Protein AF-A0A1Y3N5W9-F1 (afdb_monomer)

Foldseek 3Di:
DAELEEAEQAEADDAAAPDELDEDEDEAPDEDEAEDANYEHYNYEESYEHYHYEYAAYHYEAACYEHDDYEYCYAPAHYHYQAYAYEYYLYEHENYENPHQPYEANHEHEHAEEYHYENYEAYQYEYEHYANAEYEQYQAYDAEAYLYEYEQQEYAAEALHYEEAHPDPDPDPHAAEHHAELYEYYQQEYAAYASHYEDEDNDDHYYHHYNYHYDNAAYHQQCVFANRHYGADFAAKDWPCPPDPDLAAEDAAQGWDKTKIFTAGPVRDTGQHQVCPQQQKFKDKFKAAPVRHGDPQKDWDDFDTGDHRRMGITGGTGIFAQDWAKIWTKIAIDDDPVCNRVPYIDTHIYTHDHADPFWAFAADPSRTTGTHHQAADPLQPVVPPFWGWGDDPVDRYDSDNVRIDTDGDPQFDDPNSPHGPDPPPVVVVVVVVVVVVVVVVCVVVVPPPVVVVCVVPPPPCVCPVPDDDDDDDDDDDDPVCPVVVVVVVVVVVVVVVVVVVVVDDDDDDDDDDDPDPDPVVVVVVVCVVVVVVVVCVVVVPPPPLVVVCPPDQADQDPVVSHSPDCPPPDPCPDDDPVSVVVSVVVVVVVVVVVVVVVVVVD

Sequence (602 aa):
MFKNVDINNINIYCGVNECNFLAVEMGQNKNKDIIFHDVNISNIRSNGNIFQFNGNDINIEFDNTKIENSNSYGVLLKCLSENTNISFKNSRIINNHNINKFDNGLILIKNNININIINTEFKSNESFTSGILYFDNIKNFDITMKNSKFSNNHCYISGGVINLIDKFDSTNEYVKSINVDHSEFNGNKADYFGGILYVNVSSTYNVKMTNTNIYNNYAGVAATSHGNDFATHPSTFILNNSVNNKDYTMINSGGIISLILELKDGLGNTVNDPEKYYSDIGVQAELLNNQKILVDNYHINEFDNSFNNGLNIINSIRVFTENTGEYYIHLKSKNNLYNILKTAYIDYKIRINDCNSNSYTLKNNHNLIYCEKPKCNSTCNVDDIFIECVKNDDNNSNNNPNYNICRCVKGKTGKNCQQNDYVNIRVIKDFGKLSLLSMTLGCIFGIYNNILINNIFSSEIYQRMFKIENEKSCSKIDISNINDYINKAFIKNKKFDDFQNEMDSKHYYQSHSMDFSSKNQHVSSILRYYSTIFYVILKKKGNDRTFYFLSVPRQKCDTHKSYTCECNMGKIFKYTDDEIQSINEYANFYDRLYNNIKKMKR

Structure (mmCIF, N/CA/C/O backbone):
data_AF-A0A1Y3N5W9-F1
#
_entry.id   AF-A0A1Y3N5W9-F1
#
loop_
_atom_site.group_PDB
_atom_site.id
_atom_site.type_symbol
_atom_site.label_atom_id
_atom_site.label_alt_id
_atom_site.label_comp_id
_atom_site.label_asym_id
_atom_site.label_entity_id
_atom_site.label_seq_id
_atom_site.pdbx_PDB_ins_code
_atom_site.Cartn_x
_atom_site.Cartn_y
_atom_site.Cartn_z
_atom_site.occupancy
_atom_site.B_iso_or_equiv
_atom_site.auth_seq_id
_atom_site.auth_comp_id
_atom_site.auth_asym_id
_atom_site.auth_atom_id
_atom_site.pdbx_PDB_model_num
ATOM 1 N N . MET A 1 1 ? -18.263 8.805 35.800 1.00 93.38 1 MET A N 1
ATOM 2 C CA . MET A 1 1 ? -17.593 7.574 36.259 1.00 93.38 1 MET A CA 1
ATOM 3 C C . MET A 1 1 ? -18.653 6.503 36.428 1.00 93.38 1 MET A C 1
ATOM 5 O O . MET A 1 1 ? -19.624 6.752 37.131 1.00 93.38 1 MET A O 1
ATOM 9 N N . PHE A 1 2 ? -18.476 5.360 35.774 1.00 97.25 2 PHE A N 1
ATOM 10 C CA . PHE A 1 2 ? -19.235 4.134 35.995 1.00 97.25 2 PHE A CA 1
ATOM 11 C C . PHE A 1 2 ? -18.334 3.192 36.790 1.00 97.25 2 PHE A C 1
ATOM 13 O O . PHE A 1 2 ? -17.224 2.898 36.346 1.00 97.25 2 PHE A O 1
ATOM 20 N N . LYS A 1 3 ? -18.773 2.778 37.979 1.00 98.06 3 LYS A N 1
ATOM 21 C CA . LYS A 1 3 ? -18.012 1.878 38.847 1.00 98.06 3 LYS A CA 1
ATOM 22 C C . LYS A 1 3 ? -18.892 0.740 39.339 1.00 98.06 3 LYS A C 1
ATOM 24 O O . LYS A 1 3 ? -19.972 1.036 39.845 1.00 98.06 3 LYS A O 1
ATOM 29 N N . ASN A 1 4 ? -18.423 -0.505 39.245 1.00 98.06 4 ASN A N 1
ATOM 30 C CA . ASN A 1 4 ? -19.162 -1.690 39.703 1.00 98.06 4 ASN A CA 1
ATOM 31 C C . ASN A 1 4 ? -20.564 -1.787 39.078 1.00 98.06 4 ASN A C 1
ATOM 33 O O . ASN A 1 4 ? -21.555 -1.979 39.785 1.00 98.06 4 ASN A O 1
ATOM 37 N N . VAL A 1 5 ? -20.663 -1.569 37.766 1.00 98.31 5 VAL A N 1
ATOM 38 C CA . VAL A 1 5 ? -21.951 -1.542 37.056 1.00 98.31 5 VAL A CA 1
ATOM 39 C C . VAL A 1 5 ? -22.078 -2.787 36.189 1.00 98.31 5 VAL A C 1
ATOM 41 O O . VAL A 1 5 ? -21.164 -3.098 35.432 1.00 98.31 5 VAL A O 1
ATOM 44 N N . ASP A 1 6 ? -23.221 -3.464 36.266 1.00 98.38 6 ASP A N 1
ATOM 45 C CA . ASP A 1 6 ? -23.590 -4.548 35.356 1.00 98.38 6 ASP A CA 1
ATOM 46 C C . ASP A 1 6 ? -24.753 -4.099 34.461 1.00 98.38 6 ASP A C 1
ATOM 48 O O . ASP A 1 6 ? -25.815 -3.699 34.942 1.00 98.38 6 ASP A O 1
ATOM 52 N N . ILE A 1 7 ? -24.522 -4.110 33.153 1.00 98.31 7 ILE A N 1
ATOM 53 C CA . ILE A 1 7 ? -25.429 -3.642 32.108 1.00 98.31 7 ILE A CA 1
ATOM 54 C C . ILE A 1 7 ? -25.658 -4.826 31.175 1.00 98.31 7 ILE A C 1
ATOM 56 O O . ILE A 1 7 ? -24.740 -5.273 30.490 1.00 98.31 7 ILE A O 1
ATOM 60 N N . ASN A 1 8 ? -26.879 -5.350 31.134 1.00 98.44 8 ASN A N 1
ATOM 61 C CA . ASN A 1 8 ? -27.167 -6.583 30.411 1.00 98.44 8 ASN A CA 1
ATOM 62 C C . ASN A 1 8 ? -28.529 -6.528 29.710 1.00 98.44 8 ASN A C 1
ATOM 64 O O . ASN A 1 8 ? -29.477 -5.951 30.241 1.00 98.44 8 ASN A O 1
ATOM 68 N N . ASN A 1 9 ? -28.633 -7.182 28.552 1.00 98.12 9 ASN A N 1
ATOM 69 C CA . ASN A 1 9 ? -29.876 -7.418 27.810 1.00 98.12 9 ASN A CA 1
ATOM 70 C C . ASN A 1 9 ? -30.622 -6.135 27.414 1.00 98.12 9 ASN A C 1
ATOM 72 O O . ASN A 1 9 ? -31.844 -6.040 27.549 1.00 98.12 9 ASN A O 1
ATOM 76 N N . ILE A 1 10 ? -29.890 -5.140 26.912 1.00 98.00 10 ILE A N 1
ATOM 77 C CA . ILE A 1 10 ? -30.479 -3.879 26.454 1.00 98.00 10 ILE A CA 1
ATOM 78 C C . ILE A 1 10 ? -30.703 -3.934 24.948 1.00 98.00 10 ILE A C 1
ATOM 80 O O . ILE A 1 10 ? -29.778 -4.200 24.184 1.00 98.00 10 ILE A O 1
ATOM 84 N N . ASN A 1 11 ? -31.926 -3.616 24.525 1.00 97.69 11 ASN A N 1
ATOM 85 C CA . ASN A 1 11 ? -32.265 -3.420 23.122 1.00 97.69 11 ASN A CA 1
ATOM 86 C C . ASN A 1 11 ? -32.563 -1.937 22.861 1.00 97.69 11 ASN A C 1
ATOM 88 O O . ASN A 1 11 ? -33.378 -1.339 23.562 1.00 97.69 11 ASN A O 1
ATOM 92 N N . ILE A 1 12 ? -31.928 -1.359 21.844 1.00 96.50 12 ILE A N 1
ATOM 93 C CA . ILE A 1 12 ? -32.049 0.050 21.461 1.00 96.50 12 ILE A CA 1
ATOM 94 C C . ILE A 1 12 ? -32.593 0.112 20.037 1.00 96.50 12 ILE A C 1
ATOM 96 O O . ILE A 1 12 ? -31.890 -0.197 19.073 1.00 96.50 12 ILE A O 1
ATOM 100 N N . TYR A 1 13 ? -33.858 0.511 19.912 1.00 94.19 13 TYR A N 1
ATOM 101 C CA . TYR A 1 13 ? -34.574 0.569 18.640 1.00 94.19 13 TYR A CA 1
ATOM 102 C C . TYR A 1 13 ? -34.827 2.016 18.225 1.00 94.19 13 TYR A C 1
ATOM 104 O O . TYR A 1 13 ? -35.533 2.742 18.921 1.00 94.19 13 TYR A O 1
ATOM 112 N N . CYS A 1 14 ? -34.288 2.412 17.075 1.00 89.00 14 CYS A N 1
ATOM 113 C CA . CYS A 1 14 ? -34.610 3.662 16.381 1.00 89.00 14 CYS A CA 1
ATOM 114 C C . CYS A 1 14 ? -34.050 3.648 14.952 1.00 89.00 14 CYS A C 1
ATOM 116 O O . CYS A 1 14 ? -33.677 2.576 14.459 1.00 89.00 14 CYS A O 1
ATOM 118 N N . GLY A 1 15 ? -34.012 4.805 14.282 1.00 87.19 15 GLY A N 1
ATOM 119 C CA . GLY A 1 15 ? -33.342 4.956 12.998 1.00 87.19 15 GLY A CA 1
ATOM 120 C C . GLY A 1 15 ? -31.844 4.651 13.080 1.00 87.19 15 GLY A C 1
ATOM 121 O O . GLY A 1 15 ? -31.213 4.747 14.137 1.00 87.19 15 GLY A O 1
ATOM 122 N N . VAL A 1 16 ? -31.271 4.255 11.943 1.00 77.81 16 VAL A N 1
ATOM 123 C CA . VAL A 1 16 ? -29.832 3.983 11.834 1.00 77.81 16 VAL A CA 1
ATOM 124 C C . VAL A 1 16 ? -29.067 5.247 12.217 1.00 77.81 16 VAL A C 1
ATOM 126 O O . VAL A 1 16 ? -29.339 6.315 11.677 1.00 77.81 16 VAL A O 1
ATOM 129 N N . ASN A 1 17 ? -28.104 5.117 13.134 1.00 77.50 17 ASN A N 1
ATOM 130 C CA . ASN A 1 17 ? -27.284 6.218 13.657 1.00 77.50 17 ASN A CA 1
ATOM 131 C C . ASN A 1 17 ? -28.018 7.298 14.478 1.00 77.50 17 ASN A C 1
ATOM 133 O O . ASN A 1 17 ? -27.403 8.307 14.818 1.00 77.50 17 ASN A O 1
ATOM 137 N N . GLU A 1 18 ? -29.282 7.091 14.856 1.00 88.50 18 GLU A N 1
ATOM 138 C CA . GLU A 1 18 ? -30.034 8.067 15.663 1.00 88.50 18 GLU A CA 1
ATOM 139 C C . GLU A 1 18 ? -29.950 7.812 17.172 1.00 88.50 18 GLU A C 1
ATOM 141 O O . GLU A 1 18 ? -30.164 8.731 17.961 1.00 88.50 18 GLU A O 1
ATOM 146 N N . CYS A 1 19 ? -29.610 6.589 17.594 1.00 91.75 19 CYS A N 1
ATOM 147 C CA . CYS A 1 19 ? -29.487 6.254 19.011 1.00 91.75 19 CYS A CA 1
ATOM 148 C C . CYS A 1 19 ? -28.145 5.664 19.360 1.00 91.75 19 CYS A C 1
ATOM 150 O O . CYS A 1 19 ? -27.517 4.939 18.590 1.00 91.75 19 CYS A O 1
ATOM 152 N N . ASN A 1 20 ? -27.785 5.935 20.604 1.00 95.31 20 ASN A N 1
ATOM 153 C CA . ASN A 1 20 ? -26.623 5.396 21.263 1.00 95.31 20 ASN A CA 1
ATOM 154 C C . ASN A 1 20 ? -27.067 4.871 22.630 1.00 95.31 20 ASN A C 1
ATOM 156 O O . ASN A 1 20 ? -27.987 5.431 23.229 1.00 95.31 20 ASN A O 1
ATOM 160 N N . PHE A 1 21 ? -26.411 3.831 23.143 1.00 96.38 21 PHE A N 1
ATOM 161 C CA . PHE A 1 21 ? -26.595 3.441 24.544 1.00 96.38 21 PHE A CA 1
ATOM 162 C C . PHE A 1 21 ? -26.128 4.564 25.476 1.00 96.38 21 PHE A C 1
ATOM 164 O O . PHE A 1 21 ? -26.820 4.941 26.419 1.00 96.38 21 PHE A O 1
ATOM 171 N N . LEU A 1 22 ? -24.966 5.135 25.163 1.00 97.00 22 LEU A N 1
ATOM 172 C CA . LEU A 1 22 ? -24.412 6.287 25.850 1.00 97.00 22 LEU A CA 1
ATOM 173 C C . LEU A 1 22 ? -23.831 7.253 24.818 1.00 97.00 22 LEU A C 1
ATOM 175 O O . LEU A 1 22 ? -22.880 6.921 24.113 1.00 97.00 22 LEU A O 1
ATOM 179 N N . ALA A 1 23 ? -24.388 8.460 24.768 1.00 96.62 23 ALA A N 1
ATOM 180 C CA . ALA A 1 23 ? -23.832 9.579 24.022 1.00 96.62 23 ALA A CA 1
ATOM 181 C C . ALA A 1 23 ? -23.351 10.656 24.998 1.00 96.62 23 ALA A C 1
ATOM 183 O O . ALA A 1 23 ? -24.102 11.061 25.887 1.00 96.62 23 ALA A O 1
ATOM 184 N N . VAL A 1 24 ? -22.116 11.131 24.837 1.00 95.69 24 VAL A N 1
ATOM 185 C CA . VAL A 1 24 ? -21.596 12.277 25.593 1.00 95.69 24 VAL A CA 1
ATOM 186 C C . VAL A 1 24 ? -21.032 13.307 24.628 1.00 95.69 24 VAL A C 1
ATOM 188 O O . VAL A 1 24 ? -20.190 12.999 23.785 1.00 95.69 24 VAL A O 1
ATOM 191 N N . GLU A 1 25 ? -21.480 14.544 24.796 1.00 94.94 25 GLU A N 1
ATOM 192 C CA . GLU A 1 25 ? -20.973 15.711 24.086 1.00 94.94 25 GLU A CA 1
ATOM 193 C C . GLU A 1 25 ? -20.215 16.603 25.073 1.00 94.94 25 GLU A C 1
ATOM 195 O O . GLU A 1 25 ? -20.774 17.114 26.050 1.00 94.94 25 GLU A O 1
ATOM 200 N N . MET A 1 26 ? -18.909 16.745 24.859 1.00 90.50 26 MET A N 1
ATOM 201 C CA . MET A 1 26 ? -18.048 17.623 25.639 1.00 90.50 26 MET A CA 1
ATOM 202 C C . MET A 1 26 ? -17.910 18.969 24.929 1.00 90.50 26 MET A C 1
ATOM 204 O O . MET A 1 26 ? -17.551 19.035 23.758 1.00 90.50 26 MET A O 1
ATOM 208 N N . GLY A 1 27 ? -18.183 20.057 25.651 1.00 86.56 27 GLY A N 1
ATOM 209 C CA . GLY A 1 27 ? -17.962 21.411 25.139 1.00 86.56 27 GLY A CA 1
ATOM 210 C C . GLY A 1 27 ? -16.474 21.744 24.955 1.00 86.56 27 GLY A C 1
ATOM 211 O O . GLY A 1 27 ? -15.599 21.049 25.463 1.00 86.56 27 GLY A O 1
ATOM 212 N N . GLN A 1 28 ? -16.201 22.869 24.292 1.00 84.00 28 GLN A N 1
ATOM 213 C CA . GLN A 1 28 ? -14.880 23.237 23.755 1.00 84.00 28 GLN A CA 1
ATOM 214 C C . GLN A 1 28 ? -13.713 23.331 24.763 1.00 84.00 28 GLN A C 1
ATOM 216 O O . GLN A 1 28 ? -12.566 23.231 24.348 1.00 84.00 28 GLN A O 1
ATOM 221 N N . ASN A 1 29 ? -13.979 23.516 26.064 1.00 76.06 29 ASN A N 1
ATOM 222 C CA . ASN A 1 29 ? -12.959 23.894 27.061 1.00 76.06 29 ASN A CA 1
ATOM 223 C C . ASN A 1 29 ? -12.915 22.983 28.303 1.00 76.06 29 ASN A C 1
ATOM 225 O O . ASN A 1 29 ? -12.569 23.447 29.392 1.00 76.06 29 ASN A O 1
ATOM 229 N N . LYS A 1 30 ? -13.355 21.721 28.217 1.00 71.25 30 LYS A N 1
ATOM 230 C CA . LYS A 1 30 ? -13.374 20.830 29.391 1.00 71.25 30 LYS A CA 1
ATOM 231 C C . LYS A 1 30 ? -12.791 19.461 29.077 1.00 71.25 30 LYS A C 1
ATOM 233 O O . LYS A 1 30 ? -13.493 18.616 28.536 1.00 71.25 30 LYS A O 1
ATOM 238 N N . ASN A 1 31 ? -11.580 19.220 29.571 1.00 77.62 31 ASN A N 1
ATOM 239 C CA . ASN A 1 31 ? -11.046 17.871 29.730 1.00 77.62 31 ASN A CA 1
ATOM 240 C C . ASN A 1 31 ? -11.858 17.186 30.827 1.00 77.62 31 ASN A C 1
ATOM 242 O O . ASN A 1 31 ? -11.766 17.554 32.001 1.00 77.62 31 ASN A O 1
ATOM 246 N N . LYS A 1 32 ? -12.707 16.235 30.448 1.00 81.75 32 LYS A N 1
ATOM 247 C CA . LYS A 1 32 ? -13.368 15.356 31.409 1.00 81.75 32 LYS A CA 1
ATOM 248 C C . LYS A 1 32 ? -12.995 13.922 31.113 1.00 81.75 32 LYS A C 1
ATOM 250 O O . LYS A 1 32 ? -12.986 13.500 29.961 1.00 81.75 32 LYS A O 1
ATOM 255 N N . ASP A 1 33 ? -12.771 13.180 32.184 1.00 94.94 33 ASP A N 1
ATOM 256 C CA . ASP A 1 33 ? -12.476 11.762 32.096 1.00 94.94 33 ASP A CA 1
ATOM 257 C C . ASP A 1 33 ? -13.782 10.963 32.153 1.00 94.94 33 ASP A C 1
ATOM 259 O O . ASP A 1 33 ? -14.620 11.135 33.051 1.00 94.94 33 ASP A O 1
ATOM 263 N N . ILE A 1 34 ? -13.965 10.071 31.183 1.00 96.75 34 ILE A N 1
ATOM 264 C CA . ILE A 1 34 ? -15.033 9.074 31.177 1.00 96.75 34 ILE A CA 1
ATOM 265 C C . ILE A 1 34 ? -14.415 7.743 31.584 1.00 96.75 34 ILE A C 1
ATOM 267 O O . ILE A 1 34 ? -13.737 7.090 30.800 1.00 96.75 34 ILE A O 1
ATOM 271 N N . ILE A 1 35 ? -14.654 7.358 32.833 1.00 98.12 35 ILE A N 1
ATOM 272 C CA . ILE A 1 35 ? -14.043 6.174 33.441 1.00 98.12 35 ILE A CA 1
ATOM 273 C C . ILE A 1 35 ? -15.099 5.083 33.613 1.00 98.12 35 ILE A C 1
ATOM 275 O O . ILE A 1 35 ? -16.131 5.334 34.249 1.00 98.12 35 ILE A O 1
ATOM 279 N N . PHE A 1 36 ? -14.804 3.897 33.087 1.00 98.38 36 PHE A N 1
ATOM 280 C CA . PHE A 1 36 ? -15.480 2.626 33.324 1.00 98.38 36 PHE A CA 1
ATOM 281 C C . PHE A 1 36 ? -14.527 1.737 34.123 1.00 98.38 36 PHE A C 1
ATOM 283 O O . PHE A 1 36 ? -13.475 1.351 33.621 1.00 98.38 36 PHE A O 1
ATOM 290 N N . HIS A 1 37 ? -14.869 1.461 35.377 1.00 98.56 37 HIS A N 1
ATOM 291 C CA . HIS A 1 37 ? -14.040 0.673 36.284 1.00 98.56 37 HIS A CA 1
ATOM 292 C C . HIS A 1 37 ? -14.877 -0.453 36.889 1.00 98.56 37 HIS A C 1
ATOM 294 O O . HIS A 1 37 ? -15.915 -0.176 37.490 1.00 98.56 37 HIS A O 1
ATOM 300 N N . ASP A 1 38 ? -14.457 -1.705 36.730 1.00 98.50 38 ASP A N 1
ATOM 301 C CA . ASP A 1 38 ? -15.242 -2.875 37.158 1.00 98.50 38 ASP A CA 1
ATOM 302 C C . ASP A 1 38 ? -16.654 -2.882 36.533 1.00 98.50 38 ASP A C 1
ATOM 304 O O . ASP A 1 38 ? -17.671 -3.009 37.221 1.00 98.50 38 ASP A O 1
ATOM 308 N N . VAL A 1 39 ? -16.741 -2.654 35.220 1.00 98.69 39 VAL A N 1
ATOM 309 C CA . VAL A 1 39 ? -18.020 -2.597 34.498 1.00 98.69 39 VAL A CA 1
ATOM 310 C C . VAL A 1 39 ? -18.191 -3.840 33.629 1.00 98.69 39 VAL A C 1
ATOM 312 O O . VAL A 1 39 ? -17.278 -4.230 32.904 1.00 98.69 39 VAL A O 1
ATOM 315 N N . ASN A 1 40 ? -19.375 -4.445 33.665 1.00 98.69 40 ASN A N 1
ATOM 316 C CA . ASN A 1 40 ? -19.777 -5.510 32.755 1.00 98.69 40 ASN A CA 1
ATOM 317 C C . ASN A 1 40 ? -20.893 -5.011 31.835 1.00 98.69 40 ASN A C 1
ATOM 319 O O . ASN A 1 40 ? -21.895 -4.479 32.304 1.00 98.69 40 ASN A O 1
ATOM 323 N N . ILE A 1 41 ? -20.715 -5.163 30.526 1.00 98.56 41 ILE A N 1
ATOM 324 C CA . ILE A 1 41 ? -21.665 -4.741 29.495 1.00 98.56 41 ILE A CA 1
ATOM 325 C C . ILE A 1 41 ? -21.870 -5.922 28.561 1.00 98.56 41 ILE A C 1
ATOM 327 O O . ILE A 1 41 ? -20.940 -6.349 27.880 1.00 98.56 41 ILE A O 1
ATOM 331 N N . SER A 1 42 ? -23.073 -6.482 28.539 1.00 98.62 42 SER A N 1
ATOM 332 C CA . SER A 1 42 ? -23.335 -7.714 27.801 1.00 98.62 42 SER A CA 1
ATOM 333 C C . SER A 1 42 ? -24.677 -7.712 27.082 1.00 98.62 42 SER A C 1
ATOM 335 O O . SER A 1 42 ? -25.638 -7.070 27.505 1.00 98.62 42 SER A O 1
ATOM 337 N N . ASN A 1 43 ? -24.741 -8.452 25.973 1.00 98.31 43 ASN A N 1
ATOM 338 C CA . ASN A 1 43 ? -25.977 -8.711 25.228 1.00 98.31 43 ASN A CA 1
ATOM 339 C C . ASN A 1 43 ? -26.711 -7.426 24.801 1.00 98.31 43 ASN A C 1
ATOM 341 O O . ASN A 1 43 ? -27.935 -7.326 24.919 1.00 98.31 43 ASN A O 1
ATOM 345 N N . ILE A 1 44 ? -25.962 -6.428 24.323 1.00 98.44 44 ILE A N 1
ATOM 346 C CA . ILE A 1 44 ? -26.533 -5.180 23.808 1.00 98.44 44 ILE A CA 1
ATOM 347 C C . ILE A 1 44 ? -26.920 -5.372 22.343 1.00 98.44 44 ILE A C 1
ATOM 349 O O . ILE A 1 44 ? -26.106 -5.812 21.531 1.00 98.44 44 ILE A O 1
ATOM 353 N N . ARG A 1 45 ? -28.149 -5.007 21.980 1.00 97.88 45 ARG A N 1
ATOM 354 C CA . ARG A 1 45 ? -28.586 -4.912 20.582 1.00 97.88 45 ARG A CA 1
ATOM 355 C C . ARG A 1 45 ? -28.942 -3.471 20.264 1.00 97.88 45 ARG A C 1
ATOM 357 O O . ARG A 1 45 ? -29.773 -2.893 20.957 1.00 97.88 45 ARG A O 1
ATOM 364 N N . SER A 1 46 ? -28.337 -2.885 19.236 1.00 96.88 46 SER A N 1
ATOM 365 C CA . SER A 1 46 ? -28.566 -1.474 18.889 1.00 96.88 46 SER A CA 1
ATOM 366 C C . SER A 1 46 ? -28.745 -1.268 17.390 1.00 96.88 46 SER A C 1
ATOM 368 O O . SER A 1 46 ? -28.009 -1.836 16.586 1.00 96.88 46 SER A O 1
ATOM 370 N N . ASN A 1 47 ? -29.687 -0.407 17.003 1.00 95.38 47 ASN A N 1
ATOM 371 C CA . ASN A 1 47 ? -29.791 0.088 15.625 1.00 95.38 47 ASN A CA 1
ATOM 372 C C . ASN A 1 47 ? -28.776 1.206 15.302 1.00 95.38 47 ASN A C 1
ATOM 374 O O . ASN A 1 47 ? -28.659 1.607 14.146 1.00 95.38 47 ASN A O 1
ATOM 378 N N . GLY A 1 48 ? -28.054 1.718 16.301 1.00 95.44 48 GLY A N 1
ATOM 379 C CA . GLY A 1 48 ? -27.003 2.723 16.136 1.00 95.44 48 GLY A CA 1
ATOM 380 C C . GLY A 1 48 ? -25.721 2.322 16.858 1.00 95.44 48 GLY A C 1
ATOM 381 O O . GLY A 1 48 ? -25.427 1.132 16.994 1.00 95.44 48 GLY A O 1
ATOM 382 N N . ASN A 1 49 ? -24.945 3.301 17.326 1.00 96.25 49 ASN A N 1
ATOM 383 C CA . ASN A 1 49 ? -23.722 3.003 18.075 1.00 96.25 49 ASN A CA 1
ATOM 384 C C . ASN A 1 49 ? -24.073 2.540 19.497 1.00 96.25 49 ASN A C 1
ATOM 386 O O . ASN A 1 49 ? -25.209 2.675 19.961 1.00 96.25 49 ASN A O 1
ATOM 390 N N . ILE A 1 50 ? -23.104 1.984 20.217 1.00 97.06 50 ILE A N 1
ATOM 391 C CA . ILE A 1 50 ? -23.274 1.725 21.654 1.00 97.06 50 ILE A CA 1
ATOM 392 C C . ILE A 1 50 ? -22.743 2.936 22.421 1.00 97.06 50 ILE A C 1
ATOM 394 O O . ILE A 1 50 ? -23.516 3.634 23.075 1.00 97.06 50 ILE A O 1
ATOM 398 N N . PHE A 1 51 ? -21.467 3.266 22.255 1.00 97.94 51 PHE A N 1
ATOM 399 C CA . PHE A 1 51 ? -20.866 4.475 22.808 1.00 97.94 51 PHE A CA 1
ATOM 400 C C . PHE A 1 51 ? -20.604 5.498 21.708 1.00 97.94 51 PHE A C 1
ATOM 402 O O . PHE A 1 51 ? -19.985 5.176 20.692 1.00 97.94 51 PHE A O 1
ATOM 409 N N . GLN A 1 52 ? -21.015 6.743 21.940 1.00 97.44 52 GLN A N 1
ATOM 410 C CA . GLN A 1 52 ? -20.634 7.876 21.108 1.00 97.44 52 GLN A CA 1
ATOM 411 C C . GLN A 1 52 ? -20.096 9.024 21.963 1.00 97.44 52 GLN A C 1
ATOM 413 O O . GLN A 1 52 ? -20.755 9.502 22.885 1.00 97.44 52 GLN A O 1
ATOM 418 N N . PHE A 1 53 ? -18.906 9.498 21.615 1.00 97.00 53 PHE A N 1
ATOM 419 C CA . PHE A 1 53 ? -18.211 10.573 22.307 1.00 97.00 53 PHE A CA 1
ATOM 420 C C . PHE A 1 53 ? -17.800 11.656 21.304 1.00 97.00 53 PHE A C 1
ATOM 422 O O . PHE A 1 53 ? -17.081 11.373 20.346 1.00 97.00 53 PHE A O 1
ATOM 429 N N . ASN A 1 54 ? -18.260 12.890 21.521 1.00 96.06 54 ASN A N 1
ATOM 430 C CA . ASN A 1 54 ? -17.955 14.057 20.683 1.00 96.06 54 ASN A CA 1
ATOM 431 C C . ASN A 1 54 ? -17.368 15.181 21.555 1.00 96.06 54 ASN A C 1
ATOM 433 O O . ASN A 1 54 ? -17.816 15.358 22.689 1.00 96.06 54 ASN A O 1
ATOM 437 N N . GLY A 1 55 ? -16.410 15.960 21.047 1.00 94.25 55 GLY A N 1
ATOM 438 C CA . GLY A 1 55 ? -15.846 17.119 21.752 1.00 94.25 55 GLY A CA 1
ATOM 439 C C . GLY A 1 55 ? -14.479 17.551 21.219 1.00 94.25 55 GLY A C 1
ATOM 440 O O . GLY A 1 55 ? -14.032 17.054 20.193 1.00 94.25 55 GLY A O 1
ATOM 441 N N . ASN A 1 56 ? -13.789 18.460 21.911 1.00 94.19 56 ASN A N 1
ATOM 442 C CA . ASN A 1 56 ? -12.418 18.835 21.535 1.00 94.19 56 ASN A CA 1
ATOM 443 C C . ASN A 1 56 ? -11.406 17.835 22.104 1.00 94.19 56 ASN A C 1
ATOM 445 O O . ASN A 1 56 ? -10.716 17.164 21.345 1.00 94.19 56 ASN A O 1
ATOM 449 N N . ASP A 1 57 ? -11.395 17.672 23.426 1.00 94.62 57 ASP A N 1
ATOM 450 C CA . ASP A 1 57 ? -10.471 16.806 24.156 1.00 94.62 57 ASP A CA 1
ATOM 451 C C . ASP A 1 57 ? -11.248 15.762 24.956 1.00 94.62 57 ASP A C 1
ATOM 453 O O . ASP A 1 57 ? -12.061 16.104 25.819 1.00 94.62 57 ASP A O 1
ATOM 457 N N . ILE A 1 58 ? -11.010 14.480 24.679 1.00 95.38 58 ILE A N 1
ATOM 458 C CA . ILE A 1 58 ? -11.692 13.380 25.363 1.00 95.38 58 ILE A CA 1
ATOM 459 C C . ILE A 1 58 ? -10.686 12.380 25.918 1.00 95.38 58 ILE A C 1
ATOM 461 O O . ILE A 1 58 ? -9.850 11.854 25.186 1.00 95.38 58 ILE A O 1
ATOM 465 N N . ASN A 1 59 ? -10.844 12.067 27.205 1.00 96.94 59 ASN A N 1
ATOM 466 C CA . ASN A 1 59 ? -10.129 11.001 27.892 1.00 96.94 59 ASN A CA 1
ATOM 467 C C . ASN A 1 59 ? -11.120 9.900 28.282 1.00 96.94 59 ASN A C 1
ATOM 469 O O . ASN A 1 59 ? -12.079 10.155 29.016 1.00 96.94 59 ASN A O 1
ATOM 473 N N . ILE A 1 60 ? -10.902 8.678 27.801 1.00 97.81 60 ILE A N 1
ATOM 474 C CA . ILE A 1 60 ? -11.747 7.520 28.115 1.00 97.81 60 ILE A CA 1
ATOM 475 C C . ILE A 1 60 ? -10.875 6.415 28.694 1.00 97.81 60 ILE A C 1
ATOM 477 O O . ILE A 1 60 ? -9.854 6.049 28.113 1.00 97.81 60 ILE A O 1
ATOM 481 N N . GLU A 1 61 ? -11.296 5.850 29.818 1.00 98.50 61 GLU A N 1
ATOM 482 C CA . GLU A 1 61 ? -10.614 4.730 30.454 1.00 98.50 61 GLU A CA 1
ATOM 483 C C . GLU A 1 61 ? -11.586 3.578 30.696 1.00 98.50 61 GLU A C 1
ATOM 485 O O . GLU A 1 61 ? -12.615 3.744 31.349 1.00 98.50 61 GLU A O 1
ATOM 490 N N . PHE A 1 62 ? -11.226 2.409 30.174 1.00 98.50 62 PHE A N 1
ATOM 491 C CA . PHE A 1 62 ? -11.834 1.121 30.467 1.00 98.50 62 PHE A CA 1
ATOM 492 C C . PHE A 1 62 ? -10.834 0.316 31.294 1.00 98.50 62 PHE A C 1
ATOM 494 O O . PHE A 1 62 ? -9.843 -0.175 30.756 1.00 98.50 62 PHE A O 1
ATOM 501 N N . ASP A 1 63 ? -11.069 0.205 32.597 1.00 98.69 63 ASP A N 1
ATOM 502 C CA . ASP A 1 63 ? -10.230 -0.556 33.523 1.00 98.69 63 ASP A CA 1
ATOM 503 C C . ASP A 1 63 ? -11.040 -1.697 34.132 1.00 98.69 63 ASP A C 1
ATOM 505 O O . ASP A 1 63 ? -12.153 -1.492 34.622 1.00 98.69 63 ASP A O 1
ATOM 509 N N . ASN A 1 64 ? -10.517 -2.918 34.030 1.00 98.62 64 ASN A N 1
ATOM 510 C CA . ASN A 1 64 ? -11.224 -4.137 34.425 1.00 98.62 64 ASN A CA 1
ATOM 511 C C . ASN A 1 64 ? -12.666 -4.193 33.872 1.00 98.62 64 ASN A C 1
ATOM 513 O O . ASN A 1 64 ? -13.621 -4.517 34.578 1.00 98.62 64 ASN A O 1
ATOM 517 N N . THR A 1 65 ? -12.842 -3.795 32.607 1.00 98.69 65 THR A N 1
ATOM 518 C CA . THR A 1 65 ? -14.154 -3.722 31.957 1.00 98.69 65 THR A CA 1
ATOM 519 C C . THR A 1 65 ? -14.347 -4.891 30.997 1.00 98.69 65 THR A C 1
ATOM 521 O O . THR A 1 65 ? -13.457 -5.240 30.218 1.00 98.69 65 THR A O 1
ATOM 524 N N . LYS A 1 66 ? -15.538 -5.490 31.025 1.00 98.81 66 LYS A N 1
ATOM 525 C CA . LYS A 1 66 ? -15.953 -6.564 30.122 1.00 98.81 66 LYS A CA 1
ATOM 526 C C . LYS A 1 66 ? -17.070 -6.069 29.207 1.00 98.81 66 LYS A C 1
ATOM 528 O O . LYS A 1 66 ? -18.091 -5.601 29.697 1.00 98.81 66 LYS A O 1
ATOM 533 N N . ILE A 1 67 ? -16.880 -6.181 27.894 1.00 98.56 67 ILE A N 1
ATOM 534 C CA . ILE A 1 67 ? -17.877 -5.849 26.869 1.00 98.56 67 ILE A CA 1
ATOM 535 C C . ILE A 1 67 ? -18.051 -7.060 25.955 1.00 98.56 67 ILE A C 1
ATOM 537 O O . ILE A 1 67 ? -17.119 -7.420 25.227 1.00 98.56 67 ILE A O 1
ATOM 541 N N . GLU A 1 68 ? -19.216 -7.708 25.987 1.00 98.69 68 GLU A N 1
ATOM 542 C CA . GLU A 1 68 ? -19.418 -8.945 25.230 1.00 98.69 68 GLU A CA 1
ATOM 543 C C . GLU A 1 68 ? -20.787 -9.142 24.581 1.00 98.69 68 GLU A C 1
ATOM 545 O O . GLU A 1 68 ? -21.808 -8.628 25.039 1.00 98.69 68 GLU A O 1
ATOM 550 N N . ASN A 1 69 ? -20.805 -9.962 23.526 1.00 98.44 69 ASN A N 1
ATOM 551 C CA . ASN A 1 69 ? -22.018 -10.420 22.842 1.00 98.44 69 ASN A CA 1
ATOM 552 C C . ASN A 1 69 ? -22.921 -9.263 22.377 1.00 98.44 69 ASN A C 1
ATOM 554 O O . ASN A 1 69 ? -24.149 -9.364 22.425 1.00 98.44 69 ASN A O 1
ATOM 558 N N . SER A 1 70 ? -22.320 -8.144 21.965 1.00 98.12 70 SER A N 1
ATOM 559 C CA . SER A 1 70 ? -23.068 -6.991 21.469 1.00 98.12 70 SER A CA 1
ATOM 560 C C . SER A 1 70 ? -23.197 -7.037 19.950 1.00 98.12 70 SER A C 1
ATOM 562 O O . SER A 1 70 ? -22.230 -7.312 19.246 1.00 98.12 70 SER A O 1
ATOM 564 N N . ASN A 1 71 ? -24.388 -6.746 19.435 1.00 97.69 71 ASN A N 1
ATOM 565 C CA . ASN A 1 71 ? -24.654 -6.671 18.002 1.00 97.69 71 ASN A CA 1
ATOM 566 C C . ASN A 1 71 ? -25.273 -5.312 17.670 1.00 97.69 71 ASN A C 1
ATOM 568 O O . ASN A 1 71 ? -26.359 -4.984 18.157 1.00 97.69 71 ASN A O 1
ATOM 572 N N . SER A 1 72 ? -24.584 -4.516 16.859 1.00 96.00 72 SER A N 1
ATOM 573 C CA . SER A 1 72 ? -25.019 -3.169 16.511 1.00 96.00 72 SER A CA 1
ATOM 574 C C . SER A 1 72 ? -25.006 -2.914 15.006 1.00 96.00 72 SER A C 1
ATOM 576 O O . SER A 1 72 ? -24.055 -3.252 14.303 1.00 96.00 72 SER A O 1
ATOM 578 N N . TYR A 1 73 ? -26.032 -2.212 14.518 1.00 95.38 73 TYR A N 1
ATOM 579 C CA . TYR A 1 73 ? -26.027 -1.538 13.210 1.00 95.38 73 TYR A CA 1
ATOM 580 C C . TYR A 1 73 ? -25.258 -0.200 13.259 1.00 95.38 73 TYR A C 1
ATOM 582 O O . TYR A 1 73 ? -25.539 0.736 12.513 1.00 95.38 73 TYR A O 1
ATOM 590 N N . GLY A 1 74 ? -24.251 -0.121 14.120 1.00 94.31 74 GLY A N 1
ATOM 591 C CA . GLY A 1 74 ? -23.347 1.004 14.285 1.00 94.31 74 GLY A CA 1
ATOM 592 C C . GLY A 1 74 ? -22.083 0.550 15.006 1.00 94.31 74 GLY A C 1
ATOM 593 O O . GLY A 1 74 ? -21.917 -0.626 15.338 1.00 94.31 74 GLY A O 1
ATOM 594 N N . VAL A 1 75 ? -21.186 1.492 15.257 1.00 96.56 75 VAL A N 1
ATOM 595 C CA . VAL A 1 75 ? -19.887 1.230 15.882 1.00 96.56 75 VAL A CA 1
ATOM 596 C C . VAL A 1 75 ? -20.084 0.944 17.382 1.00 96.56 75 VAL A C 1
ATOM 598 O O . VAL A 1 75 ? -20.913 1.579 18.034 1.00 96.56 75 VAL A O 1
ATOM 601 N N . LEU A 1 76 ? -19.321 0.019 17.976 1.00 97.69 76 LEU A N 1
ATOM 602 C CA . LEU A 1 76 ? -19.360 -0.199 19.431 1.00 97.69 76 LEU A CA 1
ATOM 603 C C . LEU A 1 76 ? -18.906 1.068 20.164 1.00 97.69 76 LEU A C 1
ATOM 605 O O . LEU A 1 76 ? -19.571 1.514 21.092 1.00 97.69 76 LEU A O 1
ATOM 609 N N . LEU A 1 77 ? -17.794 1.659 19.727 1.00 98.12 77 LEU A N 1
ATOM 610 C CA . LEU A 1 77 ? -17.230 2.879 20.296 1.00 98.12 77 LEU A CA 1
ATOM 611 C C . LEU A 1 77 ? -16.872 3.880 19.198 1.00 98.12 77 LEU A C 1
ATOM 613 O O . LEU A 1 77 ? -15.936 3.652 18.437 1.00 98.12 77 LEU A O 1
ATOM 617 N N . LYS A 1 78 ? -17.595 5.000 19.136 1.00 97.81 78 LYS A N 1
ATOM 618 C CA . LYS A 1 78 ? -17.386 6.073 18.158 1.00 97.81 78 LYS A CA 1
ATOM 619 C C . LYS A 1 78 ? -16.892 7.342 18.849 1.00 97.81 78 LYS A C 1
ATOM 621 O O . LYS A 1 78 ? -17.644 7.967 19.591 1.00 97.81 78 LYS A O 1
ATOM 626 N N . CYS A 1 79 ? -15.653 7.739 18.576 1.00 97.44 79 CYS A N 1
ATOM 627 C CA . CYS A 1 79 ? -15.033 8.952 19.111 1.00 97.44 79 CYS A CA 1
ATOM 628 C C . CYS A 1 79 ? -14.755 9.951 17.982 1.00 97.44 79 CYS A C 1
ATOM 630 O O . CYS A 1 79 ? -13.919 9.704 17.110 1.00 97.44 79 CYS A O 1
ATOM 632 N N . LEU A 1 80 ? -15.454 11.085 18.001 1.00 96.06 80 LEU A N 1
ATOM 633 C CA . LEU A 1 80 ? -15.382 12.132 16.977 1.00 96.06 80 LEU A CA 1
ATOM 634 C C . LEU A 1 80 ? -14.753 13.421 17.523 1.00 96.06 80 LEU A C 1
ATOM 636 O O . LEU A 1 80 ? -15.226 14.514 17.215 1.00 96.06 80 LEU A O 1
ATOM 640 N N . SER A 1 81 ? -13.705 13.292 18.337 1.00 94.94 81 SER A N 1
ATOM 641 C CA . SER A 1 81 ? -13.040 14.439 18.962 1.00 94.94 81 SER A CA 1
ATOM 642 C C . SER A 1 81 ? -11.784 14.884 18.231 1.00 94.94 81 SER A C 1
ATOM 644 O O . SER A 1 81 ? -11.195 14.103 17.486 1.00 94.94 81 SER A O 1
ATOM 646 N N . GLU A 1 82 ? -11.361 16.134 18.426 1.00 93.88 82 GLU A N 1
ATOM 647 C CA . GLU A 1 82 ? -10.102 16.639 17.859 1.00 93.88 82 GLU A CA 1
ATOM 648 C C . GLU A 1 82 ? -8.881 15.933 18.462 1.00 93.88 82 GLU A C 1
ATOM 650 O O . GLU A 1 82 ? -7.972 15.550 17.723 1.00 93.88 82 GLU A O 1
ATOM 655 N N . ASN A 1 83 ? -8.898 15.711 19.778 1.00 95.19 83 ASN A N 1
ATOM 656 C CA . ASN A 1 83 ? -7.902 14.971 20.540 1.00 95.19 83 ASN A CA 1
ATOM 657 C C . ASN A 1 83 ? -8.589 13.884 21.370 1.00 95.19 83 ASN A C 1
ATOM 659 O O . ASN A 1 83 ? -9.492 14.148 22.167 1.00 95.19 83 ASN A O 1
ATOM 663 N N . THR A 1 84 ? -8.151 12.644 21.186 1.00 96.38 84 THR A N 1
ATOM 664 C CA . THR A 1 84 ? -8.739 11.478 21.842 1.00 96.38 84 THR A CA 1
ATOM 665 C C . THR A 1 84 ? -7.651 10.656 22.525 1.00 96.38 84 THR A C 1
ATOM 667 O O . THR A 1 84 ? -6.801 10.074 21.854 1.00 96.38 84 THR A O 1
ATOM 670 N N . ASN A 1 85 ? -7.710 10.569 23.855 1.00 97.50 85 ASN A N 1
ATOM 671 C CA . ASN A 1 85 ? -6.912 9.650 24.661 1.00 97.50 85 ASN A CA 1
ATOM 672 C C . ASN A 1 85 ? -7.809 8.497 25.136 1.00 97.50 85 ASN A C 1
ATOM 674 O O . ASN A 1 85 ? -8.755 8.723 25.892 1.00 97.50 85 ASN A O 1
ATOM 678 N N . ILE A 1 86 ? -7.527 7.259 24.726 1.00 98.19 86 ILE A N 1
ATOM 679 C CA . ILE A 1 86 ? -8.269 6.076 25.191 1.00 98.19 86 ILE A CA 1
ATOM 680 C C . ILE A 1 86 ? -7.320 5.080 25.833 1.00 98.19 86 ILE A C 1
ATOM 682 O O . ILE A 1 86 ? -6.269 4.760 25.281 1.00 98.19 86 ILE A O 1
ATOM 686 N N . SER A 1 87 ? -7.712 4.534 26.979 1.00 98.62 87 SER A N 1
ATOM 687 C CA . SER A 1 87 ? -7.012 3.411 27.584 1.00 98.62 87 SER A CA 1
ATOM 688 C C . SER A 1 87 ? -7.939 2.230 27.837 1.00 98.62 87 SER A C 1
ATOM 690 O O . SER A 1 87 ? -8.993 2.382 28.446 1.00 98.62 87 SER A O 1
ATOM 692 N N . PHE A 1 88 ? -7.508 1.052 27.395 1.00 98.69 88 PHE A N 1
ATOM 693 C CA . PHE A 1 88 ? -8.056 -0.240 27.785 1.00 98.69 88 PHE A CA 1
ATOM 694 C C . PHE A 1 88 ? -7.032 -0.942 28.674 1.00 98.69 88 PHE A C 1
ATOM 696 O O . PHE A 1 88 ? -5.917 -1.229 28.234 1.00 98.69 88 PHE A O 1
ATOM 703 N N . LYS A 1 89 ? -7.391 -1.198 29.929 1.00 98.75 89 LYS A N 1
ATOM 704 C CA . LYS A 1 89 ? -6.546 -1.857 30.926 1.00 98.75 89 LYS A CA 1
ATOM 705 C C . LYS A 1 89 ? -7.283 -3.054 31.488 1.00 98.75 89 LYS A C 1
ATOM 707 O O . LYS A 1 89 ? -8.443 -2.937 31.879 1.00 98.75 89 LYS A O 1
ATOM 712 N N . ASN A 1 90 ? -6.616 -4.206 31.524 1.00 98.69 90 ASN A N 1
ATOM 713 C CA . ASN A 1 90 ? -7.147 -5.426 32.143 1.00 98.69 90 ASN A CA 1
ATOM 714 C C . ASN A 1 90 ? -8.570 -5.778 31.652 1.00 98.69 90 ASN A C 1
ATOM 716 O O . ASN A 1 90 ? -9.391 -6.276 32.415 1.00 98.69 90 ASN A O 1
ATOM 720 N N . SER A 1 91 ? -8.894 -5.440 30.400 1.00 98.75 91 SER A N 1
ATOM 721 C CA . SER A 1 91 ? -10.266 -5.441 29.884 1.00 98.75 91 SER A CA 1
ATOM 722 C C . SER A 1 91 ? -10.482 -6.546 28.850 1.00 98.75 91 SER A C 1
ATOM 724 O O . SER A 1 91 ? -9.531 -7.125 28.318 1.00 98.75 91 SER A O 1
ATOM 726 N N . ARG A 1 92 ? -11.747 -6.868 28.565 1.00 98.81 92 ARG A N 1
ATOM 727 C CA . ARG A 1 92 ? -12.123 -7.928 27.616 1.00 98.81 92 ARG A CA 1
ATOM 728 C C . ARG A 1 92 ? -13.229 -7.450 26.682 1.00 98.81 92 ARG A C 1
ATOM 730 O O . ARG A 1 92 ? -14.310 -7.100 27.145 1.00 98.81 92 ARG A O 1
ATOM 737 N N . ILE A 1 93 ? -12.958 -7.469 25.381 1.00 98.75 93 ILE A N 1
ATOM 738 C CA . ILE A 1 93 ? -13.874 -7.079 24.307 1.00 98.75 93 ILE A CA 1
ATOM 739 C C . ILE A 1 93 ? -14.089 -8.323 23.438 1.00 98.75 93 ILE A C 1
ATOM 741 O O . ILE A 1 93 ? -13.207 -8.696 22.658 1.00 98.75 93 ILE A O 1
ATOM 745 N N . ILE A 1 94 ? -15.210 -9.025 23.633 1.00 98.81 94 ILE A N 1
ATOM 746 C CA . ILE A 1 94 ? -15.412 -10.390 23.112 1.00 98.81 94 ILE A CA 1
ATOM 747 C C . ILE A 1 94 ? -16.735 -10.531 22.351 1.00 98.81 94 ILE A C 1
ATOM 749 O O . ILE A 1 94 ? -17.776 -10.160 22.877 1.00 98.81 94 ILE A O 1
ATOM 753 N N . ASN A 1 95 ? -16.731 -11.155 21.169 1.00 98.62 95 ASN A N 1
ATOM 754 C CA . ASN A 1 95 ? -17.954 -11.459 20.404 1.00 98.62 95 ASN A CA 1
ATOM 755 C C . ASN A 1 95 ? -18.836 -10.225 20.147 1.00 98.62 95 ASN A C 1
ATOM 757 O O . ASN A 1 95 ? -20.052 -10.264 20.340 1.00 98.62 95 ASN A O 1
ATOM 761 N N . ASN A 1 96 ? -18.229 -9.096 19.786 1.00 98.69 96 ASN A N 1
ATOM 762 C CA . ASN A 1 96 ? -18.977 -7.899 19.418 1.00 98.69 96 ASN A CA 1
ATOM 763 C C . ASN A 1 96 ? -18.978 -7.731 17.899 1.00 98.69 96 ASN A C 1
ATOM 765 O O . ASN A 1 96 ? -17.945 -7.914 17.256 1.00 98.69 96 ASN A O 1
ATOM 769 N N . HIS A 1 97 ? -20.127 -7.356 17.343 1.00 98.25 97 HIS A N 1
ATOM 770 C CA . HIS A 1 97 ? -20.352 -7.275 15.905 1.00 98.25 97 HIS A CA 1
ATOM 771 C C . HIS A 1 97 ? -20.851 -5.879 15.526 1.00 98.25 97 HIS A C 1
ATOM 773 O O . HIS A 1 97 ? -21.917 -5.459 15.982 1.00 98.25 97 HIS A O 1
ATOM 779 N N . ASN A 1 98 ? -20.114 -5.188 14.652 1.00 97.25 98 ASN A N 1
ATOM 780 C CA . ASN A 1 98 ? -20.662 -4.089 13.858 1.00 97.25 98 ASN A CA 1
ATOM 781 C C . ASN A 1 98 ? -21.096 -4.641 12.492 1.00 97.25 98 ASN A C 1
ATOM 783 O O . ASN A 1 98 ? -20.262 -4.910 11.623 1.00 97.25 98 ASN A O 1
ATOM 787 N N . ILE A 1 99 ? -22.407 -4.798 12.303 1.00 96.00 99 ILE A N 1
ATOM 788 C CA . ILE A 1 99 ? -22.998 -5.348 11.073 1.00 96.00 99 ILE A CA 1
ATOM 789 C C . ILE A 1 99 ? -23.353 -4.273 10.034 1.00 96.00 99 ILE A C 1
ATOM 791 O O . ILE A 1 99 ? -23.882 -4.588 8.964 1.00 96.00 99 ILE A O 1
ATOM 795 N N . ASN A 1 100 ? -23.083 -2.999 10.326 1.00 94.31 100 ASN A N 1
ATOM 796 C CA . ASN A 1 100 ? -23.356 -1.900 9.412 1.00 94.31 100 ASN A CA 1
ATOM 797 C C . ASN A 1 100 ? -22.288 -1.819 8.314 1.00 94.31 100 ASN A C 1
ATOM 799 O O . ASN A 1 100 ? -21.104 -1.633 8.578 1.00 94.31 100 ASN A O 1
ATOM 803 N N . LYS A 1 101 ? -22.734 -1.909 7.057 1.00 94.50 101 LYS A N 1
ATOM 804 C CA . LYS A 1 101 ? -21.873 -1.877 5.865 1.00 94.50 101 LYS A CA 1
ATOM 805 C C . LYS A 1 101 ? -21.363 -0.484 5.488 1.00 94.50 101 LYS A C 1
ATOM 807 O O . LYS A 1 101 ? -20.593 -0.364 4.541 1.00 94.50 101 LYS A O 1
ATOM 812 N N . PHE A 1 102 ? -21.832 0.554 6.170 1.00 93.38 102 PHE A N 1
ATOM 813 C CA . PHE A 1 102 ? -21.520 1.952 5.880 1.00 93.38 102 PHE A CA 1
ATOM 814 C C . PHE A 1 102 ? -20.721 2.630 6.998 1.00 93.38 102 PHE A C 1
ATOM 816 O O . PHE A 1 102 ? -20.113 3.670 6.757 1.00 93.38 102 PHE A O 1
ATOM 823 N N . ASP A 1 103 ? -20.710 2.061 8.205 1.00 93.19 103 ASP A N 1
ATOM 824 C CA . ASP A 1 103 ? -19.882 2.541 9.311 1.00 93.19 103 ASP A CA 1
ATOM 825 C C . ASP A 1 103 ? -18.610 1.704 9.420 1.00 93.19 103 ASP A C 1
ATOM 827 O O . ASP A 1 103 ? -18.640 0.487 9.248 1.00 93.19 103 ASP A O 1
ATOM 831 N N . ASN A 1 104 ? -17.492 2.366 9.716 1.00 96.06 104 ASN A N 1
ATOM 832 C CA . ASN A 1 104 ? -16.171 1.751 9.730 1.00 96.06 104 ASN A CA 1
ATOM 833 C C . ASN A 1 104 ? -15.744 1.289 11.121 1.00 96.06 104 ASN A C 1
ATOM 835 O O . ASN A 1 104 ? -15.721 2.082 12.060 1.00 96.06 104 ASN A O 1
ATOM 839 N N . GLY A 1 105 ? -15.330 0.025 11.206 1.00 97.31 105 GLY A N 1
ATOM 840 C CA . GLY A 1 105 ? -14.706 -0.569 12.384 1.00 97.31 105 GLY A CA 1
ATOM 841 C C . GLY A 1 105 ? -15.662 -0.939 13.514 1.00 97.31 105 GLY A C 1
ATOM 842 O O . GLY A 1 105 ? -16.827 -0.546 13.529 1.00 97.31 105 GLY A O 1
ATOM 843 N N . LEU A 1 106 ? -15.160 -1.696 14.493 1.00 97.88 106 LEU A N 1
ATOM 844 C CA . LEU A 1 106 ? -15.877 -1.901 15.757 1.00 97.88 106 LEU A CA 1
ATOM 845 C C . LEU A 1 106 ? -15.650 -0.713 16.702 1.00 97.88 106 LEU A C 1
ATOM 847 O O . LEU A 1 106 ? -16.553 -0.314 17.429 1.00 97.88 106 LEU A O 1
ATOM 851 N N . ILE A 1 107 ? -14.453 -0.137 16.670 1.00 98.44 107 ILE A N 1
ATOM 852 C CA . ILE A 1 107 ? -14.048 1.065 17.389 1.00 98.44 107 ILE A CA 1
ATOM 853 C C . ILE A 1 107 ? -13.555 2.064 16.344 1.00 98.44 107 ILE A C 1
ATOM 855 O O . ILE A 1 107 ? -12.583 1.786 15.649 1.00 98.44 107 ILE A O 1
ATOM 859 N N . LEU A 1 108 ? -14.215 3.215 16.240 1.00 97.81 108 LEU A N 1
ATOM 860 C CA . LEU A 1 108 ? -13.880 4.299 15.318 1.00 97.81 108 LEU A CA 1
ATOM 861 C C . LEU A 1 108 ? -13.360 5.497 16.103 1.00 97.81 108 LEU A C 1
ATOM 863 O O . LEU A 1 108 ? -14.079 6.049 16.937 1.00 97.81 108 LEU A O 1
ATOM 867 N N . ILE A 1 109 ? -12.152 5.947 15.778 1.00 97.75 109 ILE A N 1
ATOM 868 C CA . ILE A 1 109 ? -11.553 7.156 16.354 1.00 97.75 109 ILE A CA 1
ATOM 869 C C . ILE A 1 109 ? -11.019 8.042 15.228 1.00 97.75 109 ILE A C 1
ATOM 871 O O . ILE A 1 109 ? -10.501 7.539 14.230 1.00 97.75 109 ILE A O 1
ATOM 875 N N . LYS A 1 110 ? -11.150 9.365 15.366 1.00 96.12 110 LYS A N 1
ATOM 876 C CA . LYS A 1 110 ? -10.648 10.336 14.383 1.00 96.12 110 LYS A CA 1
ATOM 877 C C . LYS A 1 110 ? -9.613 11.306 14.961 1.00 96.12 110 LYS A C 1
ATOM 879 O O . LYS A 1 110 ? -9.526 11.460 16.174 1.00 96.12 110 LYS A O 1
ATOM 884 N N . ASN A 1 111 ? -8.901 12.005 14.071 1.00 94.19 111 ASN A N 1
ATOM 885 C CA . ASN A 1 111 ? -8.026 13.153 14.360 1.00 94.19 111 ASN A CA 1
ATOM 886 C C . ASN A 1 111 ? -6.732 12.822 15.131 1.00 94.19 111 ASN A C 1
ATOM 888 O O . ASN A 1 111 ? -5.924 12.047 14.625 1.00 94.19 111 ASN A O 1
ATOM 892 N N . ASN A 1 112 ? -6.460 13.477 16.269 1.00 93.81 112 ASN A N 1
ATOM 893 C CA . ASN A 1 112 ? -5.282 13.212 17.097 1.00 93.81 112 ASN A CA 1
ATOM 894 C C . ASN A 1 112 ? -5.593 12.098 18.095 1.00 93.81 112 ASN A C 1
ATOM 896 O O . ASN A 1 112 ? -6.533 12.200 18.885 1.00 93.81 112 ASN A O 1
ATOM 900 N N . ILE A 1 113 ? -4.797 11.036 18.056 1.00 94.69 113 ILE A N 1
ATOM 901 C CA . ILE A 1 113 ? -5.137 9.762 18.678 1.00 94.69 113 ILE A CA 1
ATOM 902 C C . ILE A 1 113 ? -4.009 9.323 19.608 1.00 94.69 113 ILE A C 1
ATOM 904 O O . ILE A 1 113 ? -2.858 9.222 19.204 1.00 94.69 113 ILE A O 1
ATOM 908 N N . ASN A 1 114 ? -4.340 8.998 20.849 1.00 97.50 114 ASN A N 1
ATOM 909 C CA . ASN A 1 114 ? -3.434 8.344 21.785 1.00 97.50 114 ASN A CA 1
ATOM 910 C C . ASN A 1 114 ? -4.165 7.159 22.410 1.00 97.50 114 ASN A C 1
ATOM 912 O O . ASN A 1 114 ? -5.203 7.327 23.053 1.00 97.50 114 ASN A O 1
ATOM 916 N N . ILE A 1 115 ? -3.660 5.951 22.184 1.00 98.12 115 ILE A N 1
ATOM 917 C CA . ILE A 1 115 ? -4.331 4.719 22.595 1.00 98.12 115 ILE A CA 1
ATOM 918 C C . ILE A 1 115 ? -3.378 3.847 23.382 1.00 98.12 115 ILE A C 1
ATOM 920 O O . ILE A 1 115 ? -2.304 3.497 22.907 1.00 98.12 115 ILE A O 1
ATOM 924 N N . ASN A 1 116 ? -3.828 3.414 24.555 1.00 98.62 116 ASN A N 1
ATOM 925 C CA . ASN A 1 116 ? -3.092 2.504 25.419 1.00 98.62 116 ASN A CA 1
ATOM 926 C C . ASN A 1 116 ? -3.911 1.242 25.680 1.00 98.62 116 ASN A C 1
ATOM 928 O O . ASN A 1 116 ? -4.864 1.275 26.456 1.00 98.62 116 ASN A O 1
ATOM 932 N N . ILE A 1 117 ? -3.528 0.128 25.062 1.00 98.69 117 ILE A N 1
ATOM 933 C CA . ILE A 1 117 ? -4.137 -1.192 25.253 1.00 98.69 117 ILE A CA 1
ATOM 934 C C . ILE A 1 117 ? -3.155 -2.048 26.056 1.00 98.69 117 ILE A C 1
ATOM 936 O O . ILE A 1 117 ? -2.098 -2.433 25.559 1.00 98.69 117 ILE A O 1
ATOM 940 N N . ILE A 1 118 ? -3.474 -2.311 27.320 1.00 98.81 118 ILE A N 1
ATOM 941 C CA . ILE A 1 118 ? -2.583 -2.976 28.275 1.00 98.81 118 ILE A CA 1
ATOM 942 C C . ILE A 1 118 ? -3.331 -4.145 28.911 1.00 98.81 118 ILE A C 1
ATOM 944 O O . ILE A 1 118 ? -4.433 -3.965 29.433 1.00 98.81 118 ILE A O 1
ATOM 948 N N . ASN A 1 119 ? -2.735 -5.340 28.888 1.00 98.69 119 ASN A N 1
ATOM 949 C CA . ASN A 1 119 ? -3.317 -6.556 29.470 1.00 98.69 119 ASN A CA 1
ATOM 950 C C . ASN A 1 119 ? -4.771 -6.795 29.012 1.00 98.69 119 ASN A C 1
ATOM 952 O O . ASN A 1 119 ? -5.624 -7.174 29.812 1.00 98.69 119 ASN A O 1
ATOM 956 N N . THR A 1 120 ? -5.088 -6.480 27.755 1.00 98.75 120 THR A N 1
ATOM 957 C CA . THR A 1 120 ? -6.467 -6.482 27.247 1.00 98.75 120 THR A CA 1
ATOM 958 C C . THR A 1 120 ? -6.643 -7.554 26.176 1.00 98.75 120 THR A C 1
ATOM 960 O O . THR A 1 120 ? -5.735 -7.827 25.390 1.00 98.75 120 THR A O 1
ATOM 963 N N . GLU A 1 121 ? -7.822 -8.173 26.147 1.00 98.81 121 GLU A N 1
ATOM 964 C CA . GLU A 1 121 ? -8.187 -9.205 25.176 1.00 98.81 121 GLU A CA 1
ATOM 965 C C . GLU A 1 121 ? -9.264 -8.691 24.208 1.00 98.81 121 GLU A C 1
ATOM 967 O O . GLU A 1 121 ? -10.361 -8.328 24.631 1.00 98.81 121 GLU A O 1
ATOM 972 N N . PHE A 1 122 ? -8.966 -8.724 22.908 1.00 98.81 122 PHE A N 1
ATOM 973 C CA . PHE A 1 122 ? -9.922 -8.560 21.812 1.00 98.81 122 PHE A CA 1
ATOM 974 C C . PHE A 1 122 ? -10.098 -9.906 21.111 1.00 98.81 122 PHE A C 1
ATOM 976 O O . PHE A 1 122 ? -9.183 -10.386 20.429 1.00 98.81 122 PHE A O 1
ATOM 983 N N . LYS A 1 123 ? -11.260 -10.538 21.279 1.00 98.81 123 LYS A N 1
ATOM 984 C CA . LYS A 1 123 ? -11.488 -11.898 20.788 1.00 98.81 123 LYS A CA 1
ATOM 985 C C . LYS A 1 123 ? -12.792 -12.047 20.021 1.00 98.81 123 LYS A C 1
ATOM 987 O O . LYS A 1 123 ? -13.845 -11.681 20.532 1.00 98.81 123 LYS A O 1
ATOM 992 N N . SER A 1 124 ? -12.721 -12.678 18.848 1.00 98.56 124 SER A N 1
ATOM 993 C CA . SER A 1 124 ? -13.906 -13.051 18.063 1.00 98.56 124 SER A CA 1
ATOM 994 C C . SER A 1 124 ? -14.834 -11.868 17.786 1.00 98.56 124 SER A C 1
ATOM 996 O O . SER A 1 124 ? -16.049 -12.011 17.765 1.00 98.56 124 SER A O 1
ATOM 998 N N . ASN A 1 125 ? -14.256 -10.678 17.618 1.00 98.75 125 ASN A N 1
ATOM 999 C CA . ASN A 1 125 ? -15.008 -9.502 17.220 1.00 98.75 125 ASN A CA 1
ATOM 1000 C C . ASN A 1 125 ? -15.103 -9.429 15.700 1.00 98.75 125 ASN A C 1
ATOM 1002 O O . ASN A 1 125 ? -14.188 -9.860 14.995 1.00 98.75 125 ASN A O 1
ATOM 1006 N N . GLU A 1 126 ? -16.177 -8.822 15.212 1.00 98.50 126 GLU A N 1
ATOM 1007 C CA . GLU A 1 126 ? -16.425 -8.661 13.788 1.00 98.50 126 GLU A CA 1
ATOM 1008 C C . GLU A 1 126 ? -16.765 -7.217 13.432 1.00 98.50 126 GLU A C 1
ATOM 1010 O O . GLU A 1 126 ? -17.494 -6.516 14.140 1.00 98.50 126 GLU A O 1
ATOM 1015 N N . SER A 1 127 ? -16.258 -6.786 12.284 1.00 97.88 127 SER A N 1
ATOM 1016 C CA . SER A 1 127 ? -16.599 -5.506 11.677 1.00 97.88 127 SER A CA 1
ATOM 1017 C C . SER A 1 127 ? -16.785 -5.681 10.177 1.00 97.88 127 SER A C 1
ATOM 1019 O O . SER A 1 127 ? -15.981 -6.332 9.508 1.00 97.88 127 SER A O 1
ATOM 1021 N N . PHE A 1 128 ? -17.853 -5.105 9.628 1.00 95.44 128 PHE A N 1
ATOM 1022 C CA . PHE A 1 128 ? -18.184 -5.311 8.222 1.00 95.44 128 PHE A CA 1
ATOM 1023 C C . PHE A 1 128 ? -17.188 -4.649 7.257 1.00 95.44 128 PHE A C 1
ATOM 1025 O O . PHE A 1 128 ? -16.894 -5.179 6.197 1.00 95.44 128 PHE A O 1
ATOM 1032 N N . THR A 1 129 ? -16.671 -3.474 7.581 1.00 93.00 129 THR A N 1
ATOM 1033 C CA . THR A 1 129 ? -16.071 -2.569 6.578 1.00 93.00 129 THR A CA 1
ATOM 1034 C C . THR A 1 129 ? -14.596 -2.277 6.790 1.00 93.00 129 THR A C 1
ATOM 1036 O O . THR A 1 129 ? -13.894 -1.881 5.868 1.00 93.00 129 THR A O 1
ATOM 1039 N N . SER A 1 130 ? -14.108 -2.351 8.017 1.00 95.50 130 SER A N 1
ATOM 1040 C CA . SER A 1 130 ? -12.744 -1.963 8.385 1.00 95.50 130 SER A CA 1
ATOM 1041 C C . SER A 1 130 ? -12.383 -2.612 9.708 1.00 95.50 130 SER A C 1
ATOM 1043 O O . SER A 1 130 ? -13.261 -3.143 10.381 1.00 95.50 130 SER A O 1
ATOM 1045 N N . GLY A 1 131 ? -11.107 -2.593 10.072 1.00 95.75 131 GLY A N 1
ATOM 1046 C CA . GLY A 1 131 ? -10.613 -3.281 11.257 1.00 95.75 131 GLY A CA 1
ATOM 1047 C C . GLY A 1 131 ? -11.370 -3.049 12.547 1.00 95.75 131 GLY A C 1
ATOM 1048 O O . GLY A 1 131 ? -12.081 -2.060 12.704 1.00 95.75 131 GLY A O 1
ATOM 1049 N N . ILE A 1 132 ? -11.186 -3.963 13.501 1.00 98.44 132 ILE A N 1
ATOM 1050 C CA . ILE A 1 132 ? -11.759 -3.829 14.847 1.00 98.44 132 ILE A CA 1
ATOM 1051 C C . ILE A 1 132 ? -11.444 -2.453 15.430 1.00 98.44 132 ILE A C 1
ATOM 1053 O O . ILE A 1 132 ? -12.330 -1.803 15.975 1.00 98.44 132 ILE A O 1
ATOM 1057 N N . LEU A 1 133 ? -10.212 -1.991 15.248 1.00 98.31 133 LEU A N 1
ATOM 1058 C CA . LEU A 1 133 ? -9.762 -0.639 15.524 1.00 98.31 133 LEU A CA 1
ATOM 1059 C C . LEU A 1 133 ? -9.612 0.100 14.193 1.00 98.31 133 LEU A C 1
ATOM 1061 O O . LEU A 1 133 ? -8.719 -0.203 13.400 1.00 98.31 133 LEU A O 1
ATOM 1065 N N . TYR A 1 134 ? -10.489 1.064 13.946 1.00 97.94 134 TYR A N 1
ATOM 1066 C CA . TYR A 1 134 ? -10.468 1.891 12.752 1.00 97.94 134 TYR A CA 1
ATOM 1067 C C . TYR A 1 134 ? -10.178 3.349 13.101 1.00 97.94 134 TYR A C 1
ATOM 1069 O O . TYR A 1 134 ? -10.805 3.957 13.973 1.00 97.94 134 TYR A O 1
ATOM 1077 N N . PHE A 1 135 ? -9.225 3.915 12.375 1.00 96.94 135 PHE A N 1
ATOM 1078 C CA . PHE A 1 135 ? -8.713 5.254 12.592 1.00 96.94 135 PHE A CA 1
ATOM 1079 C C . PHE A 1 135 ? -8.817 6.048 11.291 1.00 96.94 135 PHE A C 1
ATOM 1081 O O . PHE A 1 135 ? -8.273 5.632 10.272 1.00 96.94 135 PHE A O 1
ATOM 1088 N N . ASP A 1 136 ? -9.521 7.178 11.318 1.00 95.44 136 ASP A N 1
ATOM 1089 C CA . ASP A 1 136 ? -9.812 7.988 10.126 1.00 95.44 136 ASP A CA 1
ATOM 1090 C C . ASP A 1 136 ? -9.398 9.444 10.326 1.00 95.44 136 ASP A C 1
ATOM 1092 O O . ASP A 1 136 ? -9.482 9.974 11.434 1.00 95.44 136 ASP A O 1
ATOM 1096 N N . ASN A 1 137 ? -9.019 10.120 9.240 1.00 92.56 137 ASN A N 1
ATOM 1097 C CA . ASN A 1 137 ? -8.573 11.516 9.262 1.00 92.56 137 ASN A CA 1
ATOM 1098 C C . ASN A 1 137 ? -7.491 11.746 10.333 1.00 92.56 137 ASN A C 1
ATOM 1100 O O . ASN A 1 137 ? -7.621 12.631 11.182 1.00 92.56 137 ASN A O 1
ATOM 1104 N N . ILE A 1 138 ? -6.466 10.899 10.350 1.00 90.06 138 ILE A N 1
ATOM 1105 C CA . ILE A 1 138 ? -5.480 10.896 11.427 1.00 90.06 138 ILE A CA 1
ATOM 1106 C C . ILE A 1 138 ? -4.473 12.027 11.234 1.00 90.06 138 ILE A C 1
ATOM 1108 O O . ILE A 1 138 ? -3.759 12.054 10.241 1.00 90.06 138 ILE A O 1
ATOM 1112 N N . LYS A 1 139 ? -4.349 12.923 12.215 1.00 91.06 139 LYS A N 1
ATOM 1113 C CA . LYS A 1 139 ? -3.279 13.934 12.223 1.00 91.06 139 LYS A CA 1
ATOM 1114 C C . LYS A 1 139 ? -2.045 13.371 12.925 1.00 91.06 139 LYS A C 1
ATOM 1116 O O . LYS A 1 139 ? -1.054 13.059 12.275 1.00 91.06 139 LYS A O 1
ATOM 1121 N N . ASN A 1 140 ? -2.155 13.148 14.233 1.00 91.88 140 ASN A N 1
ATOM 1122 C CA . ASN A 1 140 ? -1.165 12.444 15.050 1.00 91.88 140 ASN A CA 1
ATOM 1123 C C . ASN A 1 140 ? -1.741 11.118 15.544 1.00 91.88 140 ASN A C 1
ATOM 1125 O O . ASN A 1 140 ? -2.928 11.056 15.873 1.00 91.88 140 ASN A O 1
ATOM 1129 N N . PHE A 1 141 ? -0.905 10.088 15.664 1.00 94.56 141 PHE A N 1
ATOM 1130 C CA . PHE A 1 141 ? -1.278 8.903 16.425 1.00 94.56 141 PHE A CA 1
ATOM 1131 C C . PHE A 1 141 ? -0.112 8.321 17.219 1.00 94.56 141 PHE A C 1
ATOM 1133 O O . PHE A 1 141 ? 0.988 8.158 16.696 1.00 94.56 141 PHE A O 1
ATOM 1140 N N . ASP A 1 142 ? -0.383 7.944 18.462 1.00 96.75 142 ASP A N 1
ATOM 1141 C CA . ASP A 1 142 ? 0.499 7.113 19.275 1.00 96.75 142 ASP A CA 1
ATOM 1142 C C . ASP A 1 142 ? -0.303 5.946 19.853 1.00 96.75 142 ASP A C 1
ATOM 1144 O O . ASP A 1 142 ? -1.175 6.117 20.706 1.00 96.75 142 ASP A O 1
ATOM 1148 N N . ILE A 1 143 ? -0.067 4.751 19.320 1.00 97.94 143 ILE A N 1
ATOM 1149 C CA . ILE A 1 143 ? -0.786 3.536 19.697 1.00 97.94 143 ILE A CA 1
ATOM 1150 C C . ILE A 1 143 ? 0.189 2.617 20.414 1.00 97.94 143 ILE A C 1
ATOM 1152 O O . ILE A 1 143 ? 1.138 2.113 19.817 1.00 97.94 143 ILE A O 1
ATOM 1156 N N . THR A 1 144 ? -0.077 2.344 21.683 1.00 98.50 144 THR A N 1
ATOM 1157 C CA . THR A 1 144 ? 0.693 1.414 22.502 1.00 98.50 144 THR A CA 1
ATOM 1158 C C . THR A 1 144 ? -0.147 0.188 22.849 1.00 98.50 144 THR A C 1
ATOM 1160 O O . THR A 1 144 ? -1.219 0.295 23.441 1.00 98.50 144 THR A O 1
ATOM 1163 N N . MET A 1 145 ? 0.368 -0.993 22.514 1.00 98.62 145 MET A N 1
ATOM 1164 C CA . MET A 1 145 ? -0.206 -2.298 22.838 1.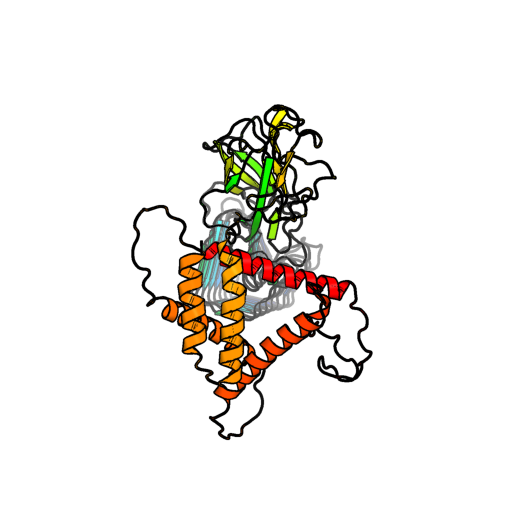00 98.62 145 MET A CA 1
ATOM 1165 C C . MET A 1 145 ? 0.804 -3.107 23.649 1.00 98.62 145 MET A C 1
ATOM 1167 O O . MET A 1 145 ? 1.900 -3.387 23.167 1.00 98.62 145 MET A O 1
ATOM 1171 N N . LYS A 1 146 ? 0.458 -3.472 24.886 1.00 98.75 146 LYS A N 1
ATOM 1172 C CA . LYS A 1 146 ? 1.342 -4.220 25.791 1.00 98.75 146 LYS A CA 1
ATOM 1173 C C . LYS A 1 146 ? 0.626 -5.407 26.403 1.00 98.75 146 LYS A C 1
ATOM 1175 O O . LYS A 1 146 ? -0.493 -5.248 26.896 1.00 98.75 146 LYS A O 1
ATOM 1180 N N . ASN A 1 147 ? 1.277 -6.571 26.412 1.00 98.62 147 ASN A N 1
ATOM 1181 C CA . ASN A 1 147 ? 0.760 -7.789 27.050 1.00 98.62 147 ASN A CA 1
ATOM 1182 C C . ASN A 1 147 ? -0.691 -8.113 26.647 1.00 98.62 147 ASN A C 1
ATOM 1184 O O . ASN A 1 147 ? -1.494 -8.541 27.474 1.00 98.62 147 ASN A O 1
ATOM 1188 N N . SER A 1 148 ? -1.070 -7.801 25.409 1.00 98.75 148 SER A N 1
ATOM 1189 C CA . SER A 1 148 ? -2.463 -7.849 24.961 1.00 98.75 148 SER A CA 1
ATOM 1190 C C . SER A 1 148 ? -2.654 -8.928 23.907 1.00 98.75 148 SER A C 1
ATOM 1192 O O . SER A 1 148 ? -1.707 -9.322 23.226 1.00 98.75 148 SER A O 1
ATOM 1194 N N . LYS A 1 149 ? -3.883 -9.430 23.784 1.00 98.81 149 LYS A N 1
ATOM 1195 C CA . LYS A 1 149 ? -4.213 -10.542 22.890 1.00 98.81 149 LYS A CA 1
ATOM 1196 C C . LYS A 1 149 ? -5.314 -10.153 21.916 1.00 98.81 149 LYS A C 1
ATOM 1198 O O . LYS A 1 149 ? -6.398 -9.755 22.331 1.00 98.81 149 LYS A O 1
ATOM 1203 N N . PHE A 1 150 ? -5.051 -10.351 20.632 1.00 98.75 150 PHE A N 1
ATOM 1204 C CA . PHE A 1 150 ? -5.990 -10.153 19.535 1.00 98.75 150 PHE A CA 1
ATOM 1205 C C . PHE A 1 150 ? -6.172 -11.490 18.827 1.00 98.75 150 PHE A C 1
ATOM 1207 O O . PHE A 1 150 ? -5.246 -11.974 18.169 1.00 98.75 150 PHE A O 1
ATOM 1214 N N . SER A 1 151 ? -7.332 -12.128 19.001 1.00 98.75 151 SER A N 1
ATOM 1215 C CA . SER A 1 151 ? -7.546 -13.470 18.456 1.00 98.75 151 SER A CA 1
ATOM 1216 C C . SER A 1 151 ? -8.872 -13.663 17.742 1.00 98.75 151 SER A C 1
ATOM 1218 O O . SER A 1 151 ? -9.919 -13.271 18.251 1.00 98.75 151 SER A O 1
ATOM 1220 N N . ASN A 1 152 ? -8.821 -14.323 16.583 1.00 98.50 152 ASN A N 1
ATOM 1221 C CA . ASN A 1 152 ? -9.988 -14.674 15.771 1.00 98.50 152 ASN A CA 1
ATOM 1222 C C . ASN A 1 152 ? -10.901 -13.483 15.446 1.00 98.50 152 ASN A C 1
ATOM 1224 O O . ASN A 1 152 ? -12.110 -13.657 15.326 1.00 98.50 152 ASN A O 1
ATOM 1228 N N . ASN A 1 153 ? -10.352 -12.271 15.360 1.00 98.69 153 ASN A N 1
ATOM 1229 C CA . ASN A 1 153 ? -11.124 -11.115 14.923 1.00 98.69 153 ASN A CA 1
ATOM 1230 C C . ASN A 1 153 ? -11.277 -11.146 13.399 1.00 98.69 153 ASN A C 1
ATOM 1232 O O . ASN A 1 153 ? -10.354 -11.579 12.707 1.00 98.69 153 ASN A O 1
ATOM 1236 N N . HIS A 1 154 ? -12.410 -10.685 12.871 1.00 98.25 154 HIS A N 1
ATOM 1237 C CA . HIS A 1 154 ? -12.684 -10.708 11.433 1.00 98.25 154 HIS A CA 1
ATOM 1238 C C . HIS A 1 154 ? -13.182 -9.355 10.921 1.00 98.25 154 HIS A C 1
ATOM 1240 O O . HIS A 1 154 ? -14.122 -8.762 11.446 1.00 98.25 154 HIS A O 1
ATOM 1246 N N . CYS A 1 155 ? -12.545 -8.877 9.857 1.00 97.62 155 CYS A N 1
ATOM 1247 C CA . CYS A 1 155 ? -12.999 -7.761 9.043 1.00 97.62 155 CYS A CA 1
ATOM 1248 C C . CYS A 1 155 ? -13.331 -8.248 7.625 1.00 97.62 155 CYS A C 1
ATOM 1250 O O . CYS A 1 155 ? -12.506 -8.911 6.996 1.00 97.62 155 CYS A O 1
ATOM 1252 N N . TYR A 1 156 ? -14.488 -7.878 7.072 1.00 95.81 156 TYR A N 1
ATOM 1253 C CA . TYR A 1 156 ? -14.852 -8.281 5.701 1.00 95.81 156 TYR A CA 1
ATOM 1254 C C . TYR A 1 156 ? -14.206 -7.411 4.604 1.00 95.81 156 TYR A C 1
ATOM 1256 O O . TYR A 1 156 ? -14.447 -7.630 3.419 1.00 95.81 156 TYR A O 1
ATOM 1264 N N . ILE A 1 157 ? -13.374 -6.426 4.968 1.00 94.38 157 ILE A N 1
ATOM 1265 C CA . ILE A 1 157 ? -12.597 -5.621 4.010 1.00 94.38 157 ILE A CA 1
ATOM 1266 C C . ILE A 1 157 ? -11.109 -5.625 4.384 1.00 94.38 157 ILE A C 1
ATOM 1268 O O . ILE A 1 157 ? -10.396 -6.561 4.023 1.00 94.38 157 ILE A O 1
ATOM 1272 N N . SER A 1 158 ? -10.631 -4.617 5.120 1.00 94.88 158 SER A N 1
ATOM 1273 C CA . SER A 1 158 ? -9.200 -4.415 5.384 1.00 94.88 158 SER A CA 1
ATOM 1274 C C . SER A 1 158 ? -8.883 -4.195 6.856 1.00 94.88 158 SER A C 1
ATOM 1276 O O . SER A 1 158 ? -9.650 -3.546 7.577 1.00 94.88 158 SER A O 1
ATOM 1278 N N . GLY A 1 159 ? -7.701 -4.664 7.256 1.00 94.88 159 GLY A N 1
ATOM 1279 C CA . GLY A 1 159 ? -7.104 -4.460 8.567 1.00 94.88 159 GLY A CA 1
ATOM 1280 C C . GLY A 1 159 ? -7.772 -5.316 9.624 1.00 94.88 159 GLY A C 1
ATOM 1281 O O . GLY A 1 159 ? -8.461 -4.766 10.460 1.00 94.88 159 GLY A O 1
ATOM 1282 N N . GLY A 1 160 ? -7.613 -6.640 9.602 1.00 96.81 160 GLY A N 1
ATOM 1283 C CA . GLY A 1 160 ? -8.384 -7.566 10.447 1.00 96.81 160 GLY A CA 1
ATOM 1284 C C . GLY A 1 160 ? -8.425 -7.194 11.934 1.00 96.81 160 GLY A C 1
ATOM 1285 O O . GLY A 1 160 ? -9.437 -7.430 12.589 1.00 96.81 160 GLY A O 1
ATOM 1286 N N . VAL A 1 161 ? -7.390 -6.517 12.446 1.00 98.25 161 VAL A N 1
ATOM 1287 C CA . VAL A 1 161 ? -7.411 -5.861 13.761 1.00 98.25 161 VAL A CA 1
ATOM 1288 C C . VAL A 1 161 ? -7.388 -4.338 13.644 1.00 98.25 161 VAL A C 1
ATOM 1290 O O . VAL A 1 161 ? -8.244 -3.683 14.227 1.00 98.25 161 VAL A O 1
ATOM 1293 N N . ILE A 1 162 ? -6.423 -3.770 12.921 1.00 98.12 162 ILE A N 1
ATOM 1294 C CA . ILE A 1 162 ? -6.172 -2.329 12.837 1.00 98.12 162 ILE A CA 1
ATOM 1295 C C . ILE A 1 162 ? -6.271 -1.866 11.387 1.00 98.12 162 ILE A C 1
ATOM 1297 O O . ILE A 1 162 ? -5.623 -2.423 10.501 1.00 98.12 162 ILE A O 1
ATOM 1301 N N . ASN A 1 163 ? -7.013 -0.788 11.159 1.00 97.19 163 ASN A N 1
ATOM 1302 C CA . ASN A 1 163 ? -7.064 -0.095 9.882 1.00 97.19 163 ASN A CA 1
ATOM 1303 C C . ASN A 1 163 ? -6.855 1.415 10.101 1.00 97.19 163 ASN A C 1
ATOM 1305 O O . ASN A 1 163 ? -7.639 2.064 10.794 1.00 97.19 163 ASN A O 1
ATOM 1309 N N . LEU A 1 164 ? -5.761 1.945 9.548 1.00 95.75 164 LEU A N 1
ATOM 1310 C CA . LEU A 1 164 ? -5.339 3.344 9.658 1.00 95.75 164 LEU A CA 1
ATOM 1311 C C . LEU A 1 164 ? -5.509 4.040 8.307 1.00 95.75 164 LEU A C 1
ATOM 1313 O O . LEU A 1 164 ? -4.840 3.667 7.342 1.00 95.75 164 LEU A O 1
ATOM 1317 N N . ILE A 1 165 ? -6.343 5.078 8.250 1.00 92.75 165 ILE A N 1
ATOM 1318 C CA . ILE A 1 165 ? -6.528 5.911 7.060 1.00 92.75 165 ILE A CA 1
ATOM 1319 C C . ILE A 1 165 ? -6.282 7.376 7.411 1.00 92.75 165 ILE A C 1
ATOM 1321 O O . ILE A 1 165 ? -6.987 7.978 8.224 1.00 92.75 165 ILE A O 1
ATOM 1325 N N . ASP A 1 166 ? -5.303 7.970 6.743 1.00 89.62 166 ASP A N 1
ATOM 1326 C CA . ASP A 1 166 ? -5.067 9.407 6.767 1.00 89.62 166 ASP A CA 1
ATOM 1327 C C . ASP A 1 166 ? -5.510 10.044 5.439 1.00 89.62 166 ASP A C 1
ATOM 1329 O O . ASP A 1 166 ? -5.373 9.455 4.369 1.00 89.62 166 ASP A O 1
ATOM 1333 N N . LYS A 1 167 ? -6.070 11.254 5.519 1.00 83.19 167 LYS A N 1
ATOM 1334 C CA . LYS A 1 167 ? -6.457 12.089 4.371 1.00 83.19 167 LYS A CA 1
ATOM 1335 C C . LYS A 1 167 ? -5.645 13.385 4.278 1.00 83.19 167 LYS A C 1
ATOM 1337 O O . LYS A 1 167 ? -5.884 14.185 3.377 1.00 83.19 167 LYS A O 1
ATOM 1342 N N . PHE A 1 168 ? -4.732 13.635 5.214 1.00 72.44 168 PHE A N 1
ATOM 1343 C CA . PHE A 1 168 ? -3.941 14.852 5.279 1.00 72.44 168 PHE A CA 1
ATOM 1344 C C . PHE A 1 168 ? -2.628 14.690 4.505 1.00 72.44 168 PHE A C 1
ATOM 1346 O O . PHE A 1 168 ? -1.740 13.923 4.862 1.00 72.44 168 PHE A O 1
ATOM 1353 N N . ASP A 1 169 ? -2.492 15.480 3.444 1.00 65.12 169 ASP A N 1
ATOM 1354 C CA . ASP A 1 169 ? -1.298 15.576 2.586 1.00 65.12 169 ASP A CA 1
ATOM 1355 C C . ASP A 1 169 ? -0.228 16.524 3.179 1.00 65.12 169 ASP A C 1
ATOM 1357 O O . ASP A 1 169 ? 0.511 17.205 2.469 1.00 65.12 169 ASP A O 1
ATOM 1361 N N . SER A 1 170 ? -0.196 16.683 4.505 1.00 58.19 170 SER A N 1
ATOM 1362 C CA . SER A 1 170 ? 0.483 17.825 5.118 1.00 58.19 170 SER A CA 1
ATOM 1363 C C . SER A 1 170 ? 1.990 17.629 5.272 1.00 58.19 170 SER A C 1
ATOM 1365 O O . SER A 1 170 ? 2.446 16.613 5.786 1.00 58.19 170 SER A O 1
ATOM 1367 N N . THR A 1 171 ? 2.734 18.694 4.983 1.00 61.19 171 THR A N 1
ATOM 1368 C CA . THR A 1 171 ? 4.176 18.885 5.221 1.00 61.19 171 THR A CA 1
ATOM 1369 C C . THR A 1 171 ? 4.585 18.945 6.700 1.00 61.19 171 THR A C 1
ATOM 1371 O O . THR A 1 171 ? 5.744 19.216 6.997 1.00 61.19 171 THR A O 1
ATOM 1374 N N . ASN A 1 172 ? 3.646 18.783 7.634 1.00 68.56 172 ASN A N 1
ATOM 1375 C CA . ASN A 1 172 ? 3.907 18.941 9.061 1.00 68.56 172 ASN A CA 1
ATOM 1376 C C . ASN A 1 172 ? 4.487 17.652 9.658 1.00 68.56 172 ASN A C 1
ATOM 1378 O O . ASN A 1 172 ? 4.033 16.554 9.340 1.00 68.56 172 ASN A O 1
ATOM 1382 N N . GLU A 1 173 ? 5.456 17.800 10.564 1.00 76.75 173 GLU A N 1
ATOM 1383 C CA . GLU A 1 173 ? 6.011 16.702 11.360 1.00 76.75 173 GLU A CA 1
ATOM 1384 C C . GLU A 1 173 ? 4.971 16.219 12.380 1.00 76.75 173 GLU A C 1
ATOM 1386 O O . GLU A 1 173 ? 4.906 16.698 13.512 1.00 76.75 173 GLU A O 1
ATOM 1391 N N . TYR A 1 174 ? 4.112 15.288 11.970 1.00 81.31 174 TYR A N 1
ATOM 1392 C CA . TYR A 1 174 ? 3.213 14.598 12.888 1.00 81.31 174 TYR A CA 1
ATOM 1393 C C . TYR A 1 174 ? 3.869 13.350 13.468 1.00 81.31 174 TYR A C 1
ATOM 1395 O O . TYR A 1 174 ? 4.545 12.593 12.768 1.00 81.31 174 TYR A O 1
ATOM 1403 N N . VAL A 1 175 ? 3.634 13.112 14.758 1.00 84.06 175 VAL A N 1
ATOM 1404 C CA . VAL A 1 175 ? 4.091 11.893 15.428 1.00 84.06 175 VAL A CA 1
ATOM 1405 C C . VAL A 1 175 ? 3.097 10.783 15.113 1.00 84.06 175 VAL A C 1
ATOM 1407 O O . VAL A 1 175 ? 1.908 10.882 15.423 1.00 84.06 175 VAL A O 1
ATOM 1410 N N . LYS A 1 176 ? 3.598 9.740 14.453 1.00 92.25 176 LYS A N 1
ATOM 1411 C CA . LYS A 1 176 ? 2.831 8.573 14.018 1.00 92.25 176 LYS A CA 1
ATOM 1412 C C . LYS A 1 176 ? 3.576 7.308 14.431 1.00 92.25 176 LYS A C 1
ATOM 1414 O O . LYS A 1 176 ? 4.553 6.921 13.785 1.00 92.25 176 LYS A O 1
ATOM 1419 N N . SER A 1 177 ? 3.153 6.688 15.529 1.00 95.62 177 SER A N 1
ATOM 1420 C CA . SER A 1 177 ? 3.793 5.496 16.090 1.00 95.62 177 SER A CA 1
ATOM 1421 C C . SER A 1 177 ? 2.809 4.406 16.493 1.00 95.62 177 SER A C 1
ATOM 1423 O O . SER A 1 177 ? 1.766 4.660 17.089 1.00 95.62 177 SER A O 1
ATOM 1425 N N . ILE A 1 178 ? 3.185 3.163 16.198 1.00 96.88 178 ILE A N 1
ATOM 1426 C CA . ILE A 1 178 ? 2.576 1.955 16.752 1.00 96.88 178 ILE A CA 1
ATOM 1427 C C . ILE A 1 178 ? 3.667 1.195 17.495 1.00 96.88 178 ILE A C 1
ATOM 1429 O O . ILE A 1 178 ? 4.632 0.728 16.891 1.00 96.88 178 ILE A O 1
ATOM 1433 N N . ASN A 1 179 ? 3.503 1.056 18.802 1.00 98.00 179 ASN A N 1
ATOM 1434 C CA . ASN A 1 179 ? 4.404 0.328 19.677 1.00 98.00 179 ASN A CA 1
ATOM 1435 C C . ASN A 1 179 ? 3.683 -0.904 20.219 1.00 98.00 179 ASN A C 1
ATOM 1437 O O . ASN A 1 179 ? 2.739 -0.793 20.998 1.00 98.00 179 ASN A O 1
ATOM 1441 N N . VAL A 1 180 ? 4.138 -2.084 19.817 1.00 98.44 180 VAL A N 1
ATOM 1442 C CA . VAL A 1 180 ? 3.590 -3.374 20.236 1.00 98.44 180 VAL A CA 1
ATOM 1443 C C . VAL A 1 180 ? 4.653 -4.123 21.016 1.00 98.44 180 VAL A C 1
ATOM 1445 O O . VAL A 1 180 ? 5.761 -4.320 20.522 1.00 98.44 180 VAL A O 1
ATOM 1448 N N . ASP A 1 181 ? 4.327 -4.543 22.230 1.00 98.62 181 ASP A N 1
ATOM 1449 C CA . ASP A 1 181 ? 5.260 -5.244 23.101 1.00 98.62 181 ASP A CA 1
ATOM 1450 C C . ASP A 1 181 ? 4.586 -6.424 23.807 1.00 98.62 181 ASP A C 1
ATOM 1452 O O . ASP A 1 181 ? 3.466 -6.298 24.313 1.00 98.62 181 ASP A O 1
ATOM 1456 N N . HIS A 1 182 ? 5.256 -7.579 23.828 1.00 98.69 182 HIS A N 1
ATOM 1457 C CA . HIS A 1 182 ? 4.797 -8.794 24.521 1.00 98.69 182 HIS A CA 1
ATOM 1458 C C . HIS A 1 182 ? 3.338 -9.189 24.214 1.00 98.69 182 HIS A C 1
ATOM 1460 O O . HIS A 1 182 ? 2.625 -9.699 25.075 1.00 98.69 182 HIS A O 1
ATOM 1466 N N . SER A 1 183 ? 2.860 -8.904 23.002 1.00 98.62 183 SER A N 1
ATOM 1467 C CA . SER A 1 183 ? 1.458 -9.107 22.618 1.00 98.62 183 SER A CA 1
ATOM 1468 C C . SER A 1 183 ? 1.298 -10.293 21.662 1.00 98.62 183 SER A C 1
ATOM 1470 O O . SER A 1 183 ? 2.273 -10.821 21.127 1.00 98.62 183 SER A O 1
ATOM 1472 N N . GLU A 1 184 ? 0.064 -10.741 21.455 1.00 98.62 184 GLU A N 1
ATOM 1473 C CA . GLU A 1 184 ? -0.257 -11.899 20.616 1.00 98.62 184 GLU A CA 1
ATOM 1474 C C . GLU A 1 184 ? -1.334 -11.546 19.582 1.00 98.62 184 GLU A C 1
ATOM 1476 O O . GLU A 1 184 ? -2.407 -11.063 19.945 1.00 98.62 184 GLU A O 1
ATOM 1481 N N . PHE A 1 185 ? -1.071 -11.854 18.310 1.00 98.62 185 PHE A N 1
ATOM 1482 C CA . PHE A 1 185 ? -2.019 -11.763 17.200 1.00 98.62 185 PHE A CA 1
ATOM 1483 C C . PHE A 1 185 ? -2.176 -13.141 16.556 1.00 98.62 185 PHE A C 1
ATOM 1485 O O . PHE A 1 185 ? -1.269 -13.618 15.867 1.00 98.62 185 PHE A O 1
ATOM 1492 N N . ASN A 1 186 ? -3.318 -13.783 16.801 1.00 98.62 186 ASN A N 1
ATOM 1493 C CA . ASN A 1 186 ? -3.567 -15.160 16.384 1.00 98.62 186 ASN A CA 1
ATOM 1494 C C . ASN A 1 186 ? -4.902 -15.318 15.653 1.00 98.62 186 ASN A C 1
ATOM 1496 O O . ASN A 1 186 ? -5.957 -15.058 16.230 1.00 98.62 186 ASN A O 1
ATOM 1500 N N . GLY A 1 187 ? -4.878 -15.811 14.416 1.00 98.06 187 GLY A N 1
ATOM 1501 C CA . GLY A 1 187 ? -6.114 -16.171 13.716 1.00 98.06 187 GLY A CA 1
ATOM 1502 C C . GLY A 1 187 ? -6.950 -14.973 13.267 1.00 98.06 187 GLY A C 1
ATOM 1503 O O . GLY A 1 187 ? -8.140 -15.131 13.015 1.00 98.06 187 GLY A O 1
ATOM 1504 N N . ASN A 1 188 ? -6.382 -13.763 13.220 1.00 98.44 188 ASN A N 1
ATOM 1505 C CA . ASN A 1 188 ? -7.124 -12.585 12.776 1.00 98.44 188 ASN A CA 1
ATOM 1506 C C . ASN A 1 188 ? -7.272 -12.591 11.251 1.00 98.44 188 ASN A C 1
ATOM 1508 O O . ASN A 1 188 ? -6.358 -12.997 10.530 1.00 98.44 188 ASN A O 1
ATOM 1512 N N . LYS A 1 189 ? -8.431 -12.153 10.763 1.00 97.75 189 LYS A N 1
ATOM 1513 C CA . LYS A 1 189 ? -8.824 -12.286 9.365 1.00 97.75 189 LYS A CA 1
ATOM 1514 C C . LYS A 1 189 ? -9.257 -10.951 8.760 1.00 97.75 189 LYS A C 1
ATOM 1516 O O . LYS A 1 189 ? -10.068 -10.236 9.343 1.00 97.75 189 LYS A O 1
ATOM 1521 N N . ALA A 1 190 ? -8.788 -10.671 7.550 1.00 96.94 190 ALA A N 1
ATOM 1522 C CA . ALA A 1 190 ? -9.367 -9.695 6.632 1.00 96.94 190 ALA A CA 1
ATOM 1523 C C . ALA A 1 190 ? -9.743 -10.389 5.311 1.00 96.94 190 ALA A C 1
ATOM 1525 O O . ALA A 1 190 ? -9.014 -11.269 4.861 1.00 96.94 190 ALA A O 1
ATOM 1526 N N . ASP A 1 191 ? -10.840 -10.014 4.655 1.00 94.88 191 ASP A N 1
ATOM 1527 C CA . ASP A 1 191 ? -11.177 -10.617 3.351 1.00 94.88 191 ASP A CA 1
ATOM 1528 C C . ASP A 1 191 ? -10.374 -10.006 2.183 1.00 94.88 191 ASP A C 1
ATOM 1530 O O . ASP A 1 191 ? -10.243 -10.645 1.139 1.00 94.88 191 ASP A O 1
ATOM 1534 N N . TYR A 1 192 ? -9.776 -8.819 2.355 1.00 91.06 192 TYR A N 1
ATOM 1535 C CA . TYR A 1 192 ? -8.968 -8.161 1.320 1.00 91.06 192 TYR A CA 1
ATOM 1536 C C . TYR A 1 192 ? -7.519 -7.925 1.755 1.00 91.06 192 TYR A C 1
ATOM 1538 O O . TYR A 1 192 ? -6.636 -8.635 1.279 1.00 91.06 192 TYR A O 1
ATOM 1546 N N . PHE A 1 193 ? -7.258 -6.956 2.642 1.00 92.00 193 PHE A N 1
ATOM 1547 C CA . PHE A 1 193 ? -5.896 -6.482 2.937 1.00 92.00 193 PHE A CA 1
ATOM 1548 C C . PHE A 1 193 ? -5.566 -6.538 4.433 1.00 92.00 193 PHE A C 1
ATOM 1550 O O . PHE A 1 193 ? -6.367 -6.088 5.247 1.00 92.00 193 PHE A O 1
ATOM 1557 N N . GLY A 1 194 ? -4.364 -7.011 4.784 1.00 92.56 194 GLY A N 1
ATOM 1558 C CA . GLY A 1 194 ? -3.779 -6.917 6.129 1.00 92.56 194 GLY A CA 1
ATOM 1559 C C . GLY A 1 194 ? -4.607 -7.595 7.224 1.00 92.56 194 GLY A C 1
ATOM 1560 O O . GLY A 1 194 ? -5.426 -6.955 7.875 1.00 92.56 194 GLY A O 1
ATOM 1561 N N . GLY A 1 195 ? -4.380 -8.883 7.477 1.00 95.31 195 GLY A N 1
ATOM 1562 C CA . GLY A 1 195 ? -5.086 -9.669 8.496 1.00 95.31 195 GLY A CA 1
ATOM 1563 C C . GLY A 1 195 ? -4.884 -9.158 9.924 1.00 95.31 195 GLY A C 1
ATOM 1564 O O . GLY A 1 195 ? -5.749 -9.363 10.773 1.00 95.31 195 GLY A O 1
ATOM 1565 N N . ILE A 1 196 ? -3.794 -8.429 10.186 1.00 97.25 196 ILE A N 1
ATOM 1566 C CA . ILE A 1 196 ? -3.609 -7.660 11.420 1.00 97.25 196 ILE A CA 1
ATOM 1567 C C . ILE A 1 196 ? -3.773 -6.177 11.140 1.00 97.25 196 ILE A C 1
ATOM 1569 O O . ILE A 1 196 ? -4.635 -5.541 11.738 1.00 97.25 196 ILE A O 1
ATOM 1573 N N . LEU A 1 197 ? -2.933 -5.624 10.269 1.00 96.19 197 LEU A N 1
ATOM 1574 C CA . LEU A 1 197 ? -2.771 -4.185 10.124 1.00 96.19 197 LEU A CA 1
ATOM 1575 C C . LEU A 1 197 ? -2.824 -3.794 8.651 1.00 96.19 197 LEU A C 1
ATOM 1577 O O . LEU A 1 197 ? -2.032 -4.264 7.833 1.00 96.19 197 LEU A O 1
ATOM 1581 N N . TYR A 1 198 ? -3.731 -2.875 8.348 1.00 95.38 198 TYR A N 1
ATOM 1582 C CA . TYR A 1 198 ? -3.786 -2.168 7.082 1.00 95.38 198 TYR A CA 1
ATOM 1583 C C . TYR A 1 198 ? -3.502 -0.685 7.304 1.00 95.38 198 TYR A C 1
ATOM 1585 O O . TYR A 1 198 ? -4.120 -0.061 8.171 1.00 95.38 198 TYR A O 1
ATOM 1593 N N . VAL A 1 199 ? -2.571 -0.124 6.531 1.00 93.00 199 VAL A N 1
ATOM 1594 C CA . VAL A 1 199 ? -2.193 1.288 6.644 1.00 93.00 199 VAL A CA 1
ATOM 1595 C C . VAL A 1 199 ? -2.279 1.979 5.290 1.00 93.00 199 VAL A C 1
ATOM 1597 O O . VAL A 1 199 ? -1.636 1.579 4.322 1.00 93.00 199 VAL A O 1
ATOM 1600 N N . ASN A 1 200 ? -3.045 3.064 5.257 1.00 90.88 200 ASN A N 1
ATOM 1601 C CA . ASN A 1 200 ? -3.090 4.028 4.173 1.00 90.88 200 ASN A CA 1
ATOM 1602 C C . ASN A 1 200 ? -2.816 5.424 4.746 1.00 90.88 200 ASN A C 1
ATOM 1604 O O . ASN A 1 200 ? -3.738 6.180 5.054 1.00 90.88 200 ASN A O 1
ATOM 1608 N N . VAL A 1 201 ? -1.536 5.727 4.961 1.00 86.44 201 VAL A N 1
ATOM 1609 C CA . VAL A 1 201 ? -1.084 7.020 5.482 1.00 86.44 201 VAL A CA 1
ATOM 1610 C C . VAL A 1 201 ? -0.014 7.600 4.563 1.00 86.44 201 VAL A C 1
ATOM 1612 O O . VAL A 1 201 ? 0.856 6.877 4.086 1.00 86.44 201 VAL A O 1
ATOM 1615 N N . SER A 1 202 ? -0.102 8.903 4.302 1.00 80.25 202 SER A N 1
ATOM 1616 C CA . SER A 1 202 ? 0.758 9.631 3.357 1.00 80.25 202 SER A CA 1
ATOM 1617 C C . SER A 1 202 ? 2.172 9.886 3.891 1.00 80.25 202 SER A C 1
ATOM 1619 O O . SER A 1 202 ? 3.130 9.941 3.123 1.00 80.25 202 SER A O 1
ATOM 1621 N N . SER A 1 203 ? 2.318 10.058 5.207 1.00 80.50 203 SER A N 1
ATOM 1622 C CA . SER A 1 203 ? 3.591 10.384 5.854 1.00 80.50 203 SER A CA 1
ATOM 1623 C C . SER A 1 203 ? 4.274 9.156 6.453 1.00 80.50 203 SER A C 1
ATOM 1625 O O . SER A 1 203 ? 3.645 8.126 6.700 1.00 80.50 203 SER A O 1
ATOM 1627 N N . THR A 1 204 ? 5.564 9.288 6.768 1.00 81.44 204 THR A N 1
ATOM 1628 C CA . THR A 1 204 ? 6.303 8.262 7.509 1.00 81.44 204 THR A CA 1
ATOM 1629 C C . THR A 1 204 ? 5.649 7.985 8.863 1.00 81.44 204 THR A C 1
ATOM 1631 O O . THR A 1 204 ? 5.082 8.872 9.507 1.00 81.44 204 THR A O 1
ATOM 1634 N N . TYR A 1 205 ? 5.711 6.727 9.284 1.00 88.06 205 TYR A N 1
ATOM 1635 C CA . TYR A 1 205 ? 5.231 6.268 10.579 1.00 88.06 205 TYR A CA 1
ATOM 1636 C C . TYR A 1 205 ? 6.142 5.154 11.085 1.00 88.06 205 TYR A C 1
ATOM 1638 O O . TYR A 1 205 ? 6.751 4.420 10.306 1.00 88.06 205 TYR A O 1
ATOM 1646 N N . ASN A 1 206 ? 6.237 5.031 12.403 1.00 90.38 206 ASN A N 1
ATOM 1647 C CA . ASN A 1 206 ? 7.096 4.051 13.048 1.00 90.38 206 ASN A CA 1
ATOM 1648 C C . ASN A 1 206 ? 6.251 2.908 13.599 1.00 90.38 206 ASN A C 1
ATOM 1650 O O . ASN A 1 206 ? 5.427 3.118 14.486 1.00 90.38 206 ASN A O 1
ATOM 1654 N N . VAL A 1 207 ? 6.481 1.690 13.115 1.00 93.25 207 VAL A N 1
ATOM 1655 C CA . VAL A 1 207 ? 5.923 0.477 13.722 1.00 93.25 207 VAL A CA 1
ATOM 1656 C C . VAL A 1 207 ? 7.051 -0.270 14.407 1.00 93.25 207 VAL A C 1
ATOM 1658 O O . VAL A 1 207 ? 7.981 -0.745 13.759 1.00 93.25 207 VAL A O 1
ATOM 1661 N N . LYS A 1 208 ? 6.971 -0.374 15.730 1.00 96.06 208 LYS A N 1
ATOM 1662 C CA . LYS A 1 208 ? 7.905 -1.144 16.542 1.00 96.06 208 LYS A CA 1
ATOM 1663 C C . LYS A 1 208 ? 7.158 -2.301 17.180 1.00 96.06 208 LYS A C 1
ATOM 1665 O O . LYS A 1 208 ? 6.235 -2.084 17.957 1.00 96.06 208 LYS A O 1
ATOM 1670 N N . MET A 1 209 ? 7.589 -3.520 16.876 1.00 96.62 209 MET A N 1
ATOM 1671 C CA . MET A 1 209 ? 7.070 -4.735 17.500 1.00 96.62 209 MET A CA 1
ATOM 1672 C C . MET A 1 209 ? 8.200 -5.464 18.219 1.00 96.62 209 MET A C 1
ATOM 1674 O O . MET A 1 209 ? 9.202 -5.819 17.602 1.00 96.62 209 MET A O 1
ATOM 1678 N N . THR A 1 210 ? 8.057 -5.675 19.524 1.00 97.75 210 THR A N 1
ATOM 1679 C CA . THR A 1 210 ? 9.025 -6.394 20.362 1.00 97.75 210 THR A CA 1
ATOM 1680 C C . THR A 1 210 ? 8.344 -7.557 21.066 1.00 97.75 210 THR A C 1
ATOM 1682 O O . THR A 1 210 ? 7.210 -7.439 21.524 1.00 97.75 210 THR A O 1
ATOM 1685 N N . ASN A 1 211 ? 9.009 -8.716 21.105 1.00 97.94 211 ASN A N 1
ATOM 1686 C CA . ASN A 1 211 ? 8.537 -9.922 21.802 1.00 97.94 211 ASN A CA 1
ATOM 1687 C C . ASN A 1 211 ? 7.068 -10.286 21.503 1.00 97.94 211 ASN A C 1
ATOM 1689 O O . ASN A 1 211 ? 6.341 -10.740 22.380 1.00 97.94 211 ASN A O 1
ATOM 1693 N N . THR A 1 212 ? 6.615 -10.029 20.276 1.00 98.00 212 THR A N 1
ATOM 1694 C CA . THR A 1 212 ? 5.215 -10.169 19.868 1.00 98.00 212 THR A CA 1
ATOM 1695 C C . THR A 1 212 ? 5.053 -11.425 19.023 1.00 98.00 212 THR A C 1
ATOM 1697 O O . THR A 1 212 ? 5.814 -11.641 18.081 1.00 98.00 212 THR A O 1
ATOM 1700 N N . ASN A 1 213 ? 4.053 -12.241 19.350 1.00 98.00 213 ASN A N 1
ATOM 1701 C CA . ASN A 1 213 ? 3.749 -13.471 18.628 1.00 98.00 213 ASN A CA 1
ATOM 1702 C C . ASN A 1 213 ? 2.683 -13.203 17.565 1.00 98.00 213 ASN A C 1
ATOM 1704 O O . ASN A 1 213 ? 1.582 -12.759 17.886 1.00 98.00 213 ASN A O 1
ATOM 1708 N N . ILE A 1 214 ? 3.004 -13.505 16.309 1.00 97.81 214 ILE A N 1
ATOM 1709 C CA . ILE A 1 214 ? 2.133 -13.306 15.149 1.00 97.81 214 ILE A CA 1
ATOM 1710 C C . ILE A 1 214 ? 2.038 -14.631 14.406 1.00 97.81 214 ILE A C 1
ATOM 1712 O O . ILE A 1 214 ? 3.052 -15.139 13.932 1.00 97.81 214 ILE A O 1
ATOM 1716 N N . TYR A 1 215 ? 0.847 -15.224 14.352 1.00 97.69 215 TYR A N 1
ATOM 1717 C CA . TYR A 1 215 ? 0.656 -16.508 13.684 1.00 97.69 215 TYR A CA 1
ATOM 1718 C C . TYR A 1 215 ? -0.798 -16.727 13.250 1.00 97.69 215 TYR A C 1
ATOM 1720 O O . TYR A 1 215 ? -1.731 -16.189 13.838 1.00 97.69 215 TYR A O 1
ATOM 1728 N N . ASN A 1 216 ? -0.997 -17.535 12.207 1.00 96.62 216 ASN A N 1
ATOM 1729 C CA . ASN A 1 216 ? -2.312 -17.903 11.665 1.00 96.62 216 ASN A CA 1
ATOM 1730 C C . ASN A 1 216 ? -3.215 -16.734 11.226 1.00 96.62 216 ASN A C 1
ATOM 1732 O O . ASN A 1 216 ? -4.416 -16.941 11.069 1.00 96.62 216 ASN A O 1
ATOM 1736 N N . ASN A 1 217 ? -2.696 -15.520 11.032 1.00 96.44 217 ASN A N 1
ATOM 1737 C CA . ASN A 1 217 ? -3.509 -14.435 10.482 1.00 96.44 217 ASN A CA 1
ATOM 1738 C C . ASN A 1 217 ? -3.634 -14.587 8.964 1.00 96.44 217 ASN A C 1
ATOM 1740 O O . ASN A 1 217 ? -2.782 -15.188 8.305 1.00 96.44 217 ASN A O 1
ATOM 1744 N N . TYR A 1 218 ? -4.716 -14.050 8.417 1.00 94.81 218 TYR A N 1
ATOM 1745 C CA . TYR A 1 218 ? -5.062 -14.207 7.014 1.00 94.81 218 TYR A CA 1
ATOM 1746 C C . TYR A 1 218 ? -5.603 -12.902 6.443 1.00 94.81 218 TYR A C 1
ATOM 1748 O O . TYR A 1 218 ? -6.479 -12.272 7.037 1.00 94.81 218 TYR A O 1
ATOM 1756 N N . ALA A 1 219 ? -5.127 -12.539 5.258 1.00 93.25 219 ALA A N 1
ATOM 1757 C CA . ALA A 1 219 ? -5.832 -11.626 4.374 1.00 93.25 219 ALA A CA 1
ATOM 1758 C C . ALA A 1 219 ? -6.304 -12.417 3.144 1.00 93.25 219 ALA A C 1
ATOM 1760 O O . ALA A 1 219 ? -5.686 -13.411 2.771 1.00 93.25 219 ALA A O 1
ATOM 1761 N N . GLY A 1 220 ? -7.432 -12.043 2.550 1.00 88.62 220 GLY A N 1
ATOM 1762 C CA . GLY A 1 220 ? -7.965 -12.755 1.393 1.00 88.62 220 GLY A CA 1
ATOM 1763 C C . GLY A 1 220 ? -7.311 -12.318 0.092 1.00 88.62 220 GLY A C 1
ATOM 1764 O O . GLY A 1 220 ? -6.139 -12.596 -0.157 1.00 88.62 220 GLY A O 1
ATOM 1765 N N . VAL A 1 221 ? -8.100 -11.648 -0.745 1.00 74.38 221 VAL A N 1
ATOM 1766 C CA . VAL A 1 221 ? -7.806 -11.384 -2.163 1.00 74.38 221 VAL A CA 1
ATOM 1767 C C . VAL A 1 221 ? -6.418 -10.777 -2.387 1.00 74.38 221 VAL A C 1
ATOM 1769 O O . VAL A 1 221 ? -5.750 -11.106 -3.361 1.00 74.38 221 VAL A O 1
ATOM 1772 N N . ALA A 1 222 ? -5.955 -9.931 -1.467 1.00 68.31 222 ALA A N 1
ATOM 1773 C CA . ALA A 1 222 ? -4.706 -9.205 -1.623 1.00 68.31 222 ALA A CA 1
ATOM 1774 C C . ALA A 1 222 ? -3.583 -9.677 -0.686 1.00 68.31 222 ALA A C 1
ATOM 1776 O O . ALA A 1 222 ? -2.518 -9.056 -0.652 1.00 68.31 222 ALA A O 1
ATOM 1777 N N . ALA A 1 223 ? -3.767 -10.783 0.049 1.00 73.75 223 ALA A N 1
ATOM 1778 C CA . ALA A 1 223 ? -2.669 -11.386 0.807 1.00 73.75 223 ALA A CA 1
ATOM 1779 C C . ALA A 1 223 ? -1.507 -11.793 -0.091 1.00 73.75 223 ALA A C 1
ATOM 1781 O O . ALA A 1 223 ? -0.351 -11.663 0.305 1.00 73.75 223 ALA A O 1
ATOM 1782 N N . THR A 1 224 ? -1.799 -12.263 -1.306 1.00 72.94 224 THR A N 1
ATOM 1783 C CA . THR A 1 224 ? -0.763 -12.589 -2.291 1.00 72.94 224 THR A CA 1
ATOM 1784 C C . THR A 1 224 ? 0.020 -11.356 -2.722 1.00 72.94 224 THR A C 1
ATOM 1786 O O . THR A 1 224 ? 1.182 -11.491 -3.097 1.00 72.94 224 THR A O 1
ATOM 1789 N N . SER A 1 225 ? -0.613 -10.182 -2.666 1.00 73.00 225 SER A N 1
ATOM 1790 C CA . SER A 1 225 ? -0.079 -8.913 -3.153 1.00 73.00 225 SER A CA 1
ATOM 1791 C C . SER A 1 225 ? 0.701 -8.145 -2.092 1.00 73.00 225 SER A C 1
ATOM 1793 O O . SER A 1 225 ? 1.710 -7.533 -2.425 1.00 73.00 225 SER A O 1
ATOM 1795 N N . HIS A 1 226 ? 0.243 -8.171 -0.836 1.00 77.00 226 HIS A N 1
ATOM 1796 C CA . HIS A 1 226 ? 0.777 -7.330 0.245 1.00 77.00 226 HIS A CA 1
ATOM 1797 C C . HIS A 1 226 ? 1.227 -8.105 1.491 1.00 77.00 226 HIS A C 1
ATOM 1799 O O . HIS A 1 226 ? 1.937 -7.547 2.319 1.00 77.00 226 HIS A O 1
ATOM 1805 N N . GLY A 1 227 ? 0.857 -9.382 1.618 1.00 82.25 227 GLY A N 1
ATOM 1806 C CA . GLY A 1 227 ? 1.116 -10.208 2.798 1.00 82.25 227 GLY A CA 1
ATOM 1807 C C . GLY A 1 227 ? -0.124 -10.447 3.667 1.00 82.25 227 GLY A C 1
ATOM 1808 O O . GLY A 1 227 ? -1.110 -9.710 3.623 1.00 82.25 227 GLY A O 1
ATOM 1809 N N . ASN A 1 228 ? -0.074 -11.516 4.469 1.00 85.69 228 ASN A N 1
ATOM 1810 C CA . ASN A 1 228 ? -1.181 -11.921 5.344 1.00 85.69 228 ASN A CA 1
ATOM 1811 C C . ASN A 1 228 ? -1.336 -11.024 6.574 1.00 85.69 228 ASN A C 1
ATOM 1813 O O . ASN A 1 228 ? -2.458 -10.765 6.990 1.00 85.69 228 ASN A O 1
ATOM 1817 N N . ASP A 1 229 ? -0.235 -10.574 7.173 1.00 90.06 229 ASP A N 1
ATOM 1818 C CA . ASP A 1 229 ? -0.269 -9.856 8.450 1.00 90.06 229 ASP A CA 1
ATOM 1819 C C . ASP A 1 229 ? -0.402 -8.340 8.250 1.00 90.06 229 ASP A C 1
ATOM 1821 O O . ASP A 1 229 ? -1.273 -7.695 8.844 1.00 90.06 229 ASP A O 1
ATOM 1825 N N . PHE A 1 230 ? 0.433 -7.782 7.373 1.00 90.38 230 PHE A N 1
ATOM 1826 C CA . PHE A 1 230 ? 0.601 -6.347 7.152 1.00 90.38 230 PHE A CA 1
ATOM 1827 C C . PHE A 1 230 ? 0.340 -6.008 5.694 1.00 90.38 230 PHE A C 1
ATOM 1829 O O . PHE A 1 230 ? 0.807 -6.727 4.822 1.00 90.38 230 PHE A O 1
ATOM 1836 N N . ALA A 1 231 ? -0.370 -4.915 5.425 1.00 87.88 231 ALA A N 1
ATOM 1837 C CA . ALA A 1 231 ? -0.563 -4.431 4.064 1.00 87.88 231 ALA A CA 1
ATOM 1838 C C . ALA A 1 231 ? -0.597 -2.901 4.000 1.00 87.88 231 ALA A C 1
ATOM 1840 O O . ALA A 1 231 ? -1.120 -2.233 4.896 1.00 87.88 231 ALA A O 1
ATOM 1841 N N . THR A 1 232 ? -0.063 -2.359 2.907 1.00 89.50 232 THR A N 1
ATOM 1842 C CA . THR A 1 232 ? -0.111 -0.931 2.566 1.00 89.50 232 THR A CA 1
ATOM 1843 C C . THR A 1 232 ? -0.432 -0.766 1.087 1.00 89.50 232 THR A C 1
ATOM 1845 O O . THR A 1 232 ? -0.225 -1.691 0.302 1.00 89.50 232 THR A O 1
ATOM 1848 N N . HIS A 1 233 ? -0.936 0.400 0.684 1.00 89.81 233 HIS A N 1
ATOM 1849 C CA . HIS A 1 233 ? -1.061 0.700 -0.741 1.00 89.81 233 HIS A CA 1
ATOM 1850 C C . HIS A 1 233 ? 0.313 0.750 -1.435 1.00 89.81 233 HIS A C 1
ATOM 1852 O O . HIS A 1 233 ? 1.330 0.995 -0.774 1.00 89.81 233 HIS A O 1
ATOM 1858 N N . PRO A 1 234 ? 0.354 0.551 -2.770 1.00 91.94 234 PRO A N 1
ATOM 1859 C CA . PRO A 1 234 ? 1.510 0.922 -3.576 1.00 91.94 234 PRO A CA 1
ATOM 1860 C C . PRO A 1 234 ? 1.993 2.325 -3.199 1.00 91.94 234 PRO A C 1
ATOM 1862 O O . PRO A 1 234 ? 1.181 3.225 -3.036 1.00 91.94 234 PRO A O 1
ATOM 1865 N N . SER A 1 235 ? 3.293 2.522 -3.035 1.00 92.62 235 SER A N 1
ATOM 1866 C CA . SER A 1 235 ? 3.852 3.817 -2.620 1.00 92.62 235 SER A CA 1
ATOM 1867 C C . SER A 1 235 ? 4.902 4.332 -3.594 1.00 92.62 235 SER A C 1
ATOM 1869 O O . SER A 1 235 ? 5.088 5.536 -3.756 1.00 92.62 235 SER A O 1
ATOM 1871 N N . THR A 1 236 ? 5.584 3.416 -4.278 1.00 94.69 236 THR A N 1
ATOM 1872 C CA . THR A 1 236 ? 6.664 3.738 -5.196 1.00 94.69 236 THR A CA 1
ATOM 1873 C C . THR A 1 236 ? 6.792 2.660 -6.263 1.00 94.69 236 THR A C 1
ATOM 1875 O O . THR A 1 236 ? 6.193 1.588 -6.180 1.00 94.69 236 THR A O 1
ATOM 1878 N N . PHE A 1 237 ? 7.592 2.930 -7.280 1.00 96.25 237 PHE A N 1
ATOM 1879 C CA . PHE A 1 237 ? 8.078 1.920 -8.204 1.00 96.25 237 PHE A CA 1
ATOM 1880 C C . PHE A 1 237 ? 9.591 2.053 -8.305 1.00 96.25 237 PHE A C 1
ATOM 1882 O O . PHE A 1 237 ? 10.148 3.133 -8.113 1.00 96.25 237 PHE A O 1
ATOM 1889 N N . ILE A 1 238 ? 10.264 0.942 -8.584 1.00 96.00 238 ILE A N 1
ATOM 1890 C CA . ILE A 1 238 ? 11.718 0.885 -8.734 1.00 96.00 238 ILE A CA 1
ATOM 1891 C C . ILE A 1 238 ? 12.092 0.277 -10.081 1.00 96.00 238 ILE A C 1
ATOM 1893 O O . ILE A 1 238 ? 11.314 -0.461 -10.684 1.00 96.00 238 ILE A O 1
ATOM 1897 N N . LEU A 1 239 ? 13.301 0.567 -10.557 1.00 94.88 239 LEU A N 1
ATOM 1898 C CA . LEU A 1 239 ? 13.852 -0.113 -11.720 1.00 94.88 239 LEU A CA 1
ATOM 1899 C C . LEU A 1 239 ? 14.314 -1.513 -11.301 1.00 94.88 239 LEU A C 1
ATOM 1901 O O . LEU A 1 239 ? 15.119 -1.660 -10.380 1.00 94.88 239 LEU A O 1
ATOM 1905 N N . ASN A 1 240 ? 13.839 -2.546 -11.992 1.00 93.75 240 ASN A N 1
ATOM 1906 C CA . ASN A 1 240 ? 14.326 -3.901 -11.783 1.00 93.75 240 ASN A CA 1
ATOM 1907 C C . ASN A 1 240 ? 15.726 -4.028 -12.412 1.00 93.75 240 ASN A C 1
ATOM 1909 O O . ASN A 1 240 ? 15.884 -4.254 -13.612 1.00 93.75 240 ASN A O 1
ATOM 1913 N N . ASN A 1 241 ? 16.755 -3.857 -11.578 1.00 70.88 241 ASN A N 1
ATOM 1914 C CA . ASN A 1 241 ? 18.172 -3.756 -11.953 1.00 70.88 241 ASN A CA 1
ATOM 1915 C C . ASN A 1 241 ? 18.804 -5.036 -12.527 1.00 70.88 241 ASN A C 1
ATOM 1917 O O . ASN A 1 241 ? 20.016 -5.087 -12.731 1.00 70.88 241 ASN A O 1
ATOM 1921 N N . SER A 1 242 ? 18.021 -6.068 -12.838 1.00 66.75 242 SER A N 1
ATOM 1922 C CA . SER A 1 242 ? 18.544 -7.318 -13.402 1.00 66.75 242 SER A CA 1
ATOM 1923 C C . SER A 1 242 ? 19.226 -7.158 -14.770 1.00 66.75 242 SER A C 1
ATOM 1925 O O . SER A 1 242 ? 19.904 -8.085 -15.213 1.00 66.75 242 SER A O 1
ATOM 1927 N N . VAL A 1 243 ? 19.099 -6.004 -15.441 1.00 59.16 243 VAL A N 1
ATOM 1928 C CA . VAL A 1 243 ? 19.488 -5.889 -16.852 1.00 59.16 243 VAL A CA 1
ATOM 1929 C C . VAL A 1 243 ? 20.890 -5.318 -17.103 1.00 59.16 243 VAL A C 1
ATOM 1931 O O . VAL A 1 243 ? 21.505 -5.809 -18.038 1.00 59.16 243 VAL A O 1
ATOM 1934 N N . ASN A 1 244 ? 21.467 -4.380 -16.332 1.00 59.94 244 ASN A N 1
ATOM 1935 C CA . ASN A 1 244 ? 22.864 -3.923 -16.530 1.00 59.94 244 ASN A CA 1
ATOM 1936 C C . ASN A 1 244 ? 23.375 -3.054 -15.360 1.00 59.94 244 ASN A C 1
ATOM 1938 O O . ASN A 1 244 ? 22.833 -1.980 -15.128 1.00 59.94 244 ASN A O 1
ATOM 1942 N N . ASN A 1 245 ? 24.494 -3.425 -14.725 1.00 72.06 245 ASN A N 1
ATOM 1943 C CA . ASN A 1 245 ? 25.200 -2.624 -13.699 1.00 72.06 245 ASN A CA 1
ATOM 1944 C C . ASN A 1 245 ? 25.924 -1.376 -14.264 1.00 72.06 245 ASN A C 1
ATOM 1946 O O . ASN A 1 245 ? 26.996 -1.014 -13.786 1.00 72.06 245 ASN A O 1
ATOM 1950 N N . LYS A 1 246 ? 25.423 -0.761 -15.339 1.00 80.25 246 LYS A N 1
ATOM 1951 C CA . LYS A 1 246 ? 26.031 0.453 -15.902 1.00 80.25 246 LYS A CA 1
ATOM 1952 C C . LYS A 1 246 ? 25.310 1.681 -15.367 1.00 80.25 246 LYS A C 1
ATOM 1954 O O . LYS A 1 246 ? 24.086 1.711 -15.375 1.00 80.25 246 LYS A O 1
ATOM 1959 N N . ASP A 1 247 ? 26.076 2.711 -15.018 1.00 85.44 247 ASP A N 1
ATOM 1960 C CA . ASP A 1 247 ? 25.556 3.988 -14.503 1.00 85.44 247 ASP A CA 1
ATOM 1961 C C . ASP A 1 247 ? 24.659 4.739 -15.505 1.00 85.44 247 ASP A C 1
ATOM 1963 O O . ASP A 1 247 ? 23.952 5.674 -15.133 1.00 85.44 247 ASP A O 1
ATOM 1967 N N . TYR A 1 248 ? 24.712 4.374 -16.790 1.00 88.62 248 TYR A N 1
ATOM 1968 C CA . TYR A 1 248 ? 23.885 4.945 -17.850 1.00 88.62 248 TYR A CA 1
ATOM 1969 C C . TYR A 1 248 ? 23.772 4.006 -19.054 1.00 88.62 248 TYR A C 1
ATOM 1971 O O . TYR A 1 248 ? 24.640 3.161 -19.308 1.00 88.62 248 TYR A O 1
ATOM 1979 N N . THR A 1 249 ? 22.729 4.227 -19.855 1.00 93.81 249 THR A N 1
ATOM 1980 C CA . THR A 1 249 ? 22.575 3.601 -21.174 1.00 93.81 249 THR A CA 1
ATOM 1981 C C . THR A 1 249 ? 22.943 4.583 -22.279 1.00 93.81 249 THR A C 1
ATOM 1983 O O . THR A 1 249 ? 22.463 5.715 -22.312 1.00 93.81 249 THR A O 1
ATOM 1986 N N . MET A 1 250 ? 23.805 4.146 -23.199 1.00 95.81 250 MET A N 1
ATOM 1987 C CA . MET A 1 250 ? 24.123 4.898 -24.413 1.00 95.81 250 MET A CA 1
ATOM 1988 C C . MET A 1 250 ? 23.118 4.570 -25.505 1.00 95.81 250 MET A C 1
ATOM 1990 O O . MET A 1 250 ? 22.969 3.404 -25.877 1.00 95.81 250 MET A O 1
ATOM 1994 N N . ILE A 1 251 ? 22.492 5.602 -26.050 1.00 96.44 251 ILE A N 1
ATOM 1995 C CA . ILE A 1 251 ? 21.645 5.514 -27.234 1.00 96.44 251 ILE A CA 1
ATOM 1996 C C . ILE A 1 251 ? 22.055 6.584 -28.240 1.00 96.44 251 ILE A C 1
ATOM 1998 O O . ILE A 1 251 ? 22.772 7.525 -27.914 1.00 96.44 251 ILE A O 1
ATOM 2002 N N . ASN A 1 252 ? 21.567 6.450 -29.464 1.00 96.81 252 ASN A N 1
ATOM 2003 C CA . ASN A 1 252 ? 21.543 7.553 -30.416 1.00 96.81 252 ASN A CA 1
ATOM 2004 C C . ASN A 1 252 ? 20.125 8.146 -30.414 1.00 96.81 252 ASN A C 1
ATOM 2006 O O . ASN A 1 252 ? 19.195 7.476 -29.958 1.00 96.81 252 ASN A O 1
ATOM 2010 N N . SER A 1 253 ? 19.930 9.364 -30.923 1.00 96.25 253 SER A N 1
ATOM 2011 C CA . SER A 1 253 ? 18.579 9.946 -30.987 1.00 96.25 253 SER A CA 1
ATOM 2012 C C . SER A 1 253 ? 17.632 9.061 -31.819 1.00 96.25 253 SER A C 1
ATOM 2014 O O . SER A 1 253 ? 18.012 8.550 -32.873 1.00 96.25 253 SER A O 1
ATOM 2016 N N . GLY A 1 254 ? 16.419 8.816 -31.323 1.00 95.81 254 GLY A N 1
ATOM 2017 C CA . GLY A 1 254 ? 15.460 7.832 -31.847 1.00 95.81 254 GLY A CA 1
ATOM 2018 C C . GLY A 1 254 ? 15.775 6.367 -31.510 1.00 95.81 254 GLY A C 1
ATOM 2019 O O . GLY A 1 254 ? 15.040 5.468 -31.929 1.00 95.81 254 GLY A O 1
ATOM 2020 N N . GLY A 1 255 ? 16.853 6.112 -30.763 1.00 94.94 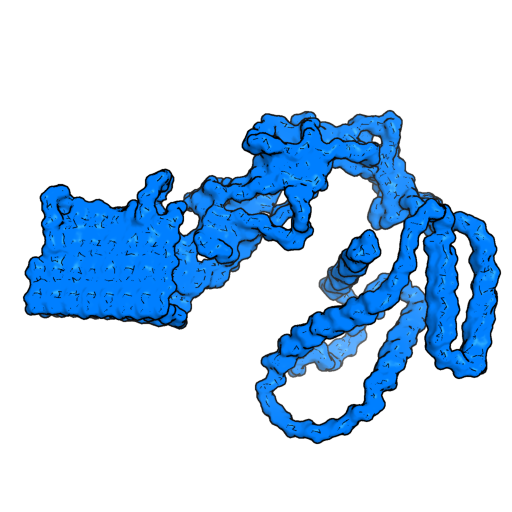255 GLY A N 1
ATOM 2021 C CA . GLY A 1 255 ? 17.219 4.794 -30.252 1.00 94.94 255 GLY A CA 1
ATOM 2022 C C . GLY A 1 255 ? 16.202 4.255 -29.248 1.00 94.94 255 GLY A C 1
ATOM 2023 O O . GLY A 1 255 ? 15.477 5.016 -28.614 1.00 94.94 255 GLY A O 1
ATOM 2024 N N . ILE A 1 256 ? 16.150 2.927 -29.124 1.00 95.12 256 ILE A N 1
ATOM 2025 C CA . ILE A 1 256 ? 15.174 2.222 -28.287 1.00 95.12 256 ILE A CA 1
ATOM 2026 C C . ILE A 1 256 ? 15.783 1.895 -26.921 1.00 95.12 256 ILE A C 1
ATOM 2028 O O . ILE A 1 256 ? 16.897 1.375 -26.846 1.00 95.12 256 ILE A O 1
ATOM 2032 N N . ILE A 1 257 ? 15.022 2.152 -25.862 1.00 94.88 257 ILE A N 1
ATOM 2033 C CA . ILE A 1 257 ? 15.306 1.777 -24.479 1.00 94.88 257 ILE A CA 1
ATOM 2034 C C . ILE A 1 257 ? 14.191 0.852 -23.995 1.00 94.88 257 ILE A C 1
ATOM 2036 O O . ILE A 1 257 ? 13.008 1.115 -24.223 1.00 94.88 257 ILE A O 1
ATOM 2040 N N . SER A 1 258 ? 14.587 -0.217 -23.306 1.00 93.75 258 SER A N 1
ATOM 2041 C CA . SER A 1 258 ? 13.670 -1.139 -22.641 1.00 93.75 258 SER A CA 1
ATOM 2042 C C . SER A 1 258 ? 13.928 -1.126 -21.136 1.00 93.75 258 SER A C 1
ATOM 2044 O O . SER A 1 258 ? 15.080 -1.222 -20.713 1.00 93.75 258 SER A O 1
ATOM 2046 N N . LEU A 1 259 ? 12.869 -1.006 -20.340 1.00 94.69 259 LEU A N 1
ATOM 2047 C CA . LEU A 1 259 ? 12.905 -0.926 -18.881 1.00 94.69 259 LEU A CA 1
ATOM 2048 C C . LEU A 1 259 ? 11.878 -1.889 -18.286 1.00 94.69 259 LEU A C 1
ATOM 2050 O O . LEU A 1 259 ? 10.835 -2.147 -18.881 1.00 94.69 259 LEU A O 1
ATOM 2054 N N . ILE A 1 260 ? 12.162 -2.393 -17.089 1.00 95.31 260 ILE A N 1
ATOM 2055 C CA . ILE A 1 260 ? 11.197 -3.141 -16.284 1.00 95.31 260 ILE A CA 1
ATOM 2056 C C . ILE A 1 260 ? 11.071 -2.401 -14.963 1.00 95.31 260 ILE A C 1
ATOM 2058 O O . ILE A 1 260 ? 12.055 -2.283 -14.230 1.00 95.31 260 ILE A O 1
ATOM 2062 N N . LEU A 1 261 ? 9.879 -1.891 -14.676 1.00 95.94 261 LEU A N 1
ATOM 2063 C CA . LEU A 1 261 ? 9.573 -1.274 -13.393 1.00 95.94 261 LEU A CA 1
ATOM 2064 C C . LEU A 1 261 ? 8.854 -2.278 -12.503 1.00 95.94 261 LEU A C 1
ATOM 2066 O O . LEU A 1 261 ? 8.049 -3.079 -12.979 1.00 95.94 261 LEU A O 1
ATOM 2070 N N . GLU A 1 262 ? 9.139 -2.207 -11.214 1.00 95.75 262 GLU A N 1
ATOM 2071 C CA . GLU A 1 262 ? 8.523 -3.025 -10.183 1.00 95.75 262 GLU A CA 1
ATOM 2072 C C . GLU A 1 262 ? 7.788 -2.124 -9.193 1.00 95.75 262 GLU A C 1
ATOM 2074 O O . GLU A 1 262 ? 8.378 -1.204 -8.629 1.00 95.75 262 GLU A O 1
ATOM 2079 N N . LEU A 1 263 ? 6.501 -2.388 -8.993 1.00 95.06 263 LEU A N 1
ATOM 2080 C CA . LEU A 1 263 ? 5.638 -1.667 -8.074 1.00 95.06 263 LEU A CA 1
ATOM 2081 C C . LEU A 1 263 ? 5.880 -2.152 -6.645 1.00 95.06 263 LEU A C 1
ATOM 2083 O O . LEU A 1 263 ? 5.825 -3.356 -6.372 1.00 95.06 263 LEU A O 1
ATOM 2087 N N . LYS A 1 264 ? 6.134 -1.213 -5.736 1.00 93.00 264 LYS A N 1
ATOM 2088 C CA . LYS A 1 264 ? 6.386 -1.482 -4.322 1.00 93.00 264 LYS A CA 1
ATOM 2089 C C . LYS A 1 264 ? 5.323 -0.835 -3.447 1.00 93.00 264 LYS A C 1
ATOM 2091 O O . LYS A 1 264 ? 4.866 0.273 -3.730 1.00 93.00 264 LYS A O 1
ATOM 2096 N N . ASP A 1 265 ? 4.944 -1.519 -2.377 1.00 90.25 265 ASP A N 1
ATOM 2097 C CA . ASP A 1 265 ? 4.071 -0.962 -1.344 1.00 90.25 265 ASP A CA 1
ATOM 2098 C C . ASP A 1 265 ? 4.837 -0.041 -0.373 1.00 90.25 265 ASP A C 1
ATOM 2100 O O . ASP A 1 265 ? 6.041 0.182 -0.512 1.00 90.25 265 ASP A O 1
ATOM 2104 N N . GLY A 1 266 ? 4.141 0.567 0.587 1.00 86.44 266 GLY A N 1
ATOM 2105 C CA . GLY A 1 266 ? 4.731 1.417 1.633 1.00 86.44 266 GLY A CA 1
ATOM 2106 C C . GLY A 1 266 ? 5.700 0.698 2.580 1.00 86.44 266 GLY A C 1
ATOM 2107 O O . GLY A 1 266 ? 6.443 1.359 3.301 1.00 86.44 266 GLY A O 1
ATOM 2108 N N . LEU A 1 267 ? 5.727 -0.638 2.566 1.00 85.06 267 LEU A N 1
ATOM 2109 C CA . LEU A 1 267 ? 6.645 -1.472 3.347 1.00 85.06 267 LEU A CA 1
ATOM 2110 C C . LEU A 1 267 ? 7.825 -1.994 2.506 1.00 85.06 267 LEU A C 1
ATOM 2112 O O . LEU A 1 267 ? 8.708 -2.664 3.039 1.00 85.06 267 LEU A O 1
ATOM 2116 N N . GLY A 1 268 ? 7.866 -1.680 1.207 1.00 86.81 268 GLY A N 1
ATOM 2117 C CA . GLY A 1 268 ? 8.908 -2.122 0.279 1.00 86.81 268 GLY A CA 1
ATOM 2118 C C . GLY A 1 268 ? 8.683 -3.514 -0.323 1.00 86.81 268 GLY A C 1
ATOM 2119 O O . GLY A 1 268 ? 9.574 -4.024 -1.011 1.00 86.81 268 GLY A O 1
ATOM 2120 N N . ASN A 1 269 ? 7.517 -4.129 -0.117 1.00 86.38 269 ASN A N 1
ATOM 2121 C CA . ASN A 1 269 ? 7.163 -5.405 -0.736 1.00 86.38 269 ASN A CA 1
ATOM 2122 C C . ASN A 1 269 ? 6.789 -5.209 -2.207 1.00 86.38 269 ASN A C 1
ATOM 2124 O O . ASN A 1 269 ? 6.232 -4.180 -2.586 1.00 86.38 269 ASN A O 1
ATOM 2128 N N . THR A 1 270 ? 7.057 -6.212 -3.043 1.00 87.94 270 THR A N 1
ATOM 2129 C CA . THR A 1 270 ? 6.558 -6.247 -4.425 1.00 87.94 270 THR A CA 1
ATOM 2130 C C . THR A 1 270 ? 5.060 -6.489 -4.442 1.00 87.94 270 THR A C 1
ATOM 2132 O O . THR A 1 270 ? 4.596 -7.491 -3.906 1.00 87.94 270 THR A O 1
ATOM 2135 N N . VAL A 1 271 ? 4.319 -5.616 -5.117 1.00 90.19 271 VAL A N 1
ATOM 2136 C CA . VAL A 1 271 ? 2.864 -5.737 -5.232 1.00 90.19 271 VAL A CA 1
ATOM 2137 C C . VAL A 1 271 ? 2.512 -6.809 -6.261 1.00 90.19 271 VAL A C 1
ATOM 2139 O O . VAL A 1 271 ? 2.518 -6.544 -7.454 1.00 90.19 271 VAL A O 1
ATOM 2142 N N . ASN A 1 272 ? 2.182 -8.023 -5.838 1.00 88.50 272 ASN A N 1
ATOM 2143 C CA . ASN A 1 272 ? 1.735 -9.074 -6.761 1.00 88.50 272 ASN A CA 1
ATOM 2144 C C . ASN A 1 272 ? 0.207 -9.077 -6.913 1.00 88.50 272 ASN A C 1
ATOM 2146 O O . ASN A 1 272 ? -0.476 -9.678 -6.099 1.00 88.50 272 ASN A O 1
ATOM 2150 N N . ASP A 1 273 ? -0.318 -8.429 -7.949 1.00 85.88 273 ASP A N 1
ATOM 2151 C CA . ASP A 1 273 ? -1.754 -8.171 -8.140 1.00 85.88 273 ASP A CA 1
ATOM 2152 C C . ASP A 1 273 ? -2.426 -9.031 -9.243 1.00 85.88 273 ASP A C 1
ATOM 2154 O O . ASP A 1 273 ? -2.729 -8.511 -10.321 1.00 85.88 273 ASP A O 1
ATOM 2158 N N . PRO A 1 274 ? -2.690 -10.334 -8.998 1.00 86.38 274 PRO A N 1
ATOM 2159 C CA . PRO A 1 274 ? -3.312 -11.230 -9.982 1.00 86.38 274 PRO A CA 1
ATOM 2160 C C . PRO A 1 274 ? -4.730 -10.806 -10.385 1.00 86.38 274 PRO A C 1
ATOM 2162 O O . PRO A 1 274 ? -5.169 -11.106 -11.496 1.00 86.38 274 PRO A O 1
ATOM 2165 N N . GLU A 1 275 ? -5.427 -10.087 -9.506 1.00 85.44 275 GLU A N 1
ATOM 2166 C CA . GLU A 1 275 ? -6.798 -9.612 -9.714 1.00 85.44 275 GLU A CA 1
ATOM 2167 C C . GLU A 1 275 ? -6.869 -8.273 -10.458 1.00 85.44 275 GLU A C 1
ATOM 2169 O O . GLU A 1 275 ? -7.961 -7.789 -10.758 1.00 85.44 275 GLU A O 1
ATOM 2174 N N . LYS A 1 276 ? -5.715 -7.682 -10.802 1.00 88.31 276 LYS A N 1
ATOM 2175 C CA . LYS A 1 276 ? -5.607 -6.431 -11.568 1.00 88.31 276 LYS A CA 1
ATOM 2176 C C . LYS A 1 276 ? -6.248 -5.220 -10.880 1.00 88.31 276 LYS A C 1
ATOM 2178 O O . LYS A 1 276 ? -6.662 -4.279 -11.568 1.00 88.31 276 LYS A O 1
ATOM 2183 N N . TYR A 1 277 ? -6.303 -5.209 -9.549 1.00 84.62 277 TYR A N 1
ATOM 2184 C CA . TYR A 1 277 ? -6.802 -4.084 -8.757 1.00 84.62 277 TYR A CA 1
ATOM 2185 C C . TYR A 1 277 ? -6.045 -2.770 -9.038 1.00 84.62 277 TYR A C 1
ATOM 2187 O O . TYR A 1 277 ? -6.637 -1.696 -9.009 1.00 84.62 277 TYR A O 1
ATOM 2195 N N . TYR A 1 278 ? -4.754 -2.850 -9.367 1.00 87.75 278 TYR A N 1
ATOM 2196 C CA . TYR A 1 278 ? -3.857 -1.732 -9.673 1.00 87.75 278 TYR A CA 1
ATOM 2197 C C . TYR A 1 278 ? 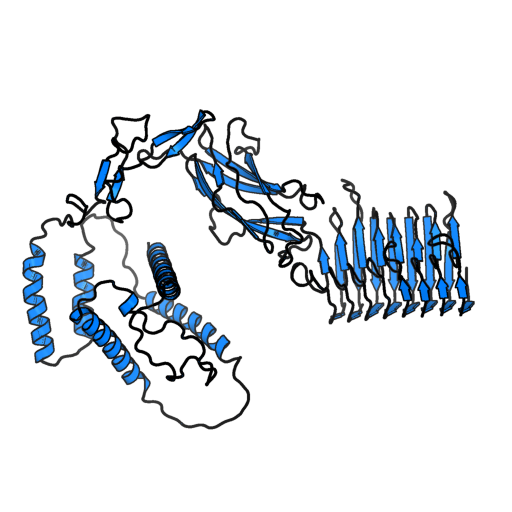-3.508 -1.627 -11.166 1.00 87.75 278 TYR A C 1
ATOM 2199 O O . TYR A 1 278 ? -2.498 -1.023 -11.531 1.00 87.75 278 TYR A O 1
ATOM 2207 N N . SER A 1 279 ? -4.317 -2.213 -12.051 1.00 88.88 279 SER A N 1
ATOM 2208 C CA . SER A 1 279 ? -4.058 -2.185 -13.500 1.00 88.88 279 SER A CA 1
ATOM 2209 C C . SER A 1 279 ? -4.208 -0.802 -14.146 1.00 88.88 279 SER A C 1
ATOM 2211 O O . SER A 1 279 ? -3.712 -0.586 -15.252 1.00 88.88 279 SER A O 1
ATOM 2213 N N . ASP A 1 280 ? -4.853 0.147 -13.464 1.00 91.00 280 ASP A N 1
ATOM 2214 C CA . ASP A 1 280 ? -4.948 1.550 -13.878 1.00 91.00 280 ASP A CA 1
ATOM 2215 C C . ASP A 1 280 ? -3.699 2.371 -13.507 1.00 91.00 280 ASP A C 1
ATOM 2217 O O . ASP A 1 280 ? -3.522 3.495 -13.988 1.00 91.00 280 ASP A O 1
ATOM 2221 N N . ILE A 1 281 ? -2.813 1.814 -12.673 1.00 93.44 281 ILE A N 1
ATOM 2222 C CA . ILE A 1 281 ? -1.534 2.424 -12.336 1.00 93.44 281 ILE A CA 1
ATOM 2223 C C . ILE A 1 281 ? -0.599 2.293 -13.531 1.00 93.44 281 ILE A C 1
ATOM 2225 O O . ILE A 1 281 ? -0.338 1.197 -14.030 1.00 93.44 281 ILE A O 1
ATOM 2229 N N . GLY A 1 282 ? -0.020 3.420 -13.934 1.00 95.38 282 GLY A N 1
ATOM 2230 C CA . GLY A 1 282 ? 1.011 3.442 -14.952 1.00 95.38 282 GLY A CA 1
ATOM 2231 C C . GLY A 1 282 ? 1.981 4.600 -14.825 1.00 95.38 282 GLY A C 1
ATOM 2232 O O . GLY A 1 282 ? 1.900 5.387 -13.885 1.00 95.38 282 GLY A O 1
ATOM 2233 N N . VAL A 1 283 ? 2.908 4.709 -15.775 1.00 96.38 283 VAL A N 1
ATOM 2234 C CA . VAL A 1 283 ? 3.942 5.756 -15.774 1.00 96.38 283 VAL A CA 1
ATOM 2235 C C . VAL A 1 283 ? 3.953 6.564 -17.064 1.00 96.38 283 VAL A C 1
ATOM 2237 O O . VAL A 1 283 ? 3.650 6.062 -18.140 1.00 96.38 283 VAL A O 1
ATOM 2240 N N . GLN A 1 284 ? 4.352 7.820 -16.972 1.00 96.31 284 GLN A N 1
ATOM 2241 C CA . GLN A 1 284 ? 4.626 8.688 -18.112 1.00 96.31 284 GLN A CA 1
ATOM 2242 C C . GLN A 1 284 ? 6.073 9.172 -18.041 1.00 96.31 284 GLN A C 1
ATOM 2244 O O . GLN A 1 284 ? 6.645 9.265 -16.955 1.00 96.31 284 GLN A O 1
ATOM 2249 N N . ALA A 1 285 ? 6.666 9.446 -19.199 1.00 97.31 285 ALA A N 1
ATOM 2250 C CA . ALA A 1 285 ? 8.068 9.818 -19.315 1.00 97.31 285 ALA A CA 1
ATOM 2251 C C . ALA A 1 285 ? 8.220 11.277 -19.747 1.00 97.31 285 ALA A C 1
ATOM 2253 O O . ALA A 1 285 ? 7.545 11.728 -20.669 1.00 97.31 285 ALA A O 1
ATOM 2254 N N . GLU A 1 286 ? 9.167 11.969 -19.130 1.00 97.94 286 GLU A N 1
ATOM 2255 C CA . GLU A 1 286 ? 9.652 13.286 -19.541 1.00 97.94 286 GLU A CA 1
ATOM 2256 C C . GLU A 1 286 ? 11.170 13.236 -19.713 1.00 97.94 286 GLU A C 1
ATOM 2258 O O . GLU A 1 286 ? 11.843 12.376 -19.140 1.00 97.94 286 GLU A O 1
ATOM 2263 N N . LEU A 1 287 ? 11.728 14.142 -20.516 1.00 98.25 287 LEU A N 1
ATOM 2264 C CA . LEU A 1 287 ? 13.173 14.240 -20.699 1.00 98.25 287 LEU A CA 1
ATOM 2265 C C . LEU A 1 287 ? 13.719 15.440 -19.929 1.00 98.25 287 LEU A C 1
ATOM 2267 O O . LEU A 1 287 ? 13.324 16.578 -20.180 1.00 98.25 287 LEU A O 1
ATOM 2271 N N . LEU A 1 288 ? 14.666 15.181 -19.031 1.00 98.44 288 LEU A N 1
ATOM 2272 C CA . LEU A 1 288 ? 15.398 16.209 -18.300 1.00 98.44 288 LEU A CA 1
ATOM 2273 C C . LEU A 1 288 ? 16.853 16.264 -18.772 1.00 98.44 288 LEU A C 1
ATOM 2275 O O . LEU A 1 288 ? 17.453 15.237 -19.099 1.00 98.44 288 LEU A O 1
ATOM 2279 N N . ASN A 1 289 ? 17.446 17.454 -18.779 1.00 98.00 289 ASN A N 1
ATOM 2280 C CA . ASN A 1 289 ? 18.875 17.633 -19.041 1.00 98.00 289 ASN A CA 1
ATOM 2281 C C . ASN A 1 289 ? 19.742 17.209 -17.836 1.00 98.00 289 ASN A C 1
ATOM 2283 O O . ASN A 1 289 ? 19.242 16.757 -16.802 1.00 98.00 289 ASN A O 1
ATOM 2287 N N . ASN A 1 290 ? 21.065 17.364 -17.937 1.00 96.88 290 ASN A N 1
ATOM 2288 C CA . ASN A 1 290 ? 21.988 17.009 -16.856 1.00 96.88 290 ASN A CA 1
ATOM 2289 C C . ASN A 1 290 ? 21.824 17.861 -15.578 1.00 96.88 290 ASN A C 1
ATOM 2291 O O . ASN A 1 290 ? 22.239 17.406 -14.512 1.00 96.88 290 ASN A O 1
ATOM 2295 N N . GLN A 1 291 ? 21.191 19.039 -15.653 1.00 97.50 291 GLN A N 1
ATOM 2296 C CA . GLN A 1 291 ? 20.780 19.845 -14.494 1.00 97.50 291 GLN A CA 1
ATOM 2297 C C . GLN A 1 291 ? 19.364 19.516 -13.983 1.00 97.50 291 GLN A C 1
ATOM 2299 O O . GLN A 1 291 ? 18.854 20.232 -13.124 1.00 97.50 291 GLN A O 1
ATOM 2304 N N . LYS A 1 292 ? 18.729 18.442 -14.476 1.00 97.50 292 LYS A N 1
ATOM 2305 C CA . LYS A 1 292 ? 17.352 18.029 -14.143 1.00 97.50 292 LYS A CA 1
ATOM 2306 C C . LYS A 1 292 ? 16.268 19.056 -14.503 1.00 97.50 292 LYS A C 1
ATOM 2308 O O . LYS A 1 292 ? 15.213 19.098 -13.877 1.00 97.50 292 LYS A O 1
ATOM 2313 N N . ILE A 1 293 ? 16.513 19.873 -15.522 1.00 97.56 293 ILE A N 1
ATOM 2314 C CA . ILE A 1 293 ? 15.537 20.819 -16.076 1.00 97.56 293 ILE A CA 1
ATOM 2315 C C . ILE A 1 293 ? 14.851 20.157 -17.273 1.00 97.56 293 ILE A C 1
ATOM 2317 O O . ILE A 1 293 ? 15.514 19.473 -18.058 1.00 97.56 293 ILE A O 1
ATOM 2321 N N . LEU A 1 294 ? 13.535 20.354 -17.406 1.00 98.19 294 LEU A N 1
ATOM 2322 C CA . LEU A 1 294 ? 12.757 19.874 -18.549 1.00 98.19 294 LEU A CA 1
ATOM 2323 C C . LEU A 1 294 ? 13.357 20.402 -19.858 1.00 98.19 294 LEU A C 1
ATOM 2325 O O . LEU A 1 294 ? 13.676 21.583 -19.972 1.00 98.19 294 LEU A O 1
ATOM 2329 N N . VAL A 1 295 ? 13.539 19.516 -20.833 1.00 97.75 295 VAL A N 1
ATOM 2330 C CA . VAL A 1 295 ? 14.020 19.890 -22.167 1.00 97.75 295 VAL A CA 1
ATOM 2331 C C . VAL A 1 295 ? 12.857 20.495 -22.961 1.00 97.75 295 VAL A C 1
ATOM 2333 O O . VAL A 1 295 ? 11.769 19.936 -22.952 1.00 97.75 295 VAL A O 1
ATOM 2336 N N . ASP A 1 296 ? 13.065 21.607 -23.671 1.00 95.81 296 ASP A N 1
ATOM 2337 C CA . ASP A 1 296 ? 11.973 22.269 -24.412 1.00 95.81 296 ASP A CA 1
ATOM 2338 C C . ASP A 1 296 ? 11.643 21.585 -25.750 1.00 95.81 296 ASP A C 1
ATOM 2340 O O . ASP A 1 296 ? 10.490 21.558 -26.172 1.00 95.81 296 ASP A O 1
ATOM 2344 N N . ASN A 1 297 ? 12.647 21.016 -26.428 1.00 95.81 297 ASN A N 1
ATOM 2345 C CA . ASN A 1 297 ? 12.502 20.466 -27.778 1.00 95.81 297 ASN A CA 1
ATOM 2346 C C . ASN A 1 297 ? 12.870 18.978 -27.825 1.00 95.81 297 ASN A C 1
ATOM 2348 O O . ASN A 1 297 ? 13.946 18.580 -28.282 1.00 95.81 297 ASN A O 1
ATOM 2352 N N . TYR A 1 298 ? 11.973 18.151 -27.293 1.00 97.81 298 TYR A N 1
ATOM 2353 C CA . TYR A 1 298 ? 12.110 16.701 -27.294 1.00 97.81 298 TYR A CA 1
ATOM 2354 C C . TYR A 1 298 ? 10.786 16.020 -27.629 1.00 97.81 298 TYR A C 1
ATOM 2356 O O . TYR A 1 298 ? 9.709 16.608 -27.561 1.00 97.81 298 TYR A O 1
ATOM 2364 N N . HIS A 1 299 ? 10.874 14.743 -27.976 1.00 97.81 299 HIS A N 1
ATOM 2365 C CA . HIS A 1 299 ? 9.713 13.880 -28.106 1.00 97.81 299 HIS A CA 1
ATOM 2366 C C . HIS A 1 299 ? 10.055 12.506 -27.538 1.00 97.81 299 HIS A C 1
ATOM 2368 O O . HIS A 1 299 ? 11.120 11.956 -27.825 1.00 97.81 299 HIS A O 1
ATOM 2374 N N . ILE A 1 300 ? 9.153 11.954 -26.733 1.00 97.50 300 ILE A N 1
ATOM 2375 C CA . ILE A 1 300 ? 9.172 10.552 -26.318 1.00 97.50 300 ILE A CA 1
ATOM 2376 C C . ILE A 1 300 ? 7.899 9.930 -26.879 1.00 97.50 300 ILE A C 1
ATOM 2378 O O . ILE A 1 300 ? 6.820 10.498 -26.720 1.00 97.50 300 ILE A O 1
ATOM 2382 N N . ASN A 1 301 ? 8.016 8.802 -27.578 1.00 96.25 301 ASN A N 1
ATOM 2383 C CA . ASN A 1 301 ? 6.829 8.114 -28.080 1.00 96.25 301 ASN A CA 1
ATOM 2384 C C . ASN A 1 301 ? 5.979 7.579 -26.923 1.00 96.25 301 ASN A C 1
ATOM 2386 O O . ASN A 1 301 ? 6.503 7.200 -25.877 1.00 96.25 301 ASN A O 1
ATOM 2390 N N . GLU A 1 302 ? 4.677 7.461 -27.156 1.00 93.19 302 GLU A N 1
ATOM 2391 C CA . GLU A 1 302 ? 3.796 6.732 -26.250 1.00 93.19 302 GLU A CA 1
ATOM 2392 C C . GLU A 1 302 ? 4.205 5.251 -26.174 1.00 93.19 302 GLU A C 1
ATOM 2394 O O . GLU A 1 302 ? 4.716 4.667 -27.141 1.00 93.19 302 GLU A O 1
ATOM 2399 N N . PHE A 1 303 ? 4.008 4.654 -25.001 1.00 92.19 303 PHE A N 1
ATOM 2400 C CA . PHE A 1 303 ? 4.294 3.252 -24.720 1.00 92.19 303 PHE A CA 1
ATOM 2401 C C . PHE A 1 303 ? 3.240 2.686 -23.764 1.00 92.19 303 PHE A C 1
ATOM 2403 O O . PHE A 1 303 ? 2.690 3.420 -22.939 1.00 92.19 303 PHE A O 1
ATOM 2410 N N . ASP A 1 304 ? 2.982 1.380 -23.864 1.00 86.25 304 ASP A N 1
ATOM 2411 C CA . ASP A 1 304 ? 2.133 0.669 -22.908 1.00 86.25 304 ASP A CA 1
ATOM 2412 C C . ASP A 1 304 ? 2.763 0.755 -21.523 1.00 86.25 304 ASP A C 1
ATOM 2414 O O . ASP A 1 304 ? 3.938 0.430 -21.339 1.00 86.25 304 ASP A O 1
ATOM 2418 N N . ASN A 1 305 ? 1.990 1.247 -20.561 1.00 88.00 305 ASN A N 1
ATOM 2419 C CA . ASN A 1 305 ? 2.547 1.725 -19.309 1.00 88.00 305 ASN A CA 1
ATOM 2420 C C . ASN A 1 305 ? 1.792 1.261 -18.069 1.00 88.00 305 ASN A C 1
ATOM 2422 O O . ASN A 1 305 ? 2.026 1.852 -17.023 1.00 88.00 305 ASN A O 1
ATOM 2426 N N . SER A 1 306 ? 0.934 0.245 -18.143 1.00 93.94 306 SER A N 1
ATOM 2427 C CA . SER A 1 306 ? 0.218 -0.291 -16.978 1.00 93.94 306 SER A CA 1
ATOM 2428 C C . SER A 1 306 ? 1.040 -1.337 -16.221 1.00 93.94 306 SER A C 1
ATOM 2430 O O . SER A 1 306 ? 1.693 -2.179 -16.843 1.00 93.94 306 SER A O 1
ATOM 2432 N N . PHE A 1 307 ? 0.953 -1.350 -14.891 1.00 94.12 307 PHE A N 1
ATOM 2433 C CA . PHE A 1 307 ? 1.486 -2.456 -14.092 1.00 94.12 307 PHE A CA 1
ATOM 2434 C C . PHE A 1 307 ? 0.569 -3.686 -14.183 1.00 94.12 307 PHE A C 1
ATOM 2436 O O . PHE A 1 307 ? -0.644 -3.593 -14.025 1.00 94.12 307 PHE A O 1
ATOM 2443 N N . ASN A 1 308 ? 1.161 -4.855 -14.416 1.00 92.62 308 ASN A N 1
ATOM 2444 C CA . ASN A 1 308 ? 0.497 -6.153 -14.406 1.00 92.62 308 ASN A CA 1
ATOM 2445 C C . ASN A 1 308 ? 1.229 -7.064 -13.417 1.00 92.62 308 ASN A C 1
ATOM 2447 O O . ASN A 1 308 ? 2.426 -7.309 -13.581 1.00 92.62 308 ASN A O 1
ATOM 2451 N N . ASN A 1 309 ? 0.536 -7.521 -12.372 1.00 90.38 309 ASN A N 1
ATOM 2452 C CA . ASN A 1 309 ? 1.133 -8.250 -11.246 1.00 90.38 309 ASN A CA 1
ATOM 2453 C C . ASN A 1 309 ? 2.365 -7.534 -10.657 1.00 90.38 309 ASN A C 1
ATOM 2455 O O . ASN A 1 309 ? 3.398 -8.150 -10.401 1.00 90.38 309 ASN A O 1
ATOM 2459 N N . GLY A 1 310 ? 2.280 -6.207 -10.527 1.00 91.50 310 GLY A N 1
ATOM 2460 C CA . GLY A 1 310 ? 3.367 -5.376 -10.001 1.00 91.50 310 GLY A CA 1
ATOM 2461 C C . GLY A 1 310 ? 4.518 -5.108 -10.953 1.00 91.50 310 GLY A C 1
ATOM 2462 O O . GLY A 1 310 ? 5.474 -4.453 -10.551 1.00 91.50 310 GLY A O 1
ATOM 2463 N N . LEU A 1 311 ? 4.460 -5.569 -12.202 1.00 94.81 311 LEU A N 1
ATOM 2464 C CA . LEU A 1 311 ? 5.512 -5.339 -13.186 1.00 94.81 311 LEU A CA 1
ATOM 2465 C C . LEU A 1 311 ? 5.008 -4.490 -14.345 1.00 94.81 311 LEU A C 1
ATOM 2467 O O . LEU A 1 311 ? 3.926 -4.717 -14.875 1.00 94.81 311 LEU A O 1
ATOM 2471 N N . ASN A 1 312 ? 5.828 -3.543 -14.778 1.00 95.62 312 ASN A N 1
ATOM 2472 C CA . ASN A 1 312 ? 5.581 -2.739 -15.966 1.00 95.62 312 ASN A CA 1
ATOM 2473 C C . ASN A 1 312 ? 6.755 -2.921 -16.926 1.00 95.62 312 ASN A C 1
ATOM 2475 O O . ASN A 1 312 ? 7.869 -2.461 -16.663 1.00 95.62 312 ASN A O 1
ATOM 2479 N N . ILE A 1 313 ? 6.515 -3.678 -17.996 1.00 95.19 313 ILE A N 1
ATOM 2480 C CA . ILE A 1 313 ? 7.530 -4.047 -18.983 1.00 95.19 313 ILE A CA 1
ATOM 2481 C C . ILE A 1 313 ? 7.428 -3.073 -20.151 1.00 95.19 313 ILE A C 1
ATOM 2483 O O . ILE A 1 313 ? 6.594 -3.227 -21.042 1.00 95.19 313 ILE A O 1
ATOM 2487 N N . ILE A 1 314 ? 8.319 -2.089 -20.166 1.00 95.00 314 ILE A N 1
ATOM 2488 C CA . ILE A 1 314 ? 8.356 -1.057 -21.192 1.00 95.00 314 ILE A CA 1
ATOM 2489 C C . ILE A 1 314 ? 9.412 -1.450 -22.221 1.00 95.00 314 ILE A C 1
ATOM 2491 O O . ILE A 1 314 ? 10.606 -1.310 -21.981 1.00 95.00 314 ILE A O 1
ATOM 2495 N N . ASN A 1 315 ? 8.998 -1.946 -23.385 1.00 93.44 315 ASN A N 1
ATOM 2496 C CA . ASN A 1 315 ? 9.941 -2.497 -24.366 1.00 93.44 315 ASN A CA 1
ATOM 2497 C C . ASN A 1 315 ? 10.532 -1.463 -25.330 1.00 93.44 315 ASN A C 1
ATOM 2499 O O . ASN A 1 315 ? 11.570 -1.736 -25.938 1.00 93.44 315 ASN A O 1
ATOM 2503 N N . SER A 1 316 ? 9.887 -0.308 -25.511 1.00 93.12 316 SER A N 1
ATOM 2504 C CA . SER A 1 316 ? 10.162 0.538 -26.674 1.00 93.12 316 SER A CA 1
ATOM 2505 C C . SER A 1 316 ? 10.068 2.045 -26.433 1.00 93.12 316 SER A C 1
ATOM 2507 O O . SER A 1 316 ? 9.415 2.746 -27.208 1.00 93.12 316 SER A O 1
ATOM 2509 N N . ILE A 1 317 ? 10.745 2.563 -25.404 1.00 96.12 317 ILE A N 1
ATOM 2510 C CA . ILE A 1 317 ? 10.921 4.016 -25.264 1.00 96.12 317 ILE A CA 1
ATOM 2511 C C . ILE A 1 317 ? 11.912 4.489 -26.328 1.00 96.12 317 ILE A C 1
ATOM 2513 O O . ILE A 1 317 ? 13.042 4.014 -26.393 1.00 96.12 317 ILE A O 1
ATOM 2517 N N . ARG A 1 318 ? 11.501 5.444 -27.153 1.00 97.00 318 ARG A N 1
ATOM 2518 C CA . ARG A 1 318 ? 12.319 6.160 -28.128 1.00 97.00 318 ARG A CA 1
ATOM 2519 C C . ARG A 1 318 ? 12.382 7.616 -27.728 1.00 97.00 318 ARG A C 1
ATOM 2521 O O . ARG A 1 318 ? 11.353 8.275 -27.608 1.00 97.00 318 ARG A O 1
ATOM 2528 N N . VAL A 1 319 ? 13.601 8.108 -27.560 1.00 97.44 319 VAL A N 1
ATOM 2529 C CA . VAL A 1 319 ? 13.858 9.494 -27.171 1.00 97.44 319 VAL A CA 1
ATOM 2530 C C . VAL A 1 319 ? 14.407 10.249 -28.368 1.00 97.44 319 VAL A C 1
ATOM 2532 O O . VAL A 1 319 ? 15.423 9.852 -28.937 1.00 97.44 319 VAL A O 1
ATOM 2535 N N . PHE A 1 320 ? 13.741 11.335 -28.739 1.00 97.75 320 PHE A N 1
ATOM 2536 C CA . PHE A 1 320 ? 14.125 12.228 -29.825 1.00 97.75 320 PHE A CA 1
ATOM 2537 C C . PHE A 1 320 ? 14.516 13.588 -29.245 1.00 97.75 320 PHE A C 1
ATOM 2539 O O . PHE A 1 320 ? 13.755 14.160 -28.468 1.00 97.75 320 PHE A O 1
ATOM 2546 N N . THR A 1 321 ? 15.681 14.106 -29.626 1.00 96.94 321 THR A N 1
ATOM 2547 C CA . THR A 1 321 ? 16.191 15.423 -29.207 1.00 96.94 321 THR A CA 1
ATOM 2548 C C . THR A 1 321 ? 17.043 16.033 -30.322 1.00 96.94 321 THR A C 1
ATOM 2550 O O . THR A 1 321 ? 17.542 15.314 -31.191 1.00 96.94 321 THR A O 1
ATOM 2553 N N . GLU A 1 322 ? 17.205 17.355 -30.318 1.00 95.62 322 GLU A N 1
ATOM 2554 C CA . GLU A 1 322 ? 18.107 18.058 -31.241 1.00 95.62 322 GLU A CA 1
ATOM 2555 C C . GLU A 1 322 ? 19.577 17.945 -30.836 1.00 95.62 322 GLU A C 1
ATOM 2557 O O . GLU A 1 322 ? 20.450 17.926 -31.700 1.00 95.62 322 GLU A O 1
ATOM 2562 N N . ASN A 1 323 ? 19.849 17.856 -29.532 1.00 96.62 323 ASN A N 1
ATOM 2563 C CA . ASN A 1 323 ? 21.199 17.967 -28.990 1.00 96.62 323 ASN A CA 1
ATOM 2564 C C . ASN A 1 323 ? 21.682 16.636 -28.415 1.00 96.62 323 ASN A C 1
ATOM 2566 O O . ASN A 1 323 ? 20.953 15.930 -27.715 1.00 96.62 323 ASN A O 1
ATOM 2570 N N . THR A 1 324 ? 22.950 16.315 -28.640 1.00 97.19 324 THR A N 1
ATOM 2571 C CA . THR A 1 324 ? 23.615 15.196 -27.968 1.00 97.19 324 THR A CA 1
ATOM 2572 C C . THR A 1 324 ? 24.048 15.583 -26.558 1.00 97.19 324 THR A C 1
ATOM 2574 O O . THR A 1 324 ? 24.194 16.761 -26.238 1.00 97.19 324 THR A O 1
ATOM 2577 N N . GLY A 1 325 ? 24.215 14.595 -25.678 1.00 97.31 325 GLY A N 1
ATOM 2578 C CA . GLY A 1 325 ? 24.591 14.852 -24.289 1.00 97.31 325 GLY A CA 1
ATOM 2579 C C . GLY A 1 325 ? 24.071 13.828 -23.289 1.00 97.31 325 GLY A C 1
ATOM 2580 O O . GLY A 1 325 ? 23.593 12.751 -23.649 1.00 97.31 325 GLY A O 1
ATOM 2581 N N . GLU A 1 326 ? 24.201 14.168 -22.009 1.00 98.12 326 GLU A N 1
ATOM 2582 C CA . GLU A 1 326 ? 23.642 13.393 -20.901 1.00 98.12 326 GLU A CA 1
ATOM 2583 C C . GLU A 1 326 ? 22.252 13.912 -20.532 1.00 98.12 326 GLU A C 1
ATOM 2585 O O . GLU A 1 326 ? 22.048 15.118 -20.392 1.00 98.12 326 GLU A O 1
ATOM 2590 N N . TYR A 1 327 ? 21.319 12.983 -20.339 1.00 98.25 327 TYR A N 1
ATOM 2591 C CA . TYR A 1 327 ? 19.928 13.265 -20.006 1.00 98.25 327 TYR A CA 1
ATOM 2592 C C . TYR A 1 327 ? 19.415 12.283 -18.950 1.00 98.25 327 TYR A C 1
ATOM 2594 O O . TYR A 1 327 ? 20.026 11.243 -18.688 1.00 98.25 327 TYR A O 1
ATOM 2602 N N . TYR A 1 328 ? 18.251 12.592 -18.389 1.00 98.25 328 TYR A N 1
ATOM 2603 C CA . TYR A 1 328 ? 17.477 11.685 -17.554 1.00 98.25 328 TYR A CA 1
ATOM 2604 C C . TYR A 1 328 ? 16.093 11.494 -18.162 1.00 98.25 328 TYR A C 1
ATOM 2606 O O . TYR A 1 328 ? 15.403 12.466 -18.463 1.00 98.25 328 TYR A O 1
ATOM 2614 N N . ILE A 1 329 ? 15.678 10.239 -18.322 1.00 97.56 329 ILE A N 1
ATOM 2615 C CA . ILE A 1 329 ? 14.270 9.915 -18.542 1.00 97.56 329 ILE A CA 1
ATOM 2616 C C . ILE A 1 329 ? 13.606 9.935 -17.172 1.00 97.56 329 ILE A C 1
ATOM 2618 O O . ILE A 1 329 ? 13.851 9.053 -16.349 1.00 97.56 329 ILE A O 1
ATOM 2622 N N . HIS A 1 330 ? 12.802 10.959 -16.931 1.00 97.94 330 HIS A N 1
ATOM 2623 C CA . HIS A 1 330 ? 12.035 11.132 -15.712 1.00 97.94 330 HIS A CA 1
ATOM 2624 C C . HIS A 1 330 ? 10.705 10.394 -15.848 1.00 97.94 330 HIS A C 1
ATOM 2626 O O . HIS A 1 330 ? 9.790 10.849 -16.535 1.00 97.94 330 HIS A O 1
ATOM 2632 N N . LEU A 1 331 ? 10.621 9.214 -15.239 1.00 97.31 331 LEU A N 1
ATOM 2633 C CA . LEU A 1 331 ? 9.419 8.391 -15.206 1.00 97.31 331 LEU A CA 1
ATOM 2634 C C . LEU A 1 331 ? 8.615 8.762 -13.969 1.00 97.31 331 LEU A C 1
ATOM 2636 O O . LEU A 1 331 ? 9.053 8.472 -12.861 1.00 97.31 331 LEU A O 1
ATOM 2640 N N . LYS A 1 332 ? 7.442 9.361 -14.148 1.00 96.69 332 LYS A N 1
ATOM 2641 C CA . LYS A 1 332 ? 6.523 9.711 -13.056 1.00 96.69 332 LYS A CA 1
ATOM 2642 C C . LYS A 1 332 ? 5.218 8.945 -13.182 1.00 96.69 332 LYS A C 1
ATOM 2644 O O . LYS A 1 332 ? 4.843 8.545 -14.286 1.00 96.69 332 LYS A O 1
ATOM 2649 N N . SER A 1 333 ? 4.510 8.749 -12.073 1.00 95.12 333 SER A N 1
ATOM 2650 C CA . SER A 1 333 ? 3.184 8.130 -12.132 1.00 95.12 333 SER A CA 1
ATOM 2651 C C . SER A 1 333 ? 2.250 8.912 -13.059 1.00 95.12 333 SER A C 1
ATOM 2653 O O . SER A 1 333 ? 2.236 10.147 -13.076 1.00 95.12 333 SER A O 1
ATOM 2655 N N . LYS A 1 334 ? 1.431 8.185 -13.817 1.00 93.81 334 LYS A N 1
ATOM 2656 C CA . LYS A 1 334 ? 0.241 8.749 -14.452 1.00 93.81 334 LYS A CA 1
ATOM 2657 C C . LYS A 1 334 ? -0.783 9.059 -13.357 1.00 93.81 334 LYS A C 1
ATOM 2659 O O . LYS A 1 334 ? -0.843 8.354 -12.348 1.00 93.81 334 LYS A O 1
ATOM 2664 N N . ASN A 1 335 ? -1.587 10.101 -13.553 1.00 86.19 335 ASN A N 1
ATOM 2665 C CA . ASN A 1 335 ? -2.731 10.344 -12.678 1.00 86.19 335 ASN A CA 1
ATOM 2666 C C . ASN A 1 335 ? -3.696 9.157 -12.791 1.00 86.19 335 ASN A C 1
ATOM 2668 O O . ASN A 1 335 ? -4.083 8.783 -13.900 1.00 86.19 335 ASN A O 1
ATOM 2672 N N . ASN A 1 336 ? -4.075 8.590 -11.653 1.00 85.38 336 ASN A N 1
ATOM 2673 C CA . ASN A 1 336 ? -5.084 7.542 -11.548 1.00 85.38 336 ASN A CA 1
ATOM 2674 C C . ASN A 1 336 ? -6.230 8.012 -10.637 1.00 85.38 336 ASN A C 1
ATOM 2676 O O . ASN A 1 336 ? -6.187 9.117 -10.095 1.00 85.38 336 ASN A O 1
ATOM 2680 N N . LEU A 1 337 ? -7.264 7.184 -10.475 1.00 81.06 337 LEU A N 1
ATOM 2681 C CA . LEU A 1 337 ? -8.464 7.543 -9.704 1.00 81.06 337 LEU A CA 1
ATOM 2682 C C . LEU A 1 337 ? -8.158 7.908 -8.242 1.00 81.06 337 LEU A C 1
ATOM 2684 O O . LEU A 1 337 ? -8.844 8.747 -7.661 1.00 81.06 337 LEU A O 1
ATOM 2688 N N . TYR A 1 338 ? -7.124 7.296 -7.661 1.00 79.38 338 TYR A N 1
ATOM 2689 C CA . TYR A 1 338 ? -6.818 7.387 -6.232 1.00 79.38 338 TYR A CA 1
ATOM 2690 C C . TYR A 1 338 ? -5.592 8.251 -5.901 1.00 79.38 338 TYR A C 1
ATOM 2692 O O . TYR A 1 338 ? -5.292 8.459 -4.731 1.00 79.38 338 TYR A O 1
AT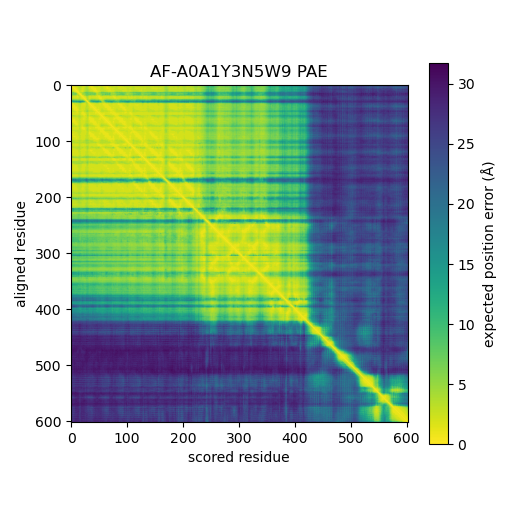OM 2700 N N . ASN A 1 339 ? -4.868 8.745 -6.909 1.00 83.25 339 ASN A N 1
ATOM 2701 C CA . ASN A 1 339 ? -3.600 9.476 -6.787 1.00 83.25 339 ASN A CA 1
ATOM 2702 C C . ASN A 1 339 ? -2.538 8.805 -5.885 1.00 83.25 339 ASN A C 1
ATOM 2704 O O . ASN A 1 339 ? -1.672 9.488 -5.341 1.00 83.25 339 ASN A O 1
ATOM 2708 N N . ILE A 1 340 ? -2.563 7.471 -5.769 1.00 84.25 340 ILE A N 1
ATOM 2709 C CA . ILE A 1 340 ? -1.747 6.687 -4.819 1.00 84.25 340 ILE A CA 1
ATOM 2710 C C . ILE A 1 340 ? -0.226 6.884 -5.016 1.00 84.25 340 ILE A C 1
ATOM 2712 O O . ILE A 1 340 ? 0.536 6.801 -4.062 1.00 84.25 340 ILE A O 1
ATOM 2716 N N . LEU A 1 341 ? 0.225 7.197 -6.236 1.00 89.81 341 LEU A N 1
ATOM 2717 C CA . LEU A 1 341 ? 1.644 7.346 -6.595 1.00 89.81 341 LEU A CA 1
ATOM 2718 C C . LEU A 1 341 ? 2.005 8.756 -7.082 1.00 89.81 341 LEU A C 1
ATOM 2720 O O . LEU A 1 341 ? 2.962 8.931 -7.835 1.00 89.81 341 LEU A O 1
ATOM 2724 N N . LYS A 1 342 ? 1.237 9.781 -6.696 1.00 88.44 342 LYS A N 1
ATOM 2725 C CA . LYS A 1 342 ? 1.377 11.148 -7.235 1.00 88.44 342 LYS A CA 1
ATOM 2726 C C . LYS A 1 342 ? 2.800 11.715 -7.131 1.00 88.44 342 LYS A C 1
ATOM 2728 O O . LYS A 1 342 ? 3.213 12.483 -7.996 1.00 88.44 342 LYS A O 1
ATOM 2733 N N . THR A 1 343 ? 3.537 11.351 -6.085 1.00 89.62 343 THR A N 1
ATOM 2734 C CA . THR A 1 343 ? 4.909 11.814 -5.825 1.00 89.62 343 THR A CA 1
ATOM 2735 C C . THR A 1 343 ? 5.984 10.816 -6.260 1.00 89.62 343 THR A C 1
ATOM 2737 O O . THR A 1 343 ? 7.167 11.134 -6.168 1.00 89.62 343 THR A O 1
ATOM 2740 N N . ALA A 1 344 ? 5.608 9.626 -6.739 1.00 94.56 344 ALA A N 1
ATOM 2741 C CA . ALA A 1 344 ? 6.557 8.592 -7.125 1.00 94.56 344 ALA A CA 1
ATOM 2742 C C . ALA A 1 344 ? 7.151 8.879 -8.509 1.00 94.56 344 ALA A C 1
ATOM 2744 O O . ALA A 1 344 ? 6.430 9.057 -9.500 1.00 94.56 344 ALA A O 1
ATOM 2745 N N . TYR A 1 345 ? 8.482 8.882 -8.574 1.00 96.81 345 TYR A N 1
ATOM 2746 C CA . TYR A 1 345 ? 9.224 9.013 -9.818 1.00 96.81 345 TYR A CA 1
ATOM 2747 C C . TYR A 1 345 ? 10.562 8.272 -9.772 1.00 96.81 345 TYR A C 1
ATOM 2749 O O . TYR A 1 345 ? 11.106 7.989 -8.704 1.00 96.81 345 TYR A O 1
ATOM 2757 N N . ILE A 1 346 ? 11.116 8.000 -10.952 1.00 96.88 346 ILE A N 1
ATOM 2758 C CA . ILE A 1 346 ? 12.478 7.502 -11.146 1.00 96.88 346 ILE A CA 1
ATOM 2759 C C . ILE A 1 346 ? 13.155 8.335 -12.227 1.00 96.88 346 ILE A C 1
ATOM 2761 O O . ILE A 1 346 ? 12.593 8.544 -13.300 1.00 96.88 346 ILE A O 1
ATOM 2765 N N . ASP A 1 347 ? 14.402 8.724 -11.975 1.00 97.06 347 ASP A N 1
ATOM 2766 C CA . ASP A 1 347 ? 15.280 9.298 -12.991 1.00 97.06 347 ASP A CA 1
ATOM 2767 C C . ASP A 1 347 ? 16.178 8.199 -13.575 1.00 97.06 347 ASP A C 1
ATOM 2769 O O . ASP A 1 347 ? 17.041 7.654 -12.885 1.00 97.06 347 ASP A O 1
ATOM 2773 N N . TYR A 1 348 ? 16.006 7.879 -14.857 1.00 96.31 348 TYR A N 1
ATOM 2774 C CA . TYR A 1 348 ? 16.855 6.921 -15.563 1.00 96.31 348 TYR A CA 1
ATOM 2775 C C . TYR A 1 348 ? 17.894 7.639 -16.428 1.00 96.31 348 TYR A C 1
ATOM 2777 O O . TYR A 1 348 ? 17.552 8.285 -17.421 1.00 96.31 348 TYR A O 1
ATOM 2785 N N . LYS A 1 349 ? 19.175 7.532 -16.057 1.00 96.88 349 LYS A N 1
ATOM 2786 C CA . LYS A 1 349 ? 20.268 8.237 -16.738 1.00 96.88 349 LYS A CA 1
ATOM 2787 C C . LYS A 1 349 ? 20.577 7.624 -18.106 1.00 96.88 349 LYS A C 1
ATOM 2789 O O . LYS A 1 349 ? 20.848 6.427 -18.234 1.00 96.88 349 LYS A O 1
ATOM 2794 N N . ILE A 1 350 ? 20.620 8.471 -19.128 1.00 97.12 350 ILE A N 1
ATOM 2795 C CA . ILE A 1 350 ? 20.970 8.097 -20.498 1.00 97.12 350 ILE A CA 1
ATOM 2796 C C . ILE A 1 350 ? 22.015 9.052 -21.075 1.00 97.12 350 ILE A C 1
ATOM 2798 O O . ILE A 1 350 ? 22.148 10.200 -20.653 1.00 97.12 350 ILE A O 1
ATOM 2802 N N . ARG A 1 351 ? 22.748 8.580 -22.082 1.00 97.75 351 ARG A N 1
ATOM 2803 C CA . ARG A 1 351 ? 23.622 9.412 -22.910 1.00 97.75 351 ARG A CA 1
ATOM 2804 C C . ARG A 1 351 ? 23.209 9.266 -24.363 1.00 97.75 351 ARG A C 1
ATOM 2806 O O . ARG A 1 351 ? 23.241 8.160 -24.900 1.00 97.75 351 ARG A O 1
ATOM 2813 N N . ILE A 1 352 ? 22.827 10.379 -24.974 1.00 97.75 352 ILE A N 1
ATOM 2814 C CA . ILE A 1 352 ? 22.435 10.450 -26.377 1.00 97.75 352 ILE A CA 1
ATOM 2815 C C . ILE A 1 352 ? 23.658 10.892 -27.177 1.00 97.75 352 ILE A C 1
ATOM 2817 O O . ILE A 1 352 ? 24.126 12.019 -27.029 1.00 97.75 352 ILE A O 1
ATOM 2821 N N . ASN A 1 353 ? 24.192 9.987 -27.990 1.00 97.62 353 ASN A N 1
ATOM 2822 C CA . ASN A 1 353 ? 25.324 10.238 -28.875 1.00 97.62 353 ASN A CA 1
ATOM 2823 C C . ASN A 1 353 ? 24.854 10.693 -30.262 1.00 97.62 353 ASN A C 1
ATOM 2825 O O . ASN A 1 353 ? 23.694 10.495 -30.643 1.00 97.62 353 ASN A O 1
ATOM 2829 N N . ASP A 1 354 ? 25.788 11.255 -31.029 1.00 96.62 354 ASP A N 1
ATOM 2830 C CA . ASP A 1 354 ? 25.573 11.562 -32.441 1.00 96.62 354 ASP A CA 1
ATOM 2831 C C . ASP A 1 354 ? 25.297 10.287 -33.243 1.00 96.62 354 ASP A C 1
ATOM 2833 O O . ASP A 1 354 ? 25.657 9.171 -32.851 1.00 96.62 354 ASP A O 1
ATOM 2837 N N . CYS A 1 355 ? 24.667 10.451 -34.405 1.00 95.12 355 CYS A N 1
ATOM 2838 C CA . CYS A 1 355 ? 24.505 9.344 -35.332 1.00 95.12 355 CYS A CA 1
ATOM 2839 C C . CYS A 1 355 ? 25.878 8.820 -35.759 1.00 95.12 355 CYS A C 1
ATOM 2841 O O . CYS A 1 355 ? 26.753 9.575 -36.179 1.00 95.12 355 CYS A O 1
ATOM 2843 N N . ASN A 1 356 ? 26.055 7.500 -35.686 1.00 94.00 356 ASN A N 1
ATOM 2844 C CA . ASN A 1 356 ? 27.251 6.850 -36.209 1.00 94.00 356 ASN A CA 1
ATOM 2845 C C . ASN A 1 356 ? 27.412 7.216 -37.690 1.00 94.00 356 ASN A C 1
ATOM 2847 O O . ASN A 1 356 ? 26.413 7.326 -38.404 1.00 94.00 356 ASN A O 1
ATOM 2851 N N . SER A 1 357 ? 28.651 7.290 -38.179 1.00 93.94 357 SER A N 1
ATOM 2852 C CA . SER A 1 357 ? 28.951 7.567 -39.595 1.00 93.94 357 SER A CA 1
ATOM 2853 C C . SER A 1 357 ? 28.181 6.661 -40.569 1.00 93.94 357 SER A C 1
ATOM 2855 O O . SER A 1 357 ? 27.817 7.084 -41.660 1.00 93.94 357 SER A O 1
ATOM 2857 N N . ASN A 1 358 ? 27.870 5.433 -40.143 1.00 93.00 358 ASN A N 1
ATOM 2858 C CA . ASN A 1 358 ? 27.150 4.428 -40.930 1.00 93.00 358 ASN A CA 1
ATOM 2859 C C . ASN A 1 358 ? 25.614 4.550 -40.854 1.00 93.00 358 ASN A C 1
ATOM 2861 O O . ASN A 1 358 ? 24.911 3.698 -41.391 1.00 93.00 358 ASN A O 1
ATOM 2865 N N . SER A 1 359 ? 25.083 5.547 -40.146 1.00 95.00 359 SER A N 1
ATOM 2866 C CA . SER A 1 359 ? 23.645 5.801 -40.001 1.00 95.00 359 SER A CA 1
ATOM 2867 C C . SER A 1 359 ? 23.248 7.138 -40.620 1.00 95.00 359 SER A C 1
ATOM 2869 O O . SER A 1 359 ? 24.072 8.035 -40.805 1.00 95.00 359 SER A O 1
ATOM 2871 N N . TYR A 1 360 ? 21.973 7.256 -40.975 1.00 94.50 360 TYR A N 1
ATOM 2872 C CA . TYR A 1 360 ? 21.398 8.496 -41.473 1.00 94.50 360 TYR A CA 1
ATOM 2873 C C . TYR A 1 360 ? 20.941 9.372 -40.316 1.00 94.50 360 TYR A C 1
ATOM 2875 O O . TYR A 1 360 ? 20.246 8.891 -39.425 1.00 94.50 360 TYR A O 1
ATOM 2883 N N . THR A 1 361 ? 21.280 10.656 -40.386 1.00 95.19 361 THR A N 1
ATOM 2884 C CA . THR A 1 361 ? 20.721 11.703 -39.531 1.00 95.19 361 THR A CA 1
ATOM 2885 C C . THR A 1 361 ? 19.498 12.272 -40.238 1.00 95.19 361 THR A C 1
ATOM 2887 O O . THR A 1 361 ? 19.628 12.985 -41.230 1.00 95.19 361 THR A O 1
ATOM 2890 N N . LEU A 1 362 ? 18.308 11.918 -39.767 1.00 95.38 362 LEU A N 1
ATOM 2891 C CA . LEU A 1 362 ? 17.035 12.337 -40.353 1.00 95.38 362 LEU A CA 1
ATOM 2892 C C . LEU A 1 362 ? 16.279 13.239 -39.380 1.00 95.38 362 LEU A C 1
ATOM 2894 O O . LEU A 1 362 ? 16.594 13.280 -38.192 1.00 95.38 362 LEU A O 1
ATOM 2898 N N . LYS A 1 363 ? 15.262 13.945 -39.879 1.00 95.88 363 LYS A N 1
ATOM 2899 C CA . LYS A 1 363 ? 14.340 14.727 -39.050 1.00 95.88 363 LYS A CA 1
ATOM 2900 C C . LYS A 1 363 ? 12.952 14.103 -39.048 1.00 95.88 363 LYS A C 1
ATOM 2902 O O . LYS A 1 363 ? 12.484 13.651 -40.092 1.00 95.88 363 LYS A O 1
ATOM 2907 N N . ASN A 1 364 ? 12.321 14.024 -37.880 1.00 95.44 364 ASN A N 1
ATOM 2908 C CA . ASN A 1 364 ? 10.943 13.545 -37.756 1.00 95.44 364 ASN A CA 1
ATOM 2909 C C . ASN A 1 364 ? 9.935 14.677 -38.054 1.00 95.44 364 ASN A C 1
ATOM 2911 O O . ASN A 1 364 ? 10.319 15.805 -38.362 1.00 95.44 364 ASN A O 1
ATOM 2915 N N . ASN A 1 365 ? 8.636 14.390 -37.923 1.00 96.06 365 ASN A N 1
ATOM 2916 C CA . ASN A 1 365 ? 7.566 15.372 -38.158 1.00 96.06 365 ASN A CA 1
ATOM 2917 C C . ASN A 1 365 ? 7.599 16.570 -37.186 1.00 96.06 365 ASN A C 1
ATOM 2919 O O . ASN A 1 365 ? 6.996 17.597 -37.472 1.00 96.06 365 ASN A O 1
ATOM 2923 N N . HIS A 1 366 ? 8.324 16.454 -36.069 1.00 95.75 366 HIS A N 1
ATOM 2924 C CA . HIS A 1 366 ? 8.565 17.523 -35.096 1.00 95.75 366 HIS A CA 1
ATOM 2925 C C . HIS A 1 366 ? 9.893 18.258 -35.353 1.00 95.75 366 HIS A C 1
ATOM 2927 O O . HIS A 1 366 ? 10.359 18.991 -34.491 1.00 95.75 366 HIS A O 1
ATOM 2933 N N . ASN A 1 367 ? 10.534 18.047 -36.512 1.00 96.06 367 ASN A N 1
ATOM 2934 C CA . ASN A 1 367 ? 11.844 18.610 -36.869 1.00 96.06 367 ASN A CA 1
ATOM 2935 C C . ASN A 1 367 ? 13.002 18.167 -35.938 1.00 96.06 367 ASN A C 1
ATOM 2937 O O . ASN A 1 367 ? 14.095 18.725 -36.019 1.00 96.06 367 ASN A O 1
ATOM 2941 N N . LEU A 1 368 ? 12.797 17.126 -35.119 1.00 97.00 368 LEU A N 1
ATOM 2942 C CA . LEU A 1 368 ? 13.805 16.560 -34.217 1.00 97.00 368 LEU A CA 1
ATOM 2943 C C . LEU A 1 368 ? 14.681 15.542 -34.938 1.00 97.00 368 LEU A C 1
ATOM 2945 O O . LEU A 1 368 ? 14.199 14.752 -35.757 1.00 97.00 368 LEU A O 1
ATOM 2949 N N . ILE A 1 369 ? 15.964 15.532 -34.588 1.00 95.50 369 ILE A N 1
ATOM 2950 C CA . ILE A 1 369 ? 16.960 14.654 -35.196 1.00 95.50 369 ILE A CA 1
ATOM 2951 C C . ILE A 1 369 ? 16.782 13.220 -34.690 1.00 95.50 369 ILE A C 1
ATOM 2953 O O . ILE A 1 369 ? 16.548 13.002 -33.505 1.00 95.50 369 ILE A O 1
ATOM 2957 N N . TYR A 1 370 ? 16.933 12.229 -35.568 1.00 96.81 370 TYR A N 1
ATOM 2958 C CA . TYR A 1 370 ? 17.064 10.822 -35.194 1.00 96.81 370 TYR A CA 1
ATOM 2959 C C . TYR A 1 370 ? 18.003 10.062 -36.121 1.00 96.81 370 TYR A C 1
ATOM 2961 O O . TYR A 1 370 ? 18.229 10.447 -37.269 1.00 96.81 370 TYR A O 1
ATOM 2969 N N . CYS A 1 371 ? 18.534 8.960 -35.605 1.00 96.31 371 CYS A N 1
ATOM 2970 C CA . CYS A 1 371 ? 19.461 8.104 -36.313 1.00 96.31 371 CYS A CA 1
ATOM 2971 C C . CYS A 1 371 ? 18.728 6.881 -36.847 1.00 96.31 371 CYS A C 1
ATOM 2973 O O . CYS A 1 371 ? 18.219 6.060 -36.083 1.00 96.31 371 CYS A O 1
ATOM 2975 N N . GLU A 1 372 ? 18.703 6.734 -38.166 1.00 95.44 372 GLU A N 1
ATOM 2976 C CA . GLU A 1 372 ? 18.123 5.568 -38.819 1.00 95.44 372 GLU A CA 1
ATOM 2977 C C . GLU A 1 372 ? 19.220 4.710 -39.448 1.00 95.44 372 GLU A C 1
ATOM 2979 O O . GLU A 1 372 ? 20.142 5.209 -40.102 1.00 95.44 372 GLU A O 1
ATOM 2984 N N . LYS A 1 373 ? 19.133 3.391 -39.250 1.00 95.06 373 LYS A N 1
ATOM 2985 C CA . LYS A 1 373 ? 19.986 2.455 -39.987 1.00 95.06 373 LYS A CA 1
ATOM 2986 C C . LYS A 1 373 ? 19.633 2.520 -41.479 1.00 95.06 373 LYS A C 1
ATOM 2988 O O . LYS A 1 373 ? 18.457 2.701 -41.805 1.00 95.06 373 LYS A O 1
ATOM 2993 N N . PRO A 1 374 ? 20.611 2.354 -42.383 1.00 95.56 374 PRO A N 1
ATOM 2994 C CA . PRO A 1 374 ? 20.341 2.320 -43.814 1.00 95.56 374 PRO A CA 1
ATOM 2995 C C . PRO A 1 374 ? 19.290 1.246 -44.126 1.00 95.56 374 PRO A C 1
ATOM 2997 O O . PRO A 1 374 ? 19.405 0.100 -43.686 1.00 95.56 374 PRO A O 1
ATOM 3000 N N . LYS A 1 375 ? 18.233 1.633 -44.842 1.00 95.38 375 LYS A N 1
ATOM 3001 C CA . LYS A 1 375 ? 17.218 0.706 -45.354 1.00 95.38 375 LYS A CA 1
ATOM 3002 C C . LYS A 1 375 ? 17.738 0.140 -46.658 1.00 95.38 375 LYS A C 1
ATOM 3004 O O . LYS A 1 375 ? 18.089 0.915 -47.532 1.00 95.38 375 LYS A O 1
ATOM 3009 N N . CYS A 1 376 ? 17.789 -1.171 -46.817 1.00 92.50 376 CYS A N 1
ATOM 3010 C CA . CYS A 1 376 ? 18.196 -1.760 -48.088 1.00 92.50 376 CYS A CA 1
ATOM 3011 C C . CYS A 1 376 ? 16.979 -2.152 -48.922 1.00 92.50 376 CYS A C 1
ATOM 3013 O O . CYS A 1 376 ? 15.897 -2.395 -48.386 1.00 92.50 376 CYS A O 1
ATOM 3015 N N . ASN A 1 377 ? 17.153 -2.189 -50.244 1.00 93.56 377 ASN A N 1
ATOM 3016 C CA . ASN A 1 377 ? 16.142 -2.719 -51.154 1.00 93.56 377 ASN A CA 1
ATOM 3017 C C . ASN A 1 377 ? 15.774 -4.157 -50.742 1.00 93.56 377 ASN A C 1
ATOM 3019 O O . ASN A 1 377 ? 16.641 -4.906 -50.306 1.00 93.56 377 ASN A O 1
ATOM 3023 N N . SER A 1 378 ? 14.515 -4.556 -50.924 1.00 91.88 378 SER A N 1
ATOM 3024 C CA . SER A 1 378 ? 14.030 -5.934 -50.735 1.00 91.88 378 SER A CA 1
ATOM 3025 C C . SER A 1 378 ? 14.860 -7.020 -51.440 1.00 91.88 378 SER A C 1
ATOM 3027 O O . SER A 1 378 ? 14.850 -8.170 -51.017 1.00 91.88 378 SER A O 1
ATOM 3029 N N . THR A 1 379 ? 15.616 -6.674 -52.490 1.00 89.81 379 THR A N 1
ATOM 3030 C CA . THR A 1 379 ? 16.572 -7.590 -53.139 1.00 89.81 379 THR A CA 1
ATOM 3031 C C . THR A 1 379 ? 17.767 -7.947 -52.251 1.00 89.81 379 THR A C 1
ATOM 3033 O O . THR A 1 379 ? 18.476 -8.913 -52.515 1.00 89.81 379 THR A O 1
ATOM 3036 N N . CYS A 1 380 ? 18.017 -7.146 -51.220 1.00 88.50 380 CYS A N 1
ATOM 3037 C CA . CYS A 1 380 ? 18.983 -7.389 -50.169 1.00 88.50 380 CYS A CA 1
ATOM 3038 C C . CYS A 1 380 ? 18.331 -8.290 -49.124 1.00 88.50 380 CYS A C 1
ATOM 3040 O O . CYS A 1 380 ? 17.487 -7.832 -48.355 1.00 88.50 380 CYS A O 1
ATOM 3042 N N . ASN A 1 381 ? 18.702 -9.567 -49.082 1.00 84.19 381 ASN A N 1
ATOM 3043 C CA . ASN A 1 381 ? 18.188 -10.470 -48.059 1.00 84.19 381 ASN A CA 1
ATOM 3044 C C . ASN A 1 381 ? 18.884 -10.196 -46.715 1.00 84.19 381 ASN A C 1
ATOM 3046 O O . ASN A 1 381 ? 19.805 -10.908 -46.333 1.00 84.19 381 ASN A O 1
ATOM 3050 N N . VAL A 1 382 ? 18.506 -9.115 -46.026 1.00 75.94 382 VAL A N 1
ATOM 3051 C CA . VAL A 1 382 ? 19.159 -8.674 -44.774 1.00 75.94 382 VAL A CA 1
ATOM 3052 C C . VAL A 1 382 ? 18.921 -9.658 -43.617 1.00 75.94 382 VAL A C 1
ATOM 3054 O O . VAL A 1 382 ? 19.627 -9.609 -42.613 1.00 75.94 382 VAL A O 1
ATOM 3057 N N . ASP A 1 383 ? 17.978 -10.593 -43.769 1.00 78.19 383 ASP A N 1
ATOM 3058 C CA . ASP A 1 383 ? 17.793 -11.705 -42.832 1.00 78.19 383 ASP A CA 1
ATOM 3059 C C . ASP A 1 383 ? 18.963 -12.710 -42.885 1.00 78.19 383 ASP A C 1
ATOM 3061 O O . ASP A 1 383 ? 19.199 -13.444 -41.920 1.00 78.19 383 ASP A O 1
ATOM 3065 N N . ASP A 1 384 ? 19.757 -12.716 -43.966 1.00 78.81 384 ASP A N 1
ATOM 3066 C CA . ASP A 1 384 ? 21.013 -13.458 -44.014 1.00 78.81 384 ASP A CA 1
ATOM 3067 C C . ASP A 1 384 ? 22.091 -12.730 -43.197 1.00 78.81 384 ASP A C 1
ATOM 3069 O O . ASP A 1 384 ? 22.549 -11.642 -43.541 1.00 78.81 384 ASP A O 1
ATOM 3073 N N . ILE A 1 385 ? 22.599 -13.408 -42.162 1.00 83.88 385 ILE A N 1
ATOM 3074 C CA . ILE A 1 385 ? 23.625 -12.937 -41.201 1.00 83.88 385 ILE A CA 1
ATOM 3075 C C . ILE A 1 385 ? 24.924 -12.440 -41.892 1.00 83.88 385 ILE A C 1
ATOM 3077 O O . ILE A 1 385 ? 25.799 -11.846 -41.260 1.00 83.88 385 ILE A O 1
ATOM 3081 N N . PHE A 1 386 ? 25.082 -12.697 -43.193 1.00 91.00 386 PHE A N 1
ATOM 3082 C CA . PHE A 1 386 ? 26.264 -12.381 -43.993 1.00 91.00 386 PHE A CA 1
ATOM 3083 C C . PHE A 1 386 ? 26.149 -11.113 -44.849 1.00 91.00 386 PHE A C 1
ATOM 3085 O O . PHE A 1 386 ? 27.127 -10.757 -45.511 1.00 91.00 386 PHE A O 1
ATOM 3092 N N . ILE A 1 387 ? 24.998 -10.441 -44.853 1.00 92.50 387 ILE A N 1
ATOM 3093 C CA . ILE A 1 387 ? 24.768 -9.212 -45.615 1.00 92.50 387 ILE A CA 1
ATOM 3094 C C . ILE A 1 387 ? 24.557 -8.061 -44.630 1.00 92.50 387 ILE A C 1
ATOM 3096 O O . ILE A 1 387 ? 23.732 -8.144 -43.726 1.00 92.50 387 ILE A O 1
ATOM 3100 N N . GLU A 1 388 ? 25.298 -6.969 -44.805 1.00 93.88 388 GLU A N 1
ATOM 3101 C CA . GLU A 1 388 ? 25.072 -5.716 -44.091 1.00 93.88 388 GLU A CA 1
ATOM 3102 C C . GLU A 1 388 ? 24.602 -4.625 -45.057 1.00 93.88 388 GLU A C 1
ATOM 3104 O O . GLU A 1 388 ? 25.082 -4.501 -46.187 1.00 93.88 388 GLU A O 1
ATOM 3109 N N . CYS A 1 389 ? 23.651 -3.818 -44.595 1.00 94.25 389 CYS A N 1
ATOM 3110 C CA . CYS A 1 389 ? 23.235 -2.617 -45.299 1.00 94.25 389 CYS A CA 1
ATOM 3111 C C . CYS A 1 389 ? 24.139 -1.461 -44.875 1.00 94.25 389 CYS A C 1
ATOM 3113 O O . CYS A 1 389 ? 24.265 -1.186 -43.679 1.00 94.25 389 CYS A O 1
ATOM 3115 N N . VAL A 1 390 ? 24.767 -0.787 -45.835 1.00 94.75 390 VAL A N 1
ATOM 3116 C CA . VAL A 1 390 ? 25.700 0.313 -45.575 1.00 94.75 390 VAL A CA 1
ATOM 3117 C C . VAL A 1 390 ? 25.184 1.589 -46.232 1.00 94.75 390 VAL A C 1
ATOM 3119 O O . VAL A 1 390 ? 24.670 1.565 -47.352 1.00 94.75 390 VAL A O 1
ATOM 3122 N N . LYS A 1 391 ? 25.317 2.704 -45.510 1.00 94.81 391 LYS A N 1
ATOM 3123 C CA . LYS A 1 391 ? 25.011 4.050 -46.000 1.00 94.81 391 LYS A CA 1
ATOM 3124 C C . LYS A 1 391 ? 25.915 4.393 -47.189 1.00 94.81 391 LYS A C 1
ATOM 3126 O O . LYS A 1 391 ? 27.108 4.108 -47.152 1.00 94.81 391 LYS A O 1
ATOM 3131 N N . ASN A 1 392 ? 25.341 5.001 -48.222 1.00 92.56 392 ASN A N 1
ATOM 3132 C CA . ASN A 1 392 ? 26.099 5.531 -49.353 1.00 92.56 392 ASN A CA 1
ATOM 3133 C C . ASN A 1 392 ? 26.555 6.969 -49.054 1.00 92.56 392 ASN A C 1
ATOM 3135 O O . ASN A 1 392 ? 25.730 7.804 -48.673 1.00 92.56 392 ASN A O 1
ATOM 3139 N N . ASP A 1 393 ? 27.851 7.240 -49.210 1.00 86.44 393 ASP A N 1
ATOM 3140 C CA . ASP A 1 393 ? 28.484 8.507 -48.825 1.00 86.44 393 ASP A CA 1
ATOM 3141 C C . ASP A 1 393 ? 27.999 9.704 -49.665 1.00 86.44 393 ASP A C 1
ATOM 3143 O O . ASP A 1 393 ? 27.971 10.832 -49.169 1.00 86.44 393 ASP A O 1
ATOM 3147 N N . ASP A 1 394 ? 27.528 9.463 -50.893 1.00 82.19 394 ASP A N 1
ATOM 3148 C CA . ASP A 1 394 ? 27.140 10.525 -51.834 1.00 82.19 394 ASP A CA 1
ATOM 3149 C C . ASP A 1 394 ? 25.768 11.165 -51.530 1.00 82.19 394 ASP A C 1
ATOM 3151 O O . ASP A 1 394 ? 25.454 12.239 -52.042 1.00 82.19 394 ASP A O 1
ATOM 3155 N N . ASN A 1 395 ? 24.934 10.548 -50.680 1.00 72.12 395 ASN A N 1
ATOM 3156 C CA . ASN A 1 395 ? 23.567 11.006 -50.393 1.00 72.12 395 ASN A CA 1
ATOM 3157 C C . ASN A 1 395 ? 23.322 11.135 -48.886 1.00 72.12 395 ASN A C 1
ATOM 3159 O O . ASN A 1 395 ? 22.869 10.198 -48.234 1.00 72.12 395 ASN A O 1
ATOM 3163 N N . ASN A 1 396 ? 23.571 12.319 -48.320 1.00 71.62 396 ASN A N 1
ATOM 3164 C CA . ASN A 1 396 ? 23.500 12.520 -46.867 1.00 71.62 396 ASN A CA 1
ATOM 3165 C C . ASN A 1 396 ? 22.093 12.758 -46.288 1.00 71.62 396 ASN A C 1
ATOM 3167 O O . ASN A 1 396 ? 21.937 12.661 -45.073 1.00 71.62 396 ASN A O 1
ATOM 3171 N N . SER A 1 397 ? 21.069 13.041 -47.102 1.00 83.44 397 SER A N 1
ATOM 3172 C CA . SER A 1 397 ? 19.777 13.550 -46.603 1.00 83.44 397 SER A CA 1
ATOM 3173 C C . SER A 1 397 ? 18.569 12.615 -46.750 1.00 83.44 397 SER A C 1
ATOM 3175 O O . SER A 1 397 ? 17.515 12.925 -46.199 1.00 83.44 397 SER A O 1
ATOM 3177 N N . ASN A 1 398 ? 18.675 11.477 -47.450 1.00 89.75 398 ASN A N 1
ATOM 3178 C CA . ASN A 1 398 ? 17.537 10.571 -47.658 1.00 89.75 398 ASN A CA 1
ATOM 3179 C C . ASN A 1 398 ? 17.942 9.093 -47.540 1.00 89.75 398 ASN A C 1
ATOM 3181 O O . ASN A 1 398 ? 18.759 8.604 -48.319 1.00 89.75 398 ASN A O 1
ATOM 3185 N N . ASN A 1 399 ? 17.324 8.370 -46.602 1.00 94.06 399 ASN A N 1
ATOM 3186 C CA . ASN A 1 399 ? 17.526 6.935 -46.389 1.00 94.06 399 ASN A CA 1
ATOM 3187 C C . ASN A 1 399 ? 16.698 6.092 -47.382 1.00 94.06 399 ASN A C 1
ATOM 3189 O O . ASN A 1 399 ? 15.823 5.313 -46.997 1.00 94.06 399 ASN A O 1
ATOM 3193 N N . ASN A 1 400 ? 16.934 6.297 -48.680 1.00 94.38 400 ASN A N 1
ATOM 3194 C CA . ASN A 1 400 ? 16.217 5.602 -49.745 1.00 94.38 400 ASN A CA 1
ATOM 3195 C C . ASN A 1 400 ? 16.824 4.203 -49.993 1.00 94.38 400 ASN A C 1
ATOM 3197 O O . ASN A 1 400 ? 18.019 4.112 -50.295 1.00 94.38 400 ASN A O 1
ATOM 3201 N N . PRO A 1 401 ? 16.013 3.125 -49.966 1.00 94.56 401 PRO A N 1
ATOM 3202 C CA . PRO A 1 401 ? 16.462 1.756 -50.219 1.00 94.56 401 PRO A CA 1
ATOM 3203 C C . PRO A 1 401 ? 17.266 1.513 -51.494 1.00 94.56 401 PRO A C 1
ATOM 3205 O O . PRO A 1 401 ? 18.079 0.593 -51.528 1.00 94.56 401 PRO A O 1
ATOM 3208 N N . ASN A 1 402 ? 17.052 2.323 -52.532 1.00 93.81 402 ASN A N 1
ATOM 3209 C CA . ASN A 1 402 ? 17.722 2.166 -53.822 1.00 93.81 402 ASN A CA 1
ATOM 3210 C C . ASN A 1 402 ? 19.141 2.745 -53.861 1.00 93.81 402 ASN A C 1
ATOM 3212 O O . ASN A 1 402 ? 19.889 2.428 -54.781 1.00 93.81 402 ASN A O 1
ATOM 3216 N N . TYR A 1 403 ? 19.505 3.600 -52.902 1.00 93.44 403 TYR A N 1
ATOM 3217 C CA . TYR A 1 403 ? 20.829 4.230 -52.865 1.00 93.44 403 TYR A CA 1
ATOM 3218 C C . TYR A 1 403 ? 21.776 3.571 -51.871 1.00 93.44 403 TYR A C 1
ATOM 3220 O O . TYR A 1 403 ? 22.988 3.718 -52.016 1.00 93.44 403 TYR A O 1
ATOM 3228 N N . ASN A 1 404 ? 21.240 2.853 -50.884 1.00 94.75 404 ASN A N 1
ATOM 3229 C CA . ASN A 1 404 ? 22.035 2.126 -49.905 1.00 94.75 404 ASN A CA 1
ATOM 3230 C C . ASN A 1 404 ? 22.702 0.897 -50.521 1.00 94.75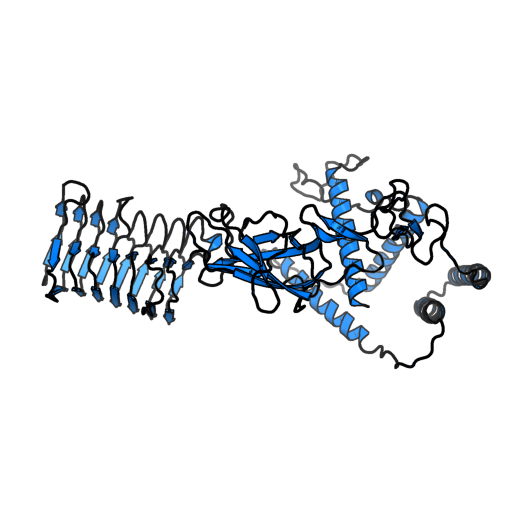 404 ASN A C 1
ATOM 3232 O O . ASN A 1 404 ? 22.155 0.239 -51.407 1.00 94.75 404 ASN A O 1
ATOM 3236 N N . ILE A 1 405 ? 23.899 0.581 -50.032 1.00 94.19 405 ILE A N 1
ATOM 3237 C CA . ILE A 1 405 ? 24.743 -0.466 -50.602 1.00 94.19 405 ILE A CA 1
ATOM 3238 C C . ILE A 1 405 ? 24.595 -1.732 -49.763 1.00 94.19 405 ILE A C 1
ATOM 3240 O O . ILE A 1 405 ? 24.879 -1.744 -48.565 1.00 94.19 405 ILE A O 1
ATOM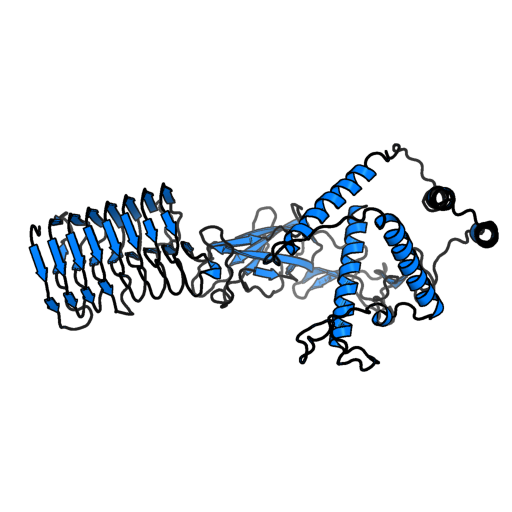 3244 N N . CYS A 1 406 ? 24.198 -2.821 -50.416 1.00 93.19 406 CYS A N 1
ATOM 3245 C CA . CYS A 1 406 ? 24.274 -4.163 -49.853 1.00 93.19 406 CYS A CA 1
ATOM 3246 C C . CYS A 1 406 ? 25.704 -4.665 -49.958 1.00 93.19 406 CYS A C 1
ATOM 3248 O O . CYS A 1 406 ? 26.195 -4.923 -51.059 1.00 93.19 406 CYS A O 1
ATOM 3250 N N . ARG A 1 407 ? 26.375 -4.808 -48.819 1.00 93.88 407 ARG A N 1
ATOM 3251 C CA . ARG A 1 407 ? 27.748 -5.295 -48.769 1.00 93.88 407 ARG A CA 1
ATOM 3252 C C . ARG A 1 407 ? 27.806 -6.588 -47.976 1.00 93.88 407 ARG A C 1
ATOM 3254 O O . ARG A 1 407 ? 27.142 -6.743 -46.957 1.00 93.88 407 ARG A O 1
ATOM 3261 N N . CYS A 1 408 ? 28.629 -7.520 -48.434 1.00 93.38 408 CYS A N 1
ATOM 3262 C CA . CYS A 1 408 ? 28.939 -8.698 -47.644 1.00 93.38 408 CYS A CA 1
ATOM 3263 C C . CYS A 1 408 ? 29.717 -8.309 -46.389 1.00 93.38 408 CYS A C 1
ATOM 3265 O O . CYS A 1 408 ? 30.651 -7.506 -46.458 1.00 93.38 408 CYS A O 1
ATOM 3267 N N . VAL A 1 409 ? 29.377 -8.918 -45.252 1.00 92.50 409 VAL A N 1
ATOM 3268 C CA . VAL A 1 409 ? 30.213 -8.808 -44.052 1.00 92.50 409 VAL A CA 1
ATOM 3269 C C . VAL A 1 409 ? 31.629 -9.298 -44.371 1.00 92.50 409 VAL A C 1
ATOM 3271 O O . VAL A 1 409 ? 31.831 -10.193 -45.197 1.00 92.50 409 VAL A O 1
ATOM 3274 N N . LYS A 1 410 ? 32.634 -8.712 -43.717 1.00 91.06 410 LYS A N 1
ATOM 3275 C CA . LYS A 1 410 ? 34.048 -9.028 -43.969 1.00 91.06 410 LYS A CA 1
ATOM 3276 C C . LYS A 1 410 ? 34.306 -10.546 -43.915 1.00 91.06 410 LYS A C 1
ATOM 3278 O O . LYS A 1 410 ? 33.950 -11.198 -42.936 1.00 91.06 410 LYS A O 1
ATOM 3283 N N . GLY A 1 411 ? 34.958 -11.088 -44.949 1.00 89.00 411 GLY A N 1
ATOM 3284 C CA . GLY A 1 411 ? 35.222 -12.529 -45.101 1.00 89.00 411 GLY A CA 1
ATOM 3285 C C . GLY A 1 411 ? 34.208 -13.277 -45.977 1.00 89.00 411 GLY A C 1
ATOM 3286 O O . GLY A 1 411 ? 34.306 -14.498 -46.118 1.00 89.00 411 GLY A O 1
ATOM 3287 N N . LYS A 1 412 ? 33.241 -12.571 -46.571 1.00 91.88 412 LYS A N 1
ATOM 3288 C CA . LYS A 1 412 ? 32.258 -13.106 -47.518 1.00 91.88 412 LYS A CA 1
ATOM 3289 C C . LYS A 1 412 ? 32.268 -12.302 -48.818 1.00 91.88 412 LYS A C 1
ATOM 3291 O O . LYS A 1 412 ? 32.448 -11.089 -48.795 1.00 91.88 412 LYS A O 1
ATOM 3296 N N . THR A 1 413 ? 32.043 -12.977 -49.939 1.00 90.44 413 THR A N 1
ATOM 3297 C CA . THR A 1 413 ? 31.977 -12.419 -51.297 1.00 90.44 413 THR A CA 1
ATOM 3298 C C . THR A 1 413 ? 30.882 -13.116 -52.123 1.00 90.44 413 THR A C 1
ATOM 3300 O O . THR A 1 413 ? 30.216 -14.058 -51.676 1.00 90.44 413 THR A O 1
ATOM 3303 N N . GLY A 1 414 ? 30.661 -12.634 -53.348 1.00 87.88 414 GLY A N 1
ATOM 3304 C CA . GLY A 1 414 ? 29.658 -13.156 -54.279 1.00 87.88 414 GLY A CA 1
ATOM 3305 C C . GLY A 1 414 ? 28.290 -12.475 -54.153 1.00 87.88 414 GLY A C 1
ATOM 3306 O O . GLY A 1 414 ? 28.011 -11.780 -53.182 1.00 87.88 414 GLY A O 1
ATOM 3307 N N . LYS A 1 415 ? 27.420 -12.693 -55.151 1.00 83.19 415 LYS A N 1
ATOM 3308 C CA . LYS A 1 415 ? 26.142 -11.971 -55.349 1.00 83.19 415 LYS A CA 1
ATOM 3309 C C . LYS A 1 415 ? 25.190 -11.999 -54.139 1.00 83.19 415 LYS A C 1
ATOM 3311 O O . LYS A 1 415 ? 24.441 -11.053 -53.954 1.00 83.19 415 LYS A O 1
ATOM 3316 N N . ASN A 1 416 ? 25.275 -13.044 -53.314 1.00 85.56 416 ASN A N 1
ATOM 3317 C CA . ASN A 1 416 ? 24.489 -13.229 -52.087 1.00 85.56 416 ASN A CA 1
ATOM 3318 C C . ASN A 1 416 ? 25.383 -13.517 -50.864 1.00 85.56 416 ASN A C 1
ATOM 3320 O O . ASN A 1 416 ? 24.953 -14.177 -49.925 1.00 85.56 416 ASN A O 1
ATOM 3324 N N . CYS A 1 417 ? 26.667 -13.140 -50.907 1.00 91.19 417 CYS A N 1
ATOM 3325 C CA . CYS A 1 417 ? 27.614 -13.363 -49.803 1.00 91.19 417 CYS A CA 1
ATOM 3326 C C . CYS A 1 417 ? 27.772 -14.837 -49.376 1.00 91.19 417 CYS A C 1
ATOM 3328 O O . CYS A 1 417 ? 28.146 -15.154 -48.245 1.00 91.19 417 CYS A O 1
ATOM 3330 N N . GLN A 1 418 ? 27.482 -15.760 -50.297 1.00 88.62 418 GLN A N 1
ATOM 3331 C CA . GLN A 1 418 ? 27.557 -17.204 -50.071 1.00 88.62 418 GLN A CA 1
ATOM 3332 C C . GLN A 1 418 ? 28.981 -17.742 -50.224 1.00 88.62 418 GLN A C 1
ATOM 3334 O O . GLN A 1 418 ? 29.304 -18.793 -49.669 1.00 88.62 418 GLN A O 1
ATOM 3339 N N . GLN A 1 419 ? 29.841 -17.035 -50.959 1.00 89.19 419 GLN A N 1
ATOM 3340 C CA . GLN A 1 419 ? 31.233 -17.423 -51.117 1.00 89.19 419 GLN A CA 1
ATOM 3341 C C . GLN A 1 419 ? 32.011 -16.881 -49.925 1.00 89.19 419 GLN A C 1
ATOM 3343 O O . GLN A 1 419 ? 31.864 -15.728 -49.530 1.00 89.19 419 GLN A O 1
ATOM 3348 N N . ASN A 1 420 ? 32.813 -17.731 -49.303 1.00 84.00 420 ASN A N 1
ATOM 3349 C CA . ASN A 1 420 ? 33.776 -17.255 -48.327 1.00 84.00 420 ASN A CA 1
ATOM 3350 C C . ASN A 1 420 ? 34.910 -16.579 -49.091 1.00 84.00 420 ASN A C 1
ATOM 3352 O O . ASN A 1 420 ? 35.451 -17.157 -50.036 1.00 84.00 420 ASN A O 1
ATOM 3356 N N . ASP A 1 421 ? 35.279 -15.384 -48.651 1.00 83.88 421 ASP A N 1
ATOM 3357 C CA . ASP A 1 421 ? 36.465 -14.683 -49.120 1.00 83.88 421 ASP A CA 1
ATOM 3358 C C . ASP A 1 421 ? 37.691 -15.319 -48.465 1.00 83.88 421 ASP A C 1
ATOM 3360 O O . ASP A 1 421 ? 38.298 -14.797 -47.526 1.00 83.88 421 ASP A O 1
ATOM 3364 N N . TYR A 1 422 ? 37.980 -16.552 -48.871 1.00 72.50 422 TYR A N 1
ATOM 3365 C CA . TYR A 1 422 ? 39.210 -17.200 -48.475 1.00 72.50 422 TYR A CA 1
ATOM 3366 C C . TYR A 1 422 ? 40.342 -16.500 -49.216 1.00 72.50 422 TYR A C 1
ATOM 3368 O O . TYR A 1 422 ? 40.473 -16.632 -50.434 1.00 72.50 422 TYR A O 1
ATOM 3376 N N . VAL A 1 423 ? 41.224 -15.833 -48.464 1.00 51.53 423 VAL A N 1
ATOM 3377 C CA . VAL A 1 423 ? 42.607 -15.654 -48.913 1.00 51.53 423 VAL A CA 1
ATOM 3378 C C . VAL A 1 423 ? 43.066 -17.026 -49.392 1.00 51.53 423 VAL A C 1
ATOM 3380 O O . VAL A 1 423 ? 42.891 -18.015 -48.676 1.00 51.53 423 VAL A O 1
ATOM 3383 N N . ASN A 1 424 ? 43.570 -17.099 -50.622 1.00 48.97 424 ASN A N 1
ATOM 3384 C CA . ASN A 1 424 ? 44.012 -18.329 -51.268 1.00 48.97 424 ASN A CA 1
ATOM 3385 C C . ASN A 1 424 ? 45.246 -18.877 -50.532 1.00 48.97 424 ASN A C 1
ATOM 3387 O O . ASN A 1 424 ? 46.384 -18.761 -50.983 1.00 48.97 424 ASN A O 1
ATOM 3391 N N . ILE A 1 425 ? 45.028 -19.429 -49.340 1.00 49.06 425 ILE A N 1
ATOM 3392 C CA . ILE A 1 425 ? 46.035 -20.095 -48.540 1.00 49.06 425 ILE A CA 1
ATOM 3393 C C . ILE A 1 425 ? 46.219 -21.456 -49.205 1.00 49.06 425 ILE A C 1
ATOM 3395 O O . ILE A 1 425 ? 45.548 -22.442 -48.894 1.00 49.06 425 ILE A O 1
ATOM 3399 N N . ARG A 1 426 ? 47.164 -21.491 -50.150 1.00 44.19 426 ARG A N 1
ATOM 3400 C CA . ARG A 1 426 ? 47.654 -22.678 -50.872 1.00 44.19 426 ARG A CA 1
ATOM 3401 C C . ARG A 1 426 ? 48.041 -23.852 -49.949 1.00 44.19 426 ARG A C 1
ATOM 3403 O O . ARG A 1 426 ? 48.215 -24.959 -50.436 1.00 44.19 426 ARG A O 1
ATOM 3410 N N . VAL A 1 427 ? 48.122 -23.627 -48.635 1.00 48.09 427 VAL A N 1
ATOM 3411 C CA . VAL A 1 427 ? 48.569 -24.570 -47.597 1.00 48.09 427 VAL A CA 1
ATOM 3412 C C . VAL A 1 427 ? 47.543 -25.675 -47.280 1.00 48.09 427 VAL A C 1
ATOM 3414 O O . VAL A 1 427 ? 47.924 -26.741 -46.807 1.00 48.09 427 VAL A O 1
ATOM 3417 N N . ILE A 1 428 ? 46.245 -25.503 -47.572 1.00 46.44 428 ILE A N 1
ATOM 3418 C CA . ILE A 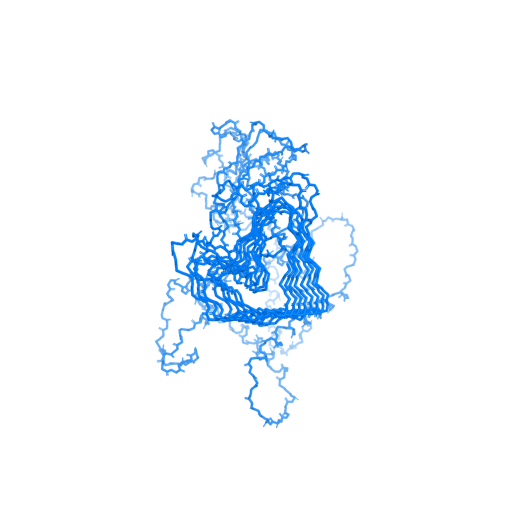1 428 ? 45.227 -26.510 -47.179 1.00 46.44 428 ILE A CA 1
ATOM 3419 C C . ILE A 1 428 ? 45.159 -27.710 -48.145 1.00 46.44 428 ILE A C 1
ATOM 3421 O O . ILE A 1 428 ? 44.743 -28.799 -47.741 1.00 46.44 428 ILE A O 1
ATOM 3425 N N . LYS A 1 429 ? 45.631 -27.578 -49.395 1.00 45.72 429 LYS A N 1
ATOM 3426 C CA . LYS A 1 429 ? 45.649 -28.710 -50.345 1.00 45.72 429 LYS A CA 1
ATOM 3427 C C . LYS A 1 429 ? 46.611 -29.835 -49.938 1.00 45.72 429 LYS A C 1
ATOM 3429 O O . LYS A 1 429 ? 46.360 -30.979 -50.315 1.00 45.72 429 LYS A O 1
ATOM 3434 N N . ASP A 1 430 ? 47.609 -29.541 -49.107 1.00 48.12 430 ASP A N 1
ATOM 3435 C CA . ASP A 1 430 ? 48.586 -30.538 -48.651 1.00 48.12 430 ASP A CA 1
ATOM 3436 C C . ASP A 1 430 ? 48.189 -31.205 -47.321 1.00 48.12 430 ASP A C 1
ATOM 3438 O O . ASP A 1 430 ? 48.549 -32.355 -47.067 1.00 48.12 430 ASP A O 1
ATOM 3442 N N . PHE A 1 431 ? 47.351 -30.556 -46.501 1.00 48.59 431 PHE A N 1
ATOM 3443 C CA . PHE A 1 431 ? 46.927 -31.096 -45.201 1.00 48.59 431 PHE A CA 1
ATOM 3444 C C . PHE A 1 431 ? 45.906 -32.241 -45.312 1.00 48.59 431 PHE A C 1
ATOM 3446 O O . PHE A 1 431 ? 45.932 -33.178 -44.514 1.00 48.59 431 PHE A O 1
ATOM 3453 N N . GLY A 1 432 ? 45.016 -32.193 -46.311 1.00 55.91 432 GLY A N 1
ATOM 3454 C CA . GLY A 1 432 ? 43.900 -33.139 -46.431 1.00 55.91 432 GLY A CA 1
ATOM 3455 C C . GLY A 1 432 ? 44.302 -34.565 -46.817 1.00 55.91 432 GLY A C 1
ATOM 3456 O O . GLY A 1 432 ? 43.602 -35.505 -46.460 1.00 55.91 432 GLY A O 1
ATOM 3457 N N . LYS A 1 433 ? 45.429 -34.754 -47.518 1.00 56.59 433 LYS A N 1
ATOM 3458 C CA . LYS A 1 433 ? 45.905 -36.101 -47.880 1.00 56.59 433 LYS A CA 1
ATOM 3459 C C . LYS A 1 433 ? 46.709 -36.753 -46.759 1.00 56.59 433 LYS A C 1
ATOM 3461 O O . LYS A 1 433 ? 46.540 -37.945 -46.528 1.00 56.59 433 LYS A O 1
ATOM 3466 N N . LEU A 1 434 ? 47.539 -35.988 -46.045 1.00 55.38 434 LEU A N 1
ATOM 3467 C CA . LEU A 1 434 ? 48.395 -36.533 -44.987 1.00 55.38 434 LEU A CA 1
ATOM 3468 C C . LEU A 1 434 ? 47.608 -36.871 -43.709 1.00 55.38 434 LEU A C 1
ATOM 3470 O O . LEU A 1 434 ? 47.886 -37.891 -43.079 1.00 55.38 434 LEU A O 1
ATOM 3474 N N . SER A 1 435 ? 46.604 -36.061 -43.348 1.00 56.44 435 SER A N 1
ATOM 3475 C CA . SER A 1 435 ? 45.767 -36.327 -42.168 1.00 56.44 435 SER A CA 1
ATOM 3476 C C . SER A 1 435 ? 44.800 -37.494 -42.383 1.00 56.44 435 SER A C 1
ATOM 3478 O O . SER A 1 435 ? 44.595 -38.289 -41.467 1.00 56.44 435 SER A O 1
ATOM 3480 N N . LEU A 1 436 ? 44.264 -37.662 -43.602 1.00 55.97 436 LEU A N 1
ATOM 3481 C CA . LEU A 1 436 ? 43.464 -38.842 -43.934 1.00 55.97 436 LEU A CA 1
ATOM 3482 C C . LEU A 1 436 ? 44.315 -40.109 -43.849 1.00 55.97 436 LEU A C 1
ATOM 3484 O O . LEU A 1 436 ? 43.861 -41.093 -43.273 1.00 55.97 436 LEU A O 1
ATOM 3488 N N . LEU A 1 437 ? 45.552 -40.059 -44.364 1.00 60.91 437 LEU A N 1
ATOM 3489 C CA . LEU A 1 437 ? 46.480 -41.187 -44.324 1.00 60.91 437 LEU A CA 1
ATOM 3490 C C . LEU A 1 437 ? 46.806 -41.586 -42.877 1.00 60.91 437 LEU A C 1
ATOM 3492 O O . LEU A 1 437 ? 46.763 -42.773 -42.551 1.00 60.91 437 LEU A O 1
ATOM 3496 N N . SER A 1 438 ? 47.064 -40.609 -41.997 1.00 63.03 438 SER A N 1
ATOM 3497 C CA . SER A 1 438 ? 47.369 -40.870 -40.584 1.00 63.03 438 SER A CA 1
ATOM 3498 C C . SER A 1 438 ? 46.159 -41.387 -39.801 1.00 63.03 438 SER A C 1
ATOM 3500 O O . SER A 1 438 ? 46.324 -42.279 -38.972 1.00 63.03 438 SER A O 1
ATOM 3502 N N . MET A 1 439 ? 44.940 -40.922 -40.108 1.00 56.22 439 MET A N 1
ATOM 3503 C CA . MET A 1 439 ? 43.712 -41.477 -39.525 1.00 56.22 439 MET A CA 1
ATOM 3504 C C . MET A 1 439 ? 43.464 -42.915 -39.985 1.00 56.22 439 MET A C 1
ATOM 3506 O O . MET A 1 439 ? 43.142 -43.762 -39.153 1.00 56.22 439 MET A O 1
ATOM 3510 N N . THR A 1 440 ? 43.660 -43.232 -41.270 1.00 63.91 440 THR A N 1
ATOM 3511 C CA . THR A 1 440 ? 43.532 -44.617 -41.757 1.00 63.91 440 THR A CA 1
ATOM 3512 C C . THR A 1 440 ? 44.596 -45.537 -41.166 1.00 63.91 440 THR A C 1
ATOM 3514 O O . THR A 1 440 ? 44.266 -46.641 -40.745 1.00 63.91 440 THR A O 1
ATOM 3517 N N . LEU A 1 441 ? 45.844 -45.076 -41.044 1.00 62.56 441 LEU A N 1
ATOM 3518 C CA . LEU A 1 441 ? 46.919 -45.838 -40.403 1.00 62.56 441 LEU A CA 1
ATOM 3519 C C . LEU A 1 441 ? 46.648 -46.044 -38.905 1.00 62.56 441 LEU A C 1
ATOM 3521 O O . LEU A 1 441 ? 46.793 -47.158 -38.410 1.00 62.56 441 LEU A O 1
ATOM 3525 N N . GLY A 1 442 ? 46.172 -45.020 -38.193 1.00 63.75 442 GLY A N 1
ATOM 3526 C CA . GLY A 1 442 ? 45.785 -45.133 -36.783 1.00 63.75 442 GLY A CA 1
ATOM 3527 C C . GLY A 1 442 ? 44.635 -46.118 -36.548 1.00 63.75 442 GLY A C 1
ATOM 3528 O O . GLY A 1 442 ? 44.667 -46.871 -35.576 1.00 63.75 442 GLY A O 1
ATOM 3529 N N . CYS A 1 443 ? 43.663 -46.174 -37.467 1.00 58.03 443 CYS A N 1
ATOM 3530 C CA . CYS A 1 443 ? 42.566 -47.144 -37.412 1.00 58.03 443 CYS A CA 1
ATOM 3531 C C . CYS A 1 443 ? 43.028 -48.578 -37.722 1.00 58.03 443 CYS A C 1
ATOM 3533 O O . CYS A 1 443 ? 42.534 -49.515 -37.104 1.00 58.03 443 CYS A O 1
ATOM 3535 N N . ILE A 1 444 ? 43.980 -48.758 -38.646 1.00 60.69 444 ILE A N 1
ATOM 3536 C CA . ILE A 1 444 ? 44.510 -50.080 -39.024 1.00 60.69 444 ILE A CA 1
ATOM 3537 C C . ILE A 1 444 ? 45.419 -50.659 -37.928 1.00 60.69 444 ILE A C 1
ATOM 3539 O O . ILE A 1 444 ? 45.390 -51.862 -37.687 1.00 60.69 444 ILE A O 1
ATOM 3543 N N . PHE A 1 445 ? 46.196 -49.821 -37.235 1.00 61.50 445 PHE A N 1
ATOM 3544 C CA . PHE A 1 445 ? 47.156 -50.281 -36.224 1.00 61.50 445 PHE A CA 1
ATOM 3545 C C . PHE A 1 445 ? 46.598 -50.377 -34.795 1.00 61.50 445 PHE A C 1
ATOM 3547 O O . PHE A 1 445 ? 47.316 -50.813 -33.899 1.00 61.50 445 PHE A O 1
ATOM 3554 N N . GLY A 1 446 ? 45.336 -50.003 -34.550 1.00 52.09 446 GLY A N 1
ATOM 3555 C CA . GLY A 1 446 ? 44.674 -50.230 -33.257 1.00 52.09 446 GLY A CA 1
ATOM 3556 C C . GLY A 1 446 ? 45.300 -49.496 -32.061 1.00 52.09 446 GLY A C 1
ATOM 3557 O O . GLY A 1 446 ? 45.042 -49.860 -30.915 1.00 52.09 446 GLY A O 1
ATOM 3558 N N . ILE A 1 447 ? 46.110 -48.457 -32.290 1.00 52.31 447 ILE A N 1
ATOM 3559 C CA . ILE A 1 447 ? 46.746 -47.674 -31.221 1.00 52.31 447 ILE A CA 1
ATOM 3560 C C . ILE A 1 447 ? 45.808 -46.528 -30.821 1.00 52.31 447 ILE A C 1
ATOM 3562 O O . ILE A 1 447 ? 46.003 -45.371 -31.192 1.00 52.31 447 ILE A O 1
ATOM 3566 N N . TYR A 1 448 ? 44.774 -46.834 -30.036 1.00 56.69 448 TYR A N 1
ATOM 3567 C CA . TYR A 1 448 ? 43.945 -45.814 -29.385 1.00 56.69 448 TYR A CA 1
ATOM 3568 C C . TYR A 1 448 ? 44.593 -45.341 -28.083 1.00 56.69 448 TYR A C 1
ATOM 3570 O O . TYR A 1 448 ? 44.114 -45.622 -26.988 1.00 56.69 448 TYR A O 1
ATOM 3578 N N . ASN A 1 449 ? 45.671 -44.567 -28.194 1.00 48.09 449 ASN A N 1
ATOM 3579 C CA . ASN A 1 449 ? 46.093 -43.724 -27.081 1.00 48.09 449 ASN A CA 1
ATOM 3580 C C . ASN A 1 449 ? 45.438 -42.346 -27.234 1.00 48.09 449 ASN A C 1
ATOM 3582 O O . ASN A 1 449 ? 45.864 -41.529 -28.050 1.00 48.09 449 ASN A O 1
ATOM 3586 N N . ASN A 1 450 ? 44.421 -42.078 -26.403 1.00 52.44 450 ASN A N 1
ATOM 3587 C CA . ASN A 1 450 ? 43.685 -40.803 -26.292 1.00 52.44 450 ASN A CA 1
ATOM 3588 C C . ASN A 1 450 ? 44.590 -39.556 -26.165 1.00 52.44 450 ASN A C 1
ATOM 3590 O O . ASN A 1 450 ? 44.158 -38.438 -26.432 1.00 52.44 450 ASN A O 1
ATOM 3594 N N . ILE A 1 451 ? 45.853 -39.742 -25.780 1.00 48.88 451 ILE A N 1
ATOM 3595 C CA . ILE A 1 451 ? 46.858 -38.686 -25.631 1.00 48.88 451 ILE A CA 1
ATOM 3596 C C . ILE A 1 451 ? 47.369 -38.191 -26.996 1.00 48.88 451 ILE A C 1
ATOM 3598 O O . ILE A 1 451 ? 47.620 -36.999 -27.156 1.00 48.88 451 ILE A O 1
ATOM 3602 N N . LEU A 1 452 ? 47.482 -39.064 -28.005 1.00 45.22 452 LEU A N 1
ATOM 3603 C CA . LEU A 1 452 ? 48.073 -38.688 -29.295 1.00 45.22 452 LEU A CA 1
ATOM 3604 C C . LEU A 1 452 ? 47.107 -37.850 -30.147 1.00 45.22 452 LEU A C 1
ATOM 3606 O O . LEU A 1 452 ? 47.509 -36.856 -30.747 1.00 45.22 452 LEU A O 1
ATOM 3610 N N . ILE A 1 453 ? 45.817 -38.204 -30.137 1.00 49.00 453 ILE A N 1
ATOM 3611 C CA . ILE A 1 453 ? 44.780 -37.462 -30.870 1.00 49.00 453 ILE A CA 1
ATOM 3612 C C . ILE A 1 453 ? 44.552 -36.085 -30.227 1.00 49.00 453 ILE A C 1
ATOM 3614 O O . ILE A 1 453 ? 44.451 -35.093 -30.943 1.00 49.00 453 ILE A O 1
ATOM 3618 N N . ASN A 1 454 ? 44.571 -35.982 -28.893 1.00 47.31 454 ASN A N 1
ATOM 3619 C CA . ASN A 1 454 ? 44.383 -34.695 -28.215 1.00 47.31 454 ASN A CA 1
ATOM 3620 C C . ASN A 1 454 ? 45.598 -33.760 -28.303 1.00 47.31 454 ASN A C 1
ATOM 3622 O O . ASN A 1 454 ? 45.407 -32.547 -28.368 1.00 47.31 454 ASN A O 1
ATOM 3626 N N . ASN A 1 455 ? 46.831 -34.272 -28.352 1.00 46.31 455 ASN A N 1
ATOM 3627 C CA . ASN A 1 455 ? 48.023 -33.413 -28.390 1.00 46.31 455 ASN A CA 1
ATOM 3628 C C . ASN A 1 455 ? 48.378 -32.917 -29.799 1.00 46.31 455 ASN A C 1
ATOM 3630 O O . ASN A 1 455 ? 48.814 -31.773 -29.945 1.00 46.31 455 ASN A O 1
ATOM 3634 N N . ILE A 1 456 ? 48.139 -33.732 -30.832 1.00 46.38 456 ILE A N 1
ATOM 3635 C CA . ILE A 1 456 ? 48.435 -33.364 -32.226 1.00 46.38 456 ILE A CA 1
ATOM 3636 C C . ILE A 1 456 ? 47.359 -32.422 -32.788 1.00 46.38 456 ILE A C 1
ATOM 3638 O O . ILE A 1 456 ? 47.683 -31.464 -33.484 1.00 46.38 456 ILE A O 1
ATOM 3642 N N . PHE A 1 457 ? 46.081 -32.624 -32.442 1.00 45.19 457 PHE A N 1
ATOM 3643 C CA . PHE A 1 457 ? 45.007 -31.780 -32.979 1.00 45.19 457 PHE A CA 1
ATOM 3644 C C . PHE A 1 457 ? 44.777 -30.482 -32.198 1.00 45.19 457 PHE A C 1
ATOM 3646 O O . PHE A 1 457 ? 44.309 -29.515 -32.791 1.00 45.19 457 PHE A O 1
ATOM 3653 N N . SER A 1 458 ? 45.100 -30.409 -30.901 1.00 50.09 458 SER A N 1
ATOM 3654 C CA . SER A 1 458 ? 44.779 -29.209 -30.107 1.00 50.09 458 SER A CA 1
ATOM 3655 C C . SER A 1 458 ? 45.876 -28.143 -30.132 1.00 50.09 458 SER A C 1
ATOM 3657 O O . SER A 1 458 ? 45.559 -26.967 -30.263 1.00 50.09 458 SER A O 1
ATOM 3659 N N . SER A 1 459 ? 47.159 -28.514 -30.068 1.00 44.47 459 SER A N 1
ATOM 3660 C CA . SER A 1 459 ? 48.239 -27.524 -29.946 1.00 44.47 459 SER A CA 1
ATOM 3661 C C . SER A 1 459 ? 48.627 -26.882 -31.285 1.00 44.47 459 SER A C 1
ATOM 3663 O O . SER A 1 459 ? 48.811 -25.666 -31.359 1.00 44.47 459 SER A O 1
ATOM 3665 N N . GLU A 1 460 ? 48.678 -27.662 -32.367 1.00 43.69 460 GLU A N 1
ATOM 3666 C CA . GLU A 1 460 ? 49.222 -27.198 -33.647 1.00 43.69 460 GLU A CA 1
ATOM 3667 C C . GLU A 1 460 ? 48.170 -26.509 -34.533 1.00 43.69 460 GLU A C 1
ATOM 3669 O O . GLU A 1 460 ? 48.471 -25.520 -35.204 1.00 43.69 460 GLU A O 1
ATOM 3674 N N . ILE A 1 461 ? 46.904 -26.936 -34.449 1.00 44.12 461 ILE A N 1
ATOM 3675 C CA . ILE A 1 461 ? 45.775 -26.223 -35.069 1.00 44.12 461 ILE A CA 1
ATOM 3676 C C . ILE A 1 461 ? 45.540 -24.888 -34.354 1.00 44.12 461 ILE A C 1
ATOM 3678 O O . ILE A 1 461 ? 45.358 -23.864 -35.011 1.00 44.12 461 ILE A O 1
ATOM 3682 N N . TYR A 1 462 ? 45.615 -24.861 -33.019 1.00 42.50 462 TYR A N 1
ATOM 3683 C CA . TYR A 1 462 ? 45.429 -23.631 -32.248 1.00 42.50 462 TYR A CA 1
ATOM 3684 C C . TYR A 1 462 ? 46.557 -22.617 -32.492 1.00 42.50 462 TYR A C 1
ATOM 3686 O O . TYR A 1 462 ? 46.282 -21.437 -32.703 1.00 42.50 462 TYR A O 1
ATOM 3694 N N . GLN A 1 463 ? 47.819 -23.062 -32.560 1.00 45.97 463 GLN A N 1
ATOM 3695 C CA . GLN A 1 463 ? 48.943 -22.173 -32.881 1.00 45.97 463 GLN A CA 1
ATOM 3696 C C . GLN A 1 463 ? 48.894 -21.610 -34.308 1.00 45.97 463 GLN A C 1
ATOM 3698 O O . GLN A 1 463 ? 49.364 -20.494 -34.517 1.00 45.97 463 GLN A O 1
ATOM 3703 N N . ARG A 1 464 ? 48.330 -22.332 -35.287 1.00 43.09 464 ARG A N 1
ATOM 3704 C CA . ARG A 1 464 ? 48.336 -21.897 -36.697 1.00 43.09 464 ARG A CA 1
ATOM 3705 C C . ARG A 1 464 ? 47.049 -21.213 -37.157 1.00 43.09 464 ARG A C 1
ATOM 3707 O O . ARG A 1 464 ? 47.106 -20.410 -38.080 1.00 43.09 464 ARG A O 1
ATOM 3714 N N . MET A 1 465 ? 45.907 -21.463 -36.512 1.00 37.34 465 MET A N 1
ATOM 3715 C CA . MET A 1 465 ? 44.657 -20.751 -36.821 1.00 37.34 465 MET A CA 1
ATOM 3716 C C . MET A 1 465 ? 44.586 -19.349 -36.199 1.00 37.34 465 MET A C 1
ATOM 3718 O O . MET A 1 465 ? 43.837 -18.513 -36.697 1.00 37.34 465 MET A O 1
ATOM 3722 N N . PHE A 1 466 ? 45.351 -19.079 -35.134 1.00 41.56 466 PHE A N 1
ATOM 3723 C CA . PHE A 1 466 ? 45.199 -17.853 -34.335 1.00 41.56 466 PHE A CA 1
ATOM 3724 C C . PHE A 1 466 ? 46.459 -16.988 -34.219 1.00 41.56 466 PHE A C 1
ATOM 3726 O O . PHE A 1 466 ? 46.429 -15.970 -33.531 1.00 41.56 466 PHE A O 1
ATOM 3733 N N . LYS A 1 467 ? 47.551 -17.337 -34.909 1.00 36.34 467 LYS A N 1
ATOM 3734 C CA . LYS A 1 467 ? 48.782 -16.539 -34.928 1.00 36.34 467 LYS A CA 1
ATOM 3735 C C . LYS A 1 467 ? 48.991 -15.920 -36.314 1.00 36.34 467 LYS A C 1
ATOM 3737 O O . LYS A 1 467 ? 49.710 -16.462 -37.144 1.00 36.34 467 LYS A O 1
ATOM 3742 N N . ILE A 1 468 ? 48.330 -14.788 -36.558 1.00 36.75 468 ILE A N 1
ATOM 3743 C CA . ILE A 1 468 ? 48.806 -13.788 -37.523 1.00 36.75 468 ILE A CA 1
ATOM 3744 C C . ILE A 1 468 ? 49.618 -12.774 -36.721 1.00 36.75 468 ILE A C 1
ATOM 3746 O O . ILE A 1 468 ? 49.181 -12.321 -35.663 1.00 36.75 468 ILE A O 1
ATOM 3750 N N . GLU A 1 469 ? 50.816 -12.481 -37.217 1.00 34.47 469 GLU A N 1
ATOM 3751 C CA . GLU A 1 469 ? 51.738 -11.484 -36.691 1.00 34.47 469 GLU A CA 1
ATOM 3752 C C . GLU A 1 469 ? 51.039 -10.135 -36.487 1.00 34.47 469 GLU A C 1
ATOM 3754 O O . GLU A 1 469 ? 50.613 -9.474 -37.428 1.00 34.47 469 GLU A O 1
ATOM 3759 N N . ASN A 1 470 ? 50.940 -9.723 -35.230 1.00 29.84 470 ASN A N 1
ATOM 3760 C CA . ASN A 1 470 ? 51.409 -8.409 -34.834 1.00 29.84 470 ASN A CA 1
ATOM 3761 C C . ASN A 1 470 ? 52.014 -8.557 -33.443 1.00 29.84 470 ASN A C 1
ATOM 3763 O O . ASN A 1 470 ? 51.347 -8.943 -32.481 1.00 29.84 470 ASN A O 1
ATOM 3767 N N . GLU A 1 471 ? 53.313 -8.292 -33.362 1.00 33.69 471 GLU A N 1
ATOM 3768 C CA . GLU A 1 471 ? 54.015 -8.107 -32.108 1.00 33.69 471 GLU A CA 1
ATOM 3769 C C . GLU A 1 471 ? 53.316 -7.016 -31.290 1.00 33.69 471 GLU A C 1
ATOM 3771 O O . GLU A 1 471 ? 53.268 -5.850 -31.676 1.00 33.69 471 GLU A O 1
ATOM 3776 N N . LYS A 1 472 ? 52.804 -7.391 -30.121 1.00 28.91 472 LYS A N 1
ATOM 3777 C CA . LYS A 1 472 ? 53.231 -6.786 -28.860 1.00 28.91 472 LYS A CA 1
ATOM 3778 C C . LYS A 1 472 ? 52.894 -7.738 -27.722 1.00 28.91 472 LYS A C 1
ATOM 3780 O O . LYS A 1 472 ? 51.792 -8.265 -27.613 1.00 28.91 472 LYS A O 1
ATOM 3785 N N . SER A 1 473 ? 53.929 -7.992 -26.936 1.00 39.81 473 SER A N 1
ATOM 3786 C CA . SER A 1 473 ? 53.988 -8.838 -25.753 1.00 39.81 473 SER A CA 1
ATOM 3787 C C . SER A 1 473 ? 52.722 -8.814 -24.895 1.00 39.81 473 SER A C 1
ATOM 3789 O O . SER A 1 473 ? 52.322 -7.744 -24.441 1.00 39.81 473 SER A O 1
ATOM 3791 N N . CYS A 1 474 ? 52.209 -9.992 -24.533 1.00 27.03 474 CYS A N 1
ATOM 3792 C CA . CYS A 1 474 ? 51.809 -10.223 -23.150 1.00 27.03 474 CYS A CA 1
ATOM 3793 C C . CYS A 1 474 ? 51.831 -11.713 -22.773 1.00 27.03 474 CYS A C 1
ATOM 3795 O O . CYS A 1 474 ? 51.659 -12.607 -23.596 1.00 27.03 474 CYS A O 1
ATOM 3797 N N . SER A 1 475 ? 52.137 -11.902 -21.497 1.00 33.00 475 SER A N 1
ATOM 3798 C CA . SER A 1 475 ? 52.477 -13.079 -20.695 1.00 33.00 475 SER A CA 1
ATOM 3799 C C . SER A 1 475 ? 51.749 -14.408 -20.942 1.00 33.00 475 SER A C 1
ATOM 3801 O O . SER A 1 475 ? 50.557 -14.459 -21.231 1.00 33.00 475 SER A O 1
ATOM 3803 N N . LYS A 1 476 ? 52.506 -15.487 -20.674 1.00 36.16 476 LYS A N 1
ATOM 3804 C CA . LYS A 1 476 ? 52.069 -16.872 -20.426 1.00 36.16 476 LYS A CA 1
ATOM 3805 C C . LYS A 1 476 ? 50.704 -16.927 -19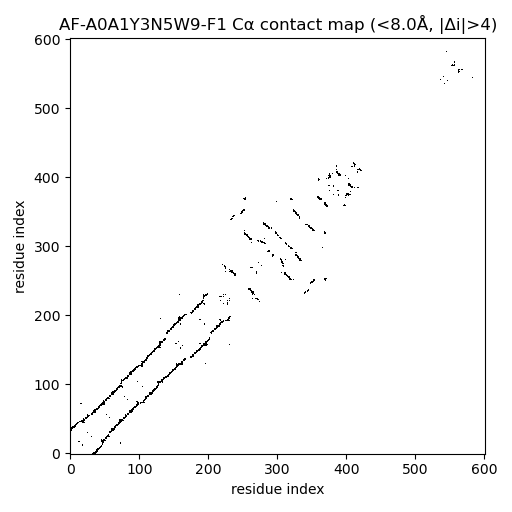.726 1.00 36.16 476 LYS A C 1
ATOM 3807 O O . LYS A 1 476 ? 50.568 -16.447 -18.605 1.00 36.16 476 LYS A O 1
ATOM 3812 N N . ILE A 1 477 ? 49.732 -17.566 -20.373 1.00 32.06 477 ILE A N 1
ATOM 3813 C CA . ILE A 1 477 ? 48.488 -17.991 -19.729 1.00 32.06 477 ILE A CA 1
ATOM 3814 C C . ILE A 1 477 ? 48.824 -19.203 -18.859 1.00 32.06 477 ILE A C 1
ATOM 3816 O O . ILE A 1 477 ? 49.270 -20.232 -19.368 1.00 32.06 477 ILE A O 1
ATOM 3820 N N . ASP A 1 478 ? 48.644 -19.051 -17.551 1.00 39.91 478 ASP A N 1
ATOM 3821 C CA . ASP A 1 478 ? 48.788 -20.123 -16.574 1.00 39.91 478 ASP A CA 1
ATOM 3822 C C . ASP A 1 478 ? 47.551 -21.039 -16.613 1.00 39.91 478 ASP A C 1
ATOM 3824 O O . ASP A 1 478 ? 46.411 -20.603 -16.435 1.00 39.91 478 ASP A O 1
ATOM 3828 N N . ILE A 1 479 ? 47.789 -22.320 -16.894 1.00 35.94 479 ILE A N 1
ATOM 3829 C CA . ILE A 1 479 ? 46.776 -23.373 -17.069 1.00 35.94 479 ILE A CA 1
ATOM 3830 C C . ILE A 1 479 ? 46.246 -23.869 -15.703 1.00 35.94 479 ILE A C 1
ATOM 3832 O O . ILE A 1 479 ? 45.260 -24.605 -15.648 1.00 35.94 479 ILE A O 1
ATOM 3836 N N . SER A 1 480 ? 46.826 -23.411 -14.587 1.00 39.09 480 SER A N 1
ATOM 3837 C CA . SER A 1 480 ? 46.430 -23.787 -13.222 1.00 39.09 480 SER A CA 1
ATOM 3838 C C . SER A 1 480 ? 44.967 -23.449 -12.865 1.00 39.09 480 SER A C 1
ATOM 3840 O O . SER A 1 480 ? 44.335 -24.187 -12.108 1.00 39.09 480 SER A O 1
ATOM 3842 N N . ASN A 1 481 ? 44.372 -22.415 -13.474 1.00 44.44 481 ASN A N 1
ATOM 3843 C CA . ASN A 1 481 ? 43.025 -21.934 -13.124 1.00 44.44 481 ASN A CA 1
ATOM 3844 C C . ASN A 1 481 ? 41.854 -22.649 -13.826 1.00 44.44 481 ASN A C 1
ATOM 3846 O O . ASN A 1 481 ? 40.697 -22.436 -13.460 1.00 44.44 481 ASN A O 1
ATOM 3850 N N . ILE A 1 482 ? 42.108 -23.515 -14.814 1.00 38.56 482 ILE A N 1
ATOM 3851 C CA . ILE A 1 482 ? 41.030 -24.220 -15.536 1.00 38.56 482 ILE A CA 1
ATOM 3852 C C . ILE A 1 482 ? 40.406 -25.322 -14.664 1.00 38.56 482 ILE A C 1
ATOM 3854 O O . ILE A 1 482 ? 39.184 -25.479 -14.660 1.00 38.56 482 ILE A O 1
ATOM 3858 N N . ASN A 1 483 ? 41.210 -26.026 -13.863 1.00 43.22 483 ASN A N 1
ATOM 3859 C CA . ASN A 1 483 ? 40.705 -27.045 -12.935 1.00 43.22 483 ASN A CA 1
ATOM 3860 C C . ASN A 1 483 ? 39.854 -26.438 -11.810 1.00 43.22 483 ASN A C 1
ATOM 3862 O O . ASN A 1 483 ? 38.855 -27.034 -11.410 1.00 43.22 483 ASN A O 1
ATOM 3866 N N . ASP A 1 484 ? 40.187 -25.231 -11.350 1.00 45.16 484 ASP A N 1
ATOM 3867 C CA . ASP A 1 484 ? 39.415 -24.534 -10.317 1.00 45.16 484 ASP A CA 1
ATOM 3868 C C . ASP A 1 484 ? 38.042 -24.070 -10.845 1.00 45.16 484 ASP A C 1
ATOM 3870 O O . ASP A 1 484 ? 37.027 -24.140 -10.149 1.00 45.16 484 ASP A O 1
ATOM 3874 N N . TYR A 1 485 ? 37.975 -23.690 -12.127 1.00 40.16 485 TYR A N 1
ATOM 3875 C CA . TYR A 1 485 ? 36.725 -23.325 -12.801 1.00 40.16 485 TYR A CA 1
ATOM 3876 C C . TYR A 1 485 ? 35.819 -24.536 -13.074 1.00 40.16 485 TYR A C 1
ATOM 3878 O O . TYR A 1 485 ? 34.601 -24.450 -12.897 1.00 40.16 485 TYR A O 1
ATOM 3886 N N . ILE A 1 486 ? 36.405 -25.676 -13.460 1.00 40.84 486 ILE A N 1
ATOM 3887 C CA . ILE A 1 486 ? 35.679 -26.941 -13.652 1.00 40.84 486 ILE A CA 1
ATOM 3888 C C . ILE A 1 486 ? 35.116 -27.433 -12.313 1.00 40.84 486 ILE A C 1
ATOM 3890 O O . ILE A 1 486 ? 33.937 -27.778 -12.243 1.00 40.84 486 ILE A O 1
ATOM 3894 N N . ASN A 1 487 ? 35.896 -27.359 -11.230 1.00 45.66 487 ASN A N 1
ATOM 3895 C CA . ASN A 1 487 ? 35.435 -27.727 -9.889 1.00 45.66 487 ASN A CA 1
ATOM 3896 C C . ASN A 1 487 ? 34.331 -26.789 -9.365 1.00 45.66 487 ASN A C 1
ATOM 3898 O O . ASN A 1 487 ? 33.357 -27.258 -8.776 1.00 45.66 487 ASN A O 1
ATOM 3902 N N . LYS A 1 488 ? 34.406 -25.477 -9.638 1.00 42.81 488 LYS A N 1
ATOM 3903 C CA . LYS A 1 488 ? 33.351 -24.510 -9.269 1.00 42.81 488 LYS A CA 1
ATOM 3904 C C . LYS A 1 488 ? 32.041 -24.723 -10.034 1.00 42.81 488 LYS A C 1
ATOM 3906 O O . LYS A 1 488 ? 30.971 -24.575 -9.444 1.00 42.81 488 LYS A O 1
ATOM 3911 N N . ALA A 1 489 ? 32.102 -25.110 -11.309 1.00 36.12 489 ALA A N 1
ATOM 3912 C CA . ALA A 1 489 ? 30.916 -25.492 -12.081 1.00 36.12 489 ALA A CA 1
ATOM 3913 C C . ALA A 1 489 ? 30.306 -26.818 -11.581 1.00 36.12 489 ALA A C 1
ATOM 3915 O O . ALA A 1 489 ? 29.085 -26.950 -11.515 1.00 36.12 489 ALA A O 1
ATOM 3916 N N . PHE A 1 490 ? 31.147 -27.763 -11.146 1.00 39.69 490 PHE A N 1
ATOM 3917 C CA . PHE A 1 490 ? 30.723 -29.058 -10.605 1.00 39.69 490 PHE A CA 1
ATOM 3918 C C . PHE A 1 490 ? 30.008 -28.931 -9.246 1.00 39.69 490 PHE A C 1
ATOM 3920 O O . PHE A 1 490 ? 28.976 -29.561 -9.022 1.00 39.69 490 PHE A O 1
ATOM 3927 N N . ILE A 1 491 ? 30.490 -28.051 -8.358 1.00 43.06 491 ILE A N 1
ATOM 3928 C CA . ILE A 1 491 ? 29.860 -27.777 -7.051 1.00 43.06 491 ILE A CA 1
ATOM 3929 C C . ILE A 1 491 ? 28.496 -27.081 -7.212 1.00 43.06 491 ILE A C 1
ATOM 3931 O O . ILE A 1 491 ? 27.592 -27.300 -6.406 1.00 43.06 491 ILE A O 1
ATOM 3935 N N . LYS A 1 492 ? 28.315 -26.268 -8.263 1.00 38.72 492 LYS A N 1
ATOM 3936 C CA . LYS A 1 492 ? 27.058 -25.543 -8.513 1.00 38.72 492 LYS A CA 1
ATOM 3937 C C . LYS A 1 492 ? 25.932 -26.443 -9.039 1.00 38.72 492 LYS A C 1
ATOM 3939 O O . LYS A 1 492 ? 24.781 -26.188 -8.704 1.00 38.72 492 LYS A O 1
ATOM 3944 N N . ASN A 1 493 ? 26.257 -27.505 -9.781 1.00 36.94 493 ASN A N 1
ATOM 3945 C CA . ASN A 1 493 ? 25.267 -28.470 -10.280 1.00 36.94 493 ASN A CA 1
ATOM 3946 C C . ASN A 1 493 ? 24.803 -29.469 -9.210 1.00 36.94 493 ASN A C 1
ATOM 3948 O O . ASN A 1 493 ? 23.657 -29.900 -9.253 1.00 36.94 493 ASN A O 1
ATOM 3952 N N . LYS A 1 494 ? 25.627 -29.753 -8.191 1.00 37.16 494 LYS A N 1
ATOM 3953 C CA . LYS A 1 494 ? 25.239 -30.632 -7.074 1.00 37.16 494 LYS A CA 1
ATOM 3954 C C . LYS A 1 494 ? 24.055 -30.084 -6.255 1.00 37.16 494 LYS A C 1
ATOM 3956 O O . LYS A 1 494 ? 23.284 -30.858 -5.717 1.00 37.16 494 LYS A O 1
ATOM 3961 N N . LYS A 1 495 ? 23.861 -28.757 -6.229 1.00 37.53 495 LYS A N 1
ATOM 3962 C CA . LYS A 1 495 ? 22.724 -28.104 -5.549 1.00 37.53 495 LYS A CA 1
ATOM 3963 C C . LYS A 1 495 ? 21.390 -28.196 -6.301 1.00 37.53 495 LYS A C 1
ATOM 3965 O O . LYS A 1 495 ? 20.369 -27.834 -5.729 1.00 37.53 495 LYS A O 1
ATOM 3970 N N . PHE A 1 496 ? 21.389 -28.621 -7.565 1.00 31.00 496 PHE A N 1
ATOM 3971 C CA . PHE A 1 496 ? 20.160 -28.764 -8.352 1.00 31.00 496 PHE A CA 1
ATOM 3972 C C . PHE A 1 496 ? 19.549 -30.166 -8.188 1.00 31.00 496 PHE A C 1
ATOM 3974 O O . PHE A 1 496 ? 18.331 -30.293 -8.110 1.00 31.00 496 PHE A O 1
ATOM 3981 N N . ASP A 1 497 ? 20.390 -31.192 -8.012 1.00 34.97 497 ASP A N 1
ATOM 3982 C CA . ASP A 1 497 ? 19.956 -32.575 -7.758 1.00 34.97 497 ASP A CA 1
ATOM 3983 C C . ASP A 1 497 ? 19.408 -32.781 -6.327 1.00 34.97 497 ASP A C 1
ATOM 3985 O O . ASP A 1 497 ? 18.601 -33.680 -6.090 1.00 34.97 497 ASP A O 1
ATOM 3989 N N . ASP A 1 498 ? 19.773 -31.914 -5.375 1.00 37.69 498 ASP A N 1
ATOM 3990 C CA . ASP A 1 498 ? 19.249 -31.952 -4.000 1.00 37.69 498 ASP A CA 1
ATOM 3991 C C . ASP A 1 498 ? 17.780 -31.477 -3.910 1.00 37.69 498 ASP A C 1
ATOM 3993 O O . ASP A 1 498 ? 17.067 -31.864 -2.990 1.00 37.69 498 ASP A O 1
ATOM 3997 N N . PHE A 1 499 ? 17.281 -30.712 -4.892 1.00 31.73 499 PHE A N 1
ATOM 3998 C CA . PHE A 1 499 ? 15.901 -30.192 -4.900 1.00 31.73 499 PHE A CA 1
ATOM 3999 C C . PHE A 1 499 ? 14.879 -31.174 -5.504 1.00 31.73 499 PHE A C 1
ATOM 4001 O O . PHE A 1 499 ? 13.673 -31.015 -5.329 1.00 31.73 499 PHE A O 1
ATOM 4008 N N . GLN A 1 500 ? 15.348 -32.210 -6.207 1.00 34.94 500 GLN A N 1
ATOM 4009 C CA . GLN A 1 500 ? 14.500 -33.248 -6.809 1.00 34.94 500 GLN A CA 1
ATOM 4010 C C . GLN A 1 500 ? 14.364 -34.500 -5.933 1.00 34.94 500 GLN A C 1
ATOM 4012 O O . GLN A 1 500 ? 13.425 -35.269 -6.115 1.00 34.94 500 GLN A O 1
ATOM 4017 N N . ASN A 1 501 ? 15.232 -34.661 -4.931 1.00 37.34 501 ASN A N 1
ATOM 4018 C CA . ASN A 1 501 ? 15.193 -35.778 -3.985 1.00 37.34 501 ASN A CA 1
ATOM 4019 C C . ASN A 1 501 ? 14.340 -35.508 -2.728 1.00 37.34 501 ASN A C 1
ATOM 4021 O O . ASN A 1 501 ? 14.181 -36.401 -1.900 1.00 37.34 501 ASN A O 1
ATOM 4025 N N . GLU A 1 502 ? 13.748 -34.316 -2.588 1.00 34.31 502 GLU A N 1
ATOM 4026 C CA . GLU A 1 502 ? 12.871 -33.970 -1.454 1.00 34.31 502 GLU A CA 1
ATOM 4027 C C . GLU A 1 502 ? 11.372 -34.207 -1.735 1.00 34.31 502 GLU A C 1
ATOM 4029 O O . GLU A 1 502 ? 10.557 -34.150 -0.816 1.00 34.31 502 GLU A O 1
ATOM 4034 N N . MET A 1 503 ? 10.993 -34.546 -2.979 1.00 31.89 503 MET A N 1
ATOM 4035 C CA . MET A 1 503 ? 9.598 -34.852 -3.345 1.00 31.89 503 MET A CA 1
ATOM 4036 C C . MET A 1 503 ? 9.228 -36.342 -3.358 1.00 31.89 503 MET A C 1
ATOM 4038 O O . MET A 1 503 ? 8.041 -36.649 -3.416 1.00 31.89 503 MET A O 1
ATOM 4042 N N . ASP A 1 504 ? 10.187 -37.256 -3.196 1.00 37.34 504 ASP A N 1
ATOM 4043 C CA . ASP A 1 504 ? 9.929 -38.699 -3.118 1.00 37.34 504 ASP A CA 1
ATOM 4044 C C . ASP A 1 504 ? 10.608 -39.314 -1.885 1.00 37.34 504 ASP A C 1
ATOM 4046 O O . ASP A 1 504 ? 11.683 -39.905 -1.958 1.00 37.34 504 ASP A O 1
ATOM 4050 N N . SER A 1 505 ? 9.974 -39.206 -0.712 1.00 29.25 505 SER A N 1
ATOM 4051 C CA . SER A 1 505 ? 10.345 -40.053 0.431 1.00 29.25 505 SER A CA 1
ATOM 4052 C C . SER A 1 505 ? 9.159 -40.433 1.329 1.00 29.25 505 SER A C 1
ATOM 4054 O O . SER A 1 505 ? 8.925 -39.875 2.397 1.00 29.25 505 SER A O 1
ATOM 4056 N N . LYS A 1 506 ? 8.438 -41.492 0.936 1.00 29.73 506 LYS A N 1
ATOM 4057 C CA . LYS A 1 506 ? 7.825 -42.440 1.883 1.00 29.73 506 LYS A CA 1
ATOM 4058 C C . LYS A 1 506 ? 8.019 -43.882 1.388 1.00 29.73 506 LYS A C 1
ATOM 4060 O O . LYS A 1 506 ? 7.580 -44.226 0.301 1.00 29.73 506 LYS A O 1
ATOM 4065 N N . HIS A 1 507 ? 8.604 -44.694 2.278 1.00 29.52 507 HIS A N 1
ATOM 4066 C CA . HIS A 1 507 ? 8.771 -46.161 2.295 1.00 29.52 507 HIS A CA 1
ATOM 4067 C C . HIS A 1 507 ? 10.030 -46.835 1.686 1.00 29.52 507 HIS A C 1
ATOM 4069 O O . HIS A 1 507 ? 10.036 -47.298 0.558 1.00 29.52 507 HIS A O 1
ATOM 4075 N N . TYR A 1 508 ? 10.999 -47.035 2.597 1.00 27.98 508 TYR A N 1
ATOM 4076 C CA . TYR A 1 508 ? 11.674 -48.291 3.004 1.00 27.98 508 TYR A CA 1
ATOM 4077 C C . TYR A 1 508 ? 12.770 -48.986 2.151 1.00 27.98 508 TYR A C 1
ATOM 4079 O O . TYR A 1 508 ? 12.730 -49.070 0.934 1.00 27.98 508 TYR A O 1
ATOM 4087 N N . TYR A 1 509 ? 13.749 -49.506 2.911 1.00 28.48 509 TYR A N 1
ATOM 4088 C CA . TYR A 1 509 ? 15.089 -50.055 2.619 1.00 28.48 509 TYR A CA 1
ATOM 4089 C C . TYR A 1 509 ? 15.180 -51.318 1.735 1.00 28.48 509 TYR A C 1
ATOM 4091 O O . TYR A 1 509 ? 14.449 -52.271 1.983 1.00 28.48 509 TYR A O 1
ATOM 4099 N N . GLN A 1 510 ? 16.249 -51.425 0.922 1.00 28.25 510 GLN A N 1
ATOM 4100 C CA . GLN A 1 510 ? 17.332 -52.420 1.117 1.00 28.25 510 GLN A CA 1
ATOM 4101 C C . GLN A 1 510 ? 18.563 -52.180 0.215 1.00 28.25 510 GLN A C 1
ATOM 4103 O O . GLN A 1 510 ? 18.470 -51.673 -0.897 1.00 28.25 510 GLN A O 1
ATOM 4108 N N . SER A 1 511 ? 19.729 -52.545 0.747 1.00 30.48 511 SER A N 1
ATOM 4109 C CA . SER A 1 511 ? 21.085 -52.406 0.207 1.00 30.48 511 SER A CA 1
ATOM 4110 C C . SER A 1 511 ? 21.466 -53.500 -0.802 1.00 30.48 511 SER A C 1
ATOM 4112 O O . SER A 1 511 ? 21.084 -54.648 -0.605 1.00 30.48 511 SER A O 1
ATOM 4114 N N . HIS A 1 512 ? 22.325 -53.189 -1.787 1.00 29.05 512 HIS A N 1
ATOM 4115 C CA . HIS A 1 512 ? 23.565 -53.940 -2.076 1.00 29.05 512 HIS A CA 1
ATOM 4116 C C . HIS A 1 512 ? 24.449 -53.253 -3.138 1.00 29.05 512 HIS A C 1
ATOM 4118 O O . HIS A 1 512 ? 23.986 -52.552 -4.030 1.00 29.05 512 HIS A O 1
ATOM 4124 N N . SER A 1 513 ? 25.751 -53.478 -2.974 1.00 34.09 513 SER A N 1
ATOM 4125 C CA . SER A 1 513 ? 26.915 -53.021 -3.739 1.00 34.09 513 SER A CA 1
ATOM 4126 C C . SER A 1 513 ? 26.874 -53.258 -5.254 1.00 34.09 513 SER A C 1
ATOM 4128 O O . SER A 1 513 ? 26.521 -54.357 -5.671 1.00 34.09 513 SER A O 1
ATOM 4130 N N . MET A 1 514 ? 27.424 -52.324 -6.044 1.00 26.61 514 MET A N 1
ATOM 4131 C CA . MET A 1 514 ? 28.229 -52.627 -7.243 1.00 26.61 514 MET A CA 1
ATOM 4132 C C . MET A 1 514 ? 29.005 -51.38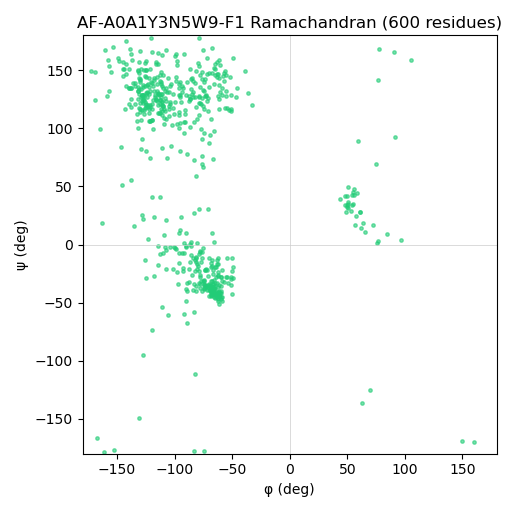3 -7.702 1.00 26.61 514 MET A C 1
ATOM 4134 O O . MET A 1 514 ? 28.482 -50.510 -8.390 1.00 26.61 514 MET A O 1
ATOM 4138 N N . ASP A 1 515 ? 30.282 -51.328 -7.334 1.00 42.66 515 ASP A N 1
ATOM 4139 C CA . ASP A 1 515 ? 31.224 -50.304 -7.775 1.00 42.66 515 ASP A CA 1
ATOM 4140 C C . ASP A 1 515 ? 32.135 -50.917 -8.851 1.00 42.66 515 ASP A C 1
ATOM 4142 O O . ASP A 1 515 ? 33.165 -51.496 -8.536 1.00 42.66 515 ASP A O 1
ATOM 4146 N N . PHE A 1 516 ? 31.688 -50.915 -10.117 1.00 32.94 516 PHE A N 1
ATOM 4147 C CA . PHE A 1 516 ? 32.531 -51.184 -11.307 1.00 32.94 516 PHE A CA 1
ATOM 4148 C C . PHE A 1 516 ? 31.893 -50.731 -12.648 1.00 32.94 516 PHE A C 1
ATOM 4150 O O . PHE A 1 516 ? 32.314 -51.162 -13.721 1.00 32.94 516 PHE A O 1
ATOM 4157 N N . SER A 1 517 ? 30.884 -49.844 -12.630 1.00 41.66 517 SER A N 1
ATOM 4158 C CA . SER A 1 517 ? 30.066 -49.512 -13.820 1.00 41.66 517 SER A CA 1
ATOM 4159 C C . SER A 1 517 ? 30.274 -48.104 -14.413 1.00 41.66 517 SER A C 1
ATOM 4161 O O . SER A 1 517 ? 29.748 -47.817 -15.491 1.00 41.66 517 SER A O 1
ATOM 4163 N N . SER A 1 518 ? 31.036 -47.206 -13.779 1.00 41.34 518 SER A N 1
ATOM 4164 C CA . SER A 1 518 ? 31.078 -45.796 -14.217 1.00 41.34 518 SER A CA 1
ATOM 4165 C C . SER A 1 518 ? 31.956 -45.548 -15.455 1.00 41.34 518 SER A C 1
ATOM 4167 O O . SER A 1 518 ? 31.604 -44.742 -16.315 1.00 41.34 518 SER A O 1
ATOM 4169 N N . LYS A 1 519 ? 33.063 -46.285 -15.637 1.00 44.03 519 LYS A N 1
ATOM 4170 C CA . LYS A 1 519 ? 33.969 -46.072 -16.789 1.00 44.03 519 LYS A CA 1
ATOM 4171 C C . LYS A 1 519 ? 33.400 -46.571 -18.125 1.00 44.03 519 LYS A C 1
ATOM 4173 O O . LYS A 1 519 ? 33.590 -45.908 -19.144 1.00 44.03 519 LYS A O 1
ATOM 4178 N N . ASN A 1 520 ? 32.645 -47.672 -18.131 1.00 47.75 520 ASN A N 1
ATOM 4179 C CA . ASN A 1 520 ? 32.029 -48.201 -19.358 1.00 47.75 520 ASN A CA 1
ATOM 4180 C C . ASN A 1 520 ? 30.775 -47.423 -19.785 1.00 47.75 520 ASN A C 1
ATOM 4182 O O . ASN A 1 520 ? 30.501 -47.319 -20.983 1.00 47.75 520 ASN A O 1
ATOM 4186 N N . GLN A 1 521 ? 30.052 -46.803 -18.845 1.00 48.97 521 GLN A N 1
ATOM 4187 C CA . GLN A 1 521 ? 28.933 -45.921 -19.185 1.00 48.97 521 GLN A CA 1
ATOM 4188 C C . GLN A 1 521 ? 29.394 -44.677 -19.950 1.00 48.97 521 GLN A C 1
ATOM 4190 O O . GLN A 1 521 ? 28.744 -44.297 -20.924 1.00 48.97 521 GLN A O 1
ATOM 4195 N N . HIS A 1 522 ? 30.540 -44.085 -19.605 1.00 51.38 522 HIS A N 1
ATOM 4196 C CA . HIS A 1 522 ? 31.046 -42.910 -20.323 1.00 51.38 522 HIS A CA 1
ATOM 4197 C C . HIS A 1 522 ? 31.494 -43.228 -21.755 1.00 51.38 522 HIS A C 1
ATOM 4199 O O . HIS A 1 522 ? 31.154 -42.486 -22.675 1.00 51.38 522 HIS A O 1
ATOM 4205 N N . VAL A 1 523 ? 32.172 -44.359 -21.978 1.00 55.91 523 VAL A N 1
ATOM 4206 C CA . VAL A 1 523 ? 32.584 -44.779 -23.332 1.00 55.91 523 VAL A CA 1
ATOM 4207 C C . VAL A 1 523 ? 31.367 -45.135 -24.194 1.00 55.91 523 VAL A C 1
ATOM 4209 O O . VAL A 1 523 ? 31.295 -44.722 -25.350 1.00 55.91 523 VAL A O 1
ATOM 4212 N N . SER A 1 524 ? 30.362 -45.804 -23.618 1.00 60.94 524 SER A N 1
ATOM 4213 C CA . SER A 1 524 ? 29.078 -46.090 -24.279 1.00 60.94 524 SER A CA 1
ATOM 4214 C C . SER A 1 524 ? 28.312 -44.812 -24.650 1.00 60.94 524 SER A C 1
ATOM 4216 O O . SER A 1 524 ? 27.792 -44.695 -25.759 1.00 60.94 524 SER A O 1
ATOM 4218 N N . SER A 1 525 ? 28.307 -43.810 -23.765 1.00 54.66 525 SER A N 1
ATOM 4219 C CA . SER A 1 525 ? 27.658 -42.512 -24.001 1.00 54.66 525 SER A CA 1
ATOM 4220 C C . SER A 1 525 ? 28.335 -41.732 -25.128 1.00 54.66 525 SER A C 1
ATOM 4222 O O . SER A 1 525 ? 27.661 -41.181 -25.996 1.00 54.66 525 SER A O 1
ATOM 4224 N N . ILE A 1 526 ? 29.670 -41.742 -25.160 1.00 59.59 526 ILE A N 1
ATOM 4225 C CA . ILE A 1 526 ? 30.467 -41.084 -26.200 1.00 59.59 526 ILE A CA 1
ATOM 4226 C C . ILE A 1 526 ? 30.294 -41.799 -27.548 1.00 59.59 526 ILE A C 1
ATOM 4228 O O . ILE A 1 526 ? 30.074 -41.146 -28.566 1.00 59.59 526 ILE A O 1
ATOM 4232 N N . LEU A 1 527 ? 30.308 -43.135 -27.574 1.00 64.81 527 LEU A N 1
ATOM 4233 C CA . LEU A 1 527 ? 30.060 -43.911 -28.794 1.00 64.81 527 LEU A CA 1
ATOM 4234 C C . LEU A 1 527 ? 28.624 -43.745 -29.305 1.00 64.81 527 LEU A C 1
ATOM 4236 O O . LEU A 1 527 ? 28.425 -43.621 -30.513 1.00 64.81 527 LEU A O 1
ATOM 4240 N N . ARG A 1 528 ? 27.619 -43.676 -28.422 1.00 59.38 528 ARG A N 1
ATOM 4241 C CA . ARG A 1 528 ? 26.235 -43.344 -28.804 1.00 59.38 528 ARG A CA 1
ATOM 4242 C C . ARG A 1 528 ? 26.127 -41.932 -29.368 1.00 59.38 528 ARG A C 1
ATOM 4244 O O . ARG A 1 528 ? 25.475 -41.741 -30.389 1.00 59.38 528 ARG A O 1
ATOM 4251 N N . TYR A 1 529 ? 26.809 -40.964 -28.764 1.00 62.25 529 TYR A N 1
ATOM 4252 C CA . TYR A 1 529 ? 26.842 -39.590 -29.258 1.00 62.25 529 TYR A CA 1
ATOM 4253 C C . TYR A 1 529 ? 27.458 -39.508 -30.663 1.00 62.25 529 TYR A C 1
ATOM 4255 O O . TYR A 1 529 ? 26.825 -39.000 -31.590 1.00 62.25 529 TYR A O 1
ATOM 4263 N N . TYR A 1 530 ? 28.639 -40.099 -30.869 1.00 64.25 530 TYR A N 1
ATOM 4264 C CA . TYR A 1 530 ? 29.310 -40.063 -32.170 1.00 64.25 530 TYR A CA 1
ATOM 4265 C C . TYR A 1 530 ? 28.631 -40.926 -33.233 1.00 64.25 530 TYR A C 1
ATOM 4267 O O . TYR A 1 530 ? 28.582 -40.506 -34.384 1.00 64.25 530 TYR A O 1
ATOM 4275 N N . SER A 1 531 ? 28.055 -42.078 -32.881 1.00 64.88 531 SER A N 1
ATOM 4276 C CA . SER A 1 531 ? 27.258 -42.876 -33.827 1.00 64.88 531 SER A CA 1
ATOM 4277 C C . SER A 1 531 ? 25.971 -42.162 -34.239 1.00 64.88 531 SER A C 1
ATOM 4279 O O . SER A 1 531 ? 25.593 -42.245 -35.404 1.00 64.88 531 SER A O 1
ATOM 4281 N N . THR A 1 532 ? 25.353 -41.385 -33.343 1.00 59.19 532 THR A N 1
ATOM 4282 C CA . THR A 1 532 ? 24.205 -40.525 -33.676 1.00 59.19 532 THR A CA 1
ATOM 4283 C C . THR A 1 532 ? 24.623 -39.411 -34.636 1.00 59.19 532 THR A C 1
ATOM 4285 O O . THR A 1 532 ? 23.972 -39.215 -35.658 1.00 59.19 532 THR A O 1
ATOM 4288 N N . ILE A 1 533 ? 25.760 -38.748 -34.390 1.00 57.94 533 ILE A N 1
ATOM 4289 C CA . ILE A 1 533 ? 26.326 -37.753 -35.319 1.00 57.94 533 ILE A CA 1
ATOM 4290 C C . ILE A 1 533 ? 26.635 -38.387 -36.683 1.00 57.94 533 ILE A C 1
ATOM 4292 O O . ILE A 1 533 ? 26.269 -37.835 -37.719 1.00 57.94 533 ILE A O 1
ATOM 4296 N N . PHE A 1 534 ? 27.258 -39.567 -36.706 1.00 62.22 534 PHE A N 1
ATOM 4297 C CA . PHE A 1 534 ? 27.592 -40.272 -37.945 1.00 62.22 534 PHE A CA 1
ATOM 4298 C C . PHE A 1 534 ? 26.339 -40.696 -38.720 1.00 62.22 534 PHE A C 1
ATOM 4300 O O . PHE A 1 534 ? 26.271 -40.520 -39.935 1.00 62.22 534 PHE A O 1
ATOM 4307 N N . TYR A 1 535 ? 25.322 -41.202 -38.021 1.00 65.56 535 TYR A N 1
ATOM 4308 C CA . TYR A 1 535 ? 24.023 -41.548 -38.596 1.00 65.56 535 TYR A CA 1
ATOM 4309 C C . TYR A 1 535 ? 23.338 -40.324 -39.222 1.00 65.56 535 TYR A C 1
ATOM 4311 O O . TYR A 1 535 ? 22.822 -40.406 -40.339 1.00 65.56 535 TYR A O 1
ATOM 4319 N N . VAL A 1 536 ? 23.400 -39.171 -38.552 1.00 54.62 536 VAL A N 1
ATOM 4320 C CA . VAL A 1 536 ? 22.869 -37.891 -39.045 1.00 54.62 536 VAL A CA 1
ATOM 4321 C C . VAL A 1 536 ? 23.607 -37.416 -40.301 1.00 54.62 536 VAL A C 1
ATOM 4323 O O . VAL A 1 536 ? 22.964 -37.058 -41.293 1.00 54.62 536 VAL A O 1
ATOM 4326 N N . ILE A 1 537 ? 24.942 -37.483 -40.306 1.00 56.44 537 ILE A N 1
ATOM 4327 C CA . ILE A 1 537 ? 25.772 -37.127 -41.468 1.00 56.44 537 ILE A CA 1
ATOM 4328 C C . ILE A 1 537 ? 25.446 -38.036 -42.665 1.00 56.44 537 ILE A C 1
ATOM 4330 O O . ILE A 1 537 ? 25.254 -37.549 -43.781 1.00 56.44 537 ILE A O 1
ATOM 4334 N N . LEU A 1 538 ? 25.310 -39.349 -42.442 1.00 57.91 538 LEU A N 1
ATOM 4335 C CA . LEU A 1 538 ? 25.010 -40.325 -43.496 1.00 57.91 538 LEU A CA 1
ATOM 4336 C C . LEU A 1 538 ? 23.598 -40.173 -44.080 1.00 57.91 538 LEU A C 1
ATOM 4338 O O . LEU A 1 538 ? 23.399 -40.421 -45.270 1.00 57.91 538 LEU A O 1
ATOM 4342 N N . LYS A 1 539 ? 22.614 -39.732 -43.285 1.00 65.62 539 LYS A N 1
ATOM 4343 C CA . LYS A 1 539 ? 21.237 -39.500 -43.757 1.00 65.62 539 LYS A CA 1
ATOM 4344 C C . LYS A 1 539 ? 21.059 -38.196 -44.549 1.00 65.62 539 LYS A C 1
ATOM 4346 O O . LYS A 1 539 ? 19.981 -38.001 -45.109 1.00 65.62 539 LYS A O 1
ATOM 4351 N N . LYS A 1 540 ? 22.092 -37.341 -44.647 1.00 61.62 540 LYS A N 1
ATOM 4352 C CA . LYS A 1 540 ? 22.106 -36.082 -45.427 1.00 61.62 540 LYS A CA 1
ATOM 4353 C C . LYS A 1 540 ? 20.908 -35.153 -45.141 1.00 61.62 540 LYS A C 1
ATOM 4355 O O . LYS A 1 540 ? 20.421 -34.481 -46.045 1.00 61.62 540 LYS A O 1
ATOM 4360 N N . LYS A 1 541 ? 20.419 -35.109 -43.895 1.00 58.72 541 LYS A N 1
ATOM 4361 C CA . LYS A 1 541 ? 19.237 -34.307 -43.506 1.00 58.72 541 LYS A CA 1
ATOM 4362 C C . LYS A 1 541 ? 19.538 -32.845 -43.122 1.00 58.72 541 LYS A C 1
ATOM 4364 O O . LYS A 1 541 ? 18.612 -32.086 -42.868 1.00 58.72 541 LYS A O 1
ATOM 4369 N N . GLY A 1 542 ? 20.802 -32.410 -43.166 1.00 65.12 542 GLY A N 1
ATOM 4370 C CA . GLY A 1 542 ? 21.176 -30.992 -43.024 1.00 65.12 542 GLY A CA 1
ATOM 4371 C C . GLY A 1 542 ? 20.810 -30.398 -41.657 1.00 65.12 542 GLY A C 1
ATOM 4372 O O . GLY A 1 542 ? 21.013 -31.044 -40.641 1.00 65.12 542 GLY A O 1
ATOM 4373 N N . ASN A 1 543 ? 20.263 -29.182 -41.615 1.00 61.25 543 ASN A N 1
ATOM 4374 C CA . ASN A 1 543 ? 19.831 -28.511 -40.377 1.00 61.25 543 ASN A CA 1
ATOM 4375 C C . ASN A 1 543 ? 18.333 -28.716 -40.070 1.00 61.25 543 ASN A C 1
ATOM 4377 O O . ASN A 1 543 ? 17.728 -27.887 -39.391 1.00 61.25 543 ASN A O 1
ATOM 4381 N N . ASP A 1 544 ? 17.706 -29.781 -40.581 1.00 67.81 544 ASP A N 1
ATOM 4382 C CA . ASP A 1 544 ? 16.293 -30.051 -40.302 1.00 67.81 544 ASP A CA 1
ATOM 4383 C C . ASP A 1 544 ? 16.091 -30.465 -38.835 1.00 67.81 544 ASP A C 1
ATOM 4385 O O . ASP A 1 544 ? 16.224 -31.630 -38.456 1.00 67.81 544 ASP A O 1
ATOM 4389 N N . ARG A 1 545 ? 15.771 -29.469 -38.005 1.00 65.88 545 ARG A N 1
ATOM 4390 C CA . ARG A 1 545 ? 15.554 -29.590 -36.558 1.00 65.88 545 ARG A CA 1
ATOM 4391 C C . ARG A 1 545 ? 14.513 -30.632 -36.172 1.00 65.88 545 ARG A C 1
ATOM 4393 O O . ARG A 1 545 ? 14.656 -31.250 -35.123 1.00 65.88 545 ARG A O 1
ATOM 4400 N N . THR A 1 546 ? 13.534 -30.909 -37.029 1.00 64.94 546 THR A N 1
ATOM 4401 C CA . THR A 1 546 ? 12.511 -31.929 -36.752 1.00 64.94 546 THR A CA 1
ATOM 4402 C C . THR A 1 546 ? 13.099 -33.339 -36.653 1.00 64.94 546 THR A C 1
ATOM 4404 O O . THR A 1 546 ? 12.523 -34.210 -36.017 1.00 64.94 546 THR A O 1
ATOM 4407 N N . PHE A 1 547 ? 14.297 -33.571 -37.194 1.00 64.62 547 PHE A N 1
ATOM 4408 C CA . PHE A 1 547 ? 14.975 -34.863 -37.105 1.00 64.62 547 PHE A CA 1
ATOM 4409 C C . PHE A 1 547 ? 15.768 -35.064 -35.799 1.00 64.62 547 PHE A C 1
ATOM 4411 O O . PHE A 1 547 ? 16.217 -36.178 -35.526 1.00 64.62 547 PHE A O 1
ATOM 4418 N N . TYR A 1 548 ? 15.968 -34.001 -35.007 1.00 64.62 548 TYR A N 1
ATOM 4419 C CA . TYR A 1 548 ? 16.876 -33.989 -33.849 1.00 64.62 548 TYR A CA 1
ATOM 4420 C C . TYR A 1 548 ? 16.157 -33.990 -32.495 1.00 64.62 548 TYR A C 1
ATOM 4422 O O . TYR A 1 548 ? 16.736 -34.417 -31.498 1.00 64.62 548 TYR A O 1
ATOM 4430 N N . PHE A 1 549 ? 14.889 -33.574 -32.453 1.00 63.28 549 PHE A N 1
ATOM 4431 C CA . PHE A 1 549 ? 14.078 -33.545 -31.234 1.00 63.28 549 PHE A CA 1
ATOM 4432 C C . PHE A 1 549 ? 13.228 -34.816 -31.110 1.00 63.28 549 PHE A C 1
ATOM 4434 O O . PHE A 1 549 ? 12.035 -34.834 -31.411 1.00 63.28 549 PHE A O 1
ATOM 4441 N N . LEU A 1 550 ? 13.858 -35.899 -30.641 1.00 55.91 550 LEU A N 1
ATOM 4442 C CA . LEU A 1 550 ? 13.198 -37.190 -30.373 1.00 55.91 550 LEU A CA 1
ATOM 4443 C C . LEU A 1 550 ? 12.349 -37.198 -29.084 1.00 55.91 550 LEU A C 1
ATOM 4445 O O . LEU A 1 550 ? 11.710 -38.201 -28.771 1.00 55.91 550 LEU A O 1
ATOM 4449 N N . SER A 1 551 ? 12.341 -36.097 -28.329 1.00 55.50 551 SER A N 1
ATOM 4450 C CA . SER A 1 551 ? 11.743 -36.005 -26.995 1.00 55.50 551 SER A CA 1
ATOM 4451 C C . SER A 1 551 ? 10.972 -34.697 -26.792 1.00 55.50 551 SER A C 1
ATOM 4453 O O . SER A 1 551 ? 11.255 -33.939 -25.865 1.00 55.50 551 SER A O 1
ATOM 4455 N N . VAL A 1 552 ? 10.009 -34.407 -27.666 1.00 58.31 552 VAL A N 1
ATOM 4456 C CA . VAL A 1 552 ? 8.960 -33.426 -27.341 1.00 58.31 552 VAL A CA 1
ATOM 4457 C C . VAL A 1 552 ? 8.058 -34.064 -26.269 1.00 58.31 552 VAL A C 1
ATOM 4459 O O . VAL A 1 552 ? 7.769 -35.263 -26.382 1.00 58.31 552 VAL A O 1
ATOM 4462 N N . PRO A 1 553 ? 7.671 -33.348 -25.193 1.00 54.25 553 PRO A N 1
ATOM 4463 C CA . PRO A 1 553 ? 6.834 -33.912 -24.139 1.00 54.25 553 PRO A CA 1
ATOM 4464 C C . PRO A 1 553 ? 5.542 -34.466 -24.739 1.00 54.25 553 PRO A C 1
ATOM 4466 O O . PRO A 1 553 ? 4.751 -33.744 -25.340 1.00 54.25 553 PRO A O 1
ATOM 4469 N N . ARG A 1 554 ? 5.353 -35.781 -24.599 1.00 62.34 554 ARG A N 1
ATOM 4470 C CA . ARG A 1 554 ? 4.161 -36.476 -25.088 1.00 62.34 554 ARG A CA 1
ATOM 4471 C C . ARG A 1 554 ? 2.945 -35.972 -24.313 1.00 62.34 554 ARG A C 1
ATOM 4473 O O . ARG A 1 554 ? 3.063 -35.618 -23.143 1.00 62.34 554 ARG A O 1
ATOM 4480 N N . GLN A 1 555 ? 1.761 -35.986 -24.915 1.00 66.75 555 GLN A N 1
ATOM 4481 C CA . GLN A 1 555 ? 0.543 -35.853 -24.118 1.00 66.75 555 GLN A CA 1
ATOM 4482 C C . GLN A 1 555 ? 0.446 -37.027 -23.133 1.00 66.75 555 GLN A C 1
ATOM 4484 O O . GLN A 1 555 ? 0.845 -38.155 -23.442 1.00 66.75 555 GLN A O 1
ATOM 4489 N N . LYS A 1 556 ? -0.051 -36.755 -21.921 1.00 69.31 556 LYS A N 1
ATOM 4490 C CA . LYS A 1 556 ? -0.220 -37.773 -20.881 1.00 69.31 556 LYS A CA 1
ATOM 4491 C C . LYS A 1 556 ? -1.196 -38.825 -21.402 1.00 69.31 556 LYS A C 1
ATOM 4493 O O . LYS A 1 556 ? -2.350 -38.515 -21.661 1.00 69.31 556 LYS A O 1
ATOM 4498 N N . CYS A 1 557 ? -0.727 -40.059 -21.551 1.00 79.88 557 CYS A N 1
ATOM 4499 C CA . CYS A 1 557 ? -1.533 -41.200 -21.975 1.00 79.88 557 CYS A CA 1
ATOM 4500 C C . CYS A 1 557 ? -2.771 -41.314 -21.083 1.00 79.88 557 CYS A C 1
ATOM 4502 O O . CYS A 1 557 ? -2.623 -41.543 -19.883 1.00 79.88 557 CYS A O 1
ATOM 4504 N N . ASP A 1 558 ? -3.978 -41.156 -21.628 1.00 77.38 558 ASP A N 1
ATOM 4505 C CA . ASP A 1 558 ? -5.184 -41.119 -20.796 1.00 77.38 558 ASP A CA 1
ATOM 4506 C C . ASP A 1 558 ? -5.459 -42.435 -20.078 1.00 77.38 558 ASP A C 1
ATOM 4508 O O . ASP A 1 558 ? -5.914 -42.425 -18.935 1.00 77.38 558 ASP A O 1
ATOM 4512 N N . THR A 1 559 ? -5.105 -43.551 -20.713 1.00 79.81 559 THR A N 1
ATOM 4513 C CA . THR A 1 559 ? -5.291 -44.898 -20.170 1.00 79.81 559 THR A CA 1
ATOM 4514 C C . THR A 1 559 ? -4.354 -45.186 -18.998 1.00 79.81 559 THR A C 1
ATOM 4516 O O . THR A 1 559 ? -4.790 -45.706 -17.979 1.00 79.81 559 THR A O 1
ATOM 4519 N N . HIS A 1 560 ? -3.072 -44.824 -19.113 1.00 82.06 560 HIS A N 1
ATOM 4520 C CA . HIS A 1 560 ? -2.052 -45.160 -18.105 1.00 82.06 560 HIS A CA 1
ATOM 4521 C C . HIS A 1 560 ? -1.656 -43.985 -17.216 1.00 82.06 560 HIS A C 1
ATOM 4523 O O . HIS A 1 560 ? -0.785 -44.129 -16.362 1.00 82.06 560 HIS A O 1
ATOM 4529 N N . LYS A 1 561 ? -2.232 -42.804 -17.464 1.00 77.06 561 LYS A N 1
ATOM 4530 C CA . LYS A 1 561 ? -1.867 -41.531 -16.831 1.00 77.06 561 LYS A CA 1
ATOM 4531 C C . LYS A 1 561 ? -0.340 -41.350 -16.742 1.00 77.06 561 LYS A C 1
ATOM 4533 O O . LYS A 1 561 ? 0.169 -40.817 -15.761 1.00 77.06 561 LYS A O 1
ATOM 4538 N N . SER A 1 562 ? 0.377 -41.756 -17.793 1.00 72.25 562 SER A N 1
ATOM 4539 C CA . SER A 1 562 ? 1.842 -41.749 -17.885 1.00 72.25 562 SER A CA 1
ATOM 4540 C C . SER A 1 562 ? 2.316 -41.101 -19.188 1.00 72.25 562 SER A C 1
ATOM 4542 O O . SER A 1 562 ? 1.709 -41.283 -20.241 1.00 72.25 562 SER A O 1
ATOM 4544 N N . TYR A 1 563 ? 3.421 -40.360 -19.128 1.00 64.88 563 TYR A N 1
ATOM 4545 C CA . TYR A 1 563 ? 4.073 -39.745 -20.292 1.00 64.88 563 TYR A CA 1
ATOM 4546 C C . TYR A 1 563 ? 4.979 -40.717 -21.063 1.00 64.88 563 TYR A C 1
ATOM 4548 O O . TYR A 1 563 ? 5.435 -40.406 -22.162 1.00 64.88 563 TYR A O 1
ATOM 4556 N N . THR A 1 564 ? 5.242 -41.898 -20.498 1.00 66.00 564 THR A N 1
ATOM 4557 C CA . THR A 1 564 ? 6.165 -42.900 -21.051 1.00 66.00 564 THR A CA 1
ATOM 4558 C C . THR A 1 564 ? 5.456 -44.129 -21.621 1.00 66.00 564 THR A C 1
ATOM 4560 O O . THR A 1 564 ? 6.116 -45.000 -22.178 1.00 66.00 564 THR A O 1
ATOM 4563 N N . CYS A 1 565 ? 4.122 -44.200 -21.522 1.00 75.00 565 CYS A N 1
ATOM 4564 C CA . CYS A 1 565 ? 3.332 -45.297 -22.088 1.00 75.00 565 CYS A CA 1
ATOM 4565 C C . CYS A 1 565 ? 3.465 -45.322 -23.633 1.00 75.00 565 CYS A C 1
ATOM 4567 O O . CYS A 1 565 ? 3.518 -44.275 -24.282 1.00 75.00 565 CYS A O 1
ATOM 4569 N N . GLU A 1 566 ? 3.474 -46.514 -24.235 1.00 69.75 566 GLU A N 1
ATOM 4570 C CA . GLU A 1 566 ? 3.600 -46.715 -25.693 1.00 69.75 566 GLU A CA 1
ATOM 4571 C C . GLU A 1 566 ? 2.249 -46.893 -26.417 1.00 69.75 566 GLU A C 1
ATOM 4573 O O . GLU A 1 566 ? 2.195 -47.232 -27.597 1.00 69.75 566 GLU A O 1
ATOM 4578 N N . CYS A 1 567 ? 1.132 -46.654 -25.733 1.00 73.62 567 CYS A N 1
ATOM 4579 C CA . CYS A 1 567 ? -0.199 -47.069 -26.190 1.00 73.62 567 CYS A CA 1
ATOM 4580 C C . CYS A 1 567 ? -0.751 -46.302 -27.401 1.00 73.62 567 CYS A C 1
ATOM 4582 O O . CYS A 1 567 ? -1.715 -46.761 -28.000 1.00 73.62 567 CYS A O 1
ATOM 4584 N N . ASN A 1 568 ? -0.116 -45.193 -27.793 1.00 58.28 568 ASN A N 1
ATOM 4585 C CA . ASN A 1 568 ? -0.461 -44.391 -28.973 1.00 58.28 568 ASN A CA 1
ATOM 4586 C C . ASN A 1 568 ? 0.698 -44.322 -29.985 1.00 58.28 568 ASN A C 1
ATOM 4588 O O . ASN A 1 568 ? 0.972 -43.265 -30.551 1.00 58.28 568 ASN A O 1
ATOM 4592 N N . MET A 1 569 ? 1.414 -45.425 -30.231 1.00 50.44 569 MET A N 1
ATOM 4593 C CA . MET A 1 569 ? 2.433 -45.464 -31.289 1.00 50.44 569 MET A CA 1
ATOM 4594 C C . MET A 1 569 ? 1.820 -45.547 -32.698 1.00 50.44 569 MET A C 1
ATOM 4596 O O . MET A 1 569 ? 2.018 -46.506 -33.441 1.00 50.44 569 MET A O 1
ATOM 4600 N N . GLY A 1 570 ? 1.126 -44.488 -33.113 1.00 52.12 570 GLY A N 1
ATOM 4601 C CA . GLY A 1 570 ? 1.145 -44.103 -34.519 1.00 52.12 570 GLY A CA 1
ATOM 4602 C C . GLY A 1 570 ? 2.519 -43.499 -34.816 1.00 52.12 570 GLY A C 1
ATOM 4603 O O . GLY A 1 570 ? 2.968 -42.619 -34.084 1.00 52.12 570 GLY A O 1
ATOM 4604 N N . LYS A 1 571 ? 3.226 -43.967 -35.854 1.00 49.47 571 LYS A N 1
ATOM 4605 C CA . LYS A 1 571 ? 4.440 -43.286 -36.341 1.00 49.47 571 LYS A CA 1
ATOM 4606 C C . LYS A 1 571 ? 4.098 -41.807 -36.548 1.00 49.47 571 LYS A C 1
ATOM 4608 O O . LYS A 1 571 ? 3.258 -41.501 -37.391 1.00 49.47 571 LYS A O 1
ATOM 4613 N N . ILE A 1 572 ? 4.731 -40.907 -35.796 1.00 54.53 572 ILE A N 1
ATOM 4614 C CA . ILE A 1 572 ? 4.598 -39.465 -36.016 1.00 54.53 572 ILE A CA 1
ATOM 4615 C C . ILE A 1 572 ? 5.237 -39.185 -37.377 1.00 54.53 572 ILE A C 1
ATOM 4617 O O . ILE A 1 572 ? 6.457 -39.140 -37.508 1.00 54.53 572 ILE A O 1
ATOM 4621 N N . PHE A 1 573 ? 4.417 -39.088 -38.422 1.00 53.62 573 PHE A N 1
ATOM 4622 C CA . PHE A 1 573 ? 4.891 -38.753 -39.765 1.00 53.62 573 PHE A CA 1
ATOM 4623 C C . PHE A 1 573 ? 5.077 -37.240 -39.945 1.00 53.62 573 PHE A C 1
ATOM 4625 O O . PHE A 1 573 ? 5.736 -36.823 -40.896 1.00 53.62 573 PHE A O 1
ATOM 4632 N N . LYS A 1 574 ? 4.516 -36.420 -39.044 1.00 65.00 574 LYS A N 1
ATOM 4633 C CA . LYS A 1 574 ? 4.600 -34.960 -39.090 1.00 65.00 574 LYS A CA 1
ATOM 4634 C C . LYS A 1 574 ? 4.369 -34.374 -37.693 1.00 65.00 574 LYS A C 1
ATOM 4636 O O . LYS A 1 574 ? 3.416 -34.776 -37.034 1.00 65.00 574 LYS A O 1
ATOM 4641 N N . TYR A 1 575 ? 5.235 -33.458 -37.267 1.00 73.56 575 TYR A N 1
ATOM 4642 C CA . TYR A 1 575 ? 5.011 -32.638 -36.073 1.00 73.56 575 TYR A CA 1
ATOM 4643 C C . TYR A 1 575 ? 3.841 -31.678 -36.317 1.00 73.56 575 TYR A C 1
ATOM 4645 O O . TYR A 1 575 ? 3.638 -31.229 -37.450 1.00 73.56 575 TYR A O 1
ATOM 4653 N N . THR A 1 576 ? 3.087 -31.372 -35.267 1.00 79.31 576 THR A N 1
ATOM 4654 C CA . THR A 1 576 ? 2.104 -30.280 -35.271 1.00 79.31 576 THR A CA 1
ATOM 4655 C C . THR A 1 576 ? 2.810 -28.920 -35.262 1.00 79.31 576 THR A C 1
ATOM 4657 O O . THR A 1 576 ? 3.986 -28.824 -34.897 1.00 79.31 576 THR A O 1
ATOM 4660 N N . ASP A 1 577 ? 2.111 -27.857 -35.667 1.00 75.50 577 ASP A N 1
ATOM 4661 C CA . ASP A 1 577 ? 2.691 -26.508 -35.716 1.00 75.50 577 ASP A CA 1
ATOM 4662 C C . ASP A 1 577 ? 3.135 -26.018 -34.321 1.00 75.50 577 ASP A C 1
ATOM 4664 O O . ASP A 1 577 ? 4.201 -25.412 -34.200 1.00 75.50 577 ASP A O 1
ATOM 4668 N N . ASP A 1 578 ? 2.407 -26.389 -33.262 1.00 70.56 578 ASP A N 1
ATOM 4669 C CA . ASP A 1 578 ? 2.743 -26.068 -31.865 1.00 70.56 578 ASP A CA 1
ATOM 4670 C C . ASP A 1 578 ? 4.031 -26.772 -31.393 1.00 70.56 578 ASP A C 1
ATOM 4672 O O . ASP A 1 578 ? 4.869 -26.200 -30.686 1.00 70.56 578 ASP A O 1
ATOM 4676 N N . GLU A 1 579 ? 4.238 -28.024 -31.812 1.00 74.19 579 GLU A N 1
ATOM 4677 C CA . GLU A 1 579 ? 5.468 -28.768 -31.519 1.00 74.19 579 GLU A CA 1
ATOM 4678 C C . GLU A 1 579 ? 6.658 -28.191 -32.293 1.00 74.19 579 GLU A C 1
ATOM 4680 O O . GLU A 1 579 ? 7.754 -28.064 -31.741 1.00 74.19 579 GLU A O 1
ATOM 4685 N N . ILE A 1 580 ? 6.449 -27.787 -33.553 1.00 77.25 580 ILE A N 1
ATOM 4686 C CA . ILE A 1 580 ? 7.462 -27.080 -34.347 1.00 77.25 580 ILE A CA 1
ATOM 4687 C C . ILE A 1 580 ? 7.817 -25.751 -33.673 1.00 77.25 580 ILE A C 1
ATOM 4689 O O . ILE A 1 580 ? 9.000 -25.430 -33.557 1.00 77.25 580 ILE A O 1
ATOM 4693 N N . GLN A 1 581 ? 6.833 -24.993 -33.190 1.00 77.00 581 GLN A N 1
ATOM 4694 C CA . GLN A 1 581 ? 7.068 -23.757 -32.447 1.00 77.00 581 GLN A CA 1
ATOM 4695 C C . GLN A 1 581 ? 7.896 -24.009 -31.180 1.00 77.00 581 GLN A C 1
ATOM 4697 O O . GLN A 1 581 ? 8.909 -23.339 -30.973 1.00 77.00 581 GLN A O 1
ATOM 4702 N N . SER A 1 582 ? 7.539 -25.021 -30.391 1.00 71.19 582 SER A N 1
ATOM 4703 C CA . SER A 1 582 ? 8.265 -25.391 -29.167 1.00 71.19 582 SER A CA 1
ATOM 4704 C C . SER A 1 582 ? 9.729 -25.761 -29.452 1.00 71.19 582 SER A C 1
ATOM 4706 O O . SER A 1 582 ? 10.647 -25.324 -28.753 1.00 71.19 582 SER A O 1
ATOM 4708 N N . ILE A 1 583 ? 9.974 -26.516 -30.529 1.00 77.38 583 ILE A N 1
ATOM 4709 C CA . ILE A 1 583 ? 11.324 -26.843 -31.012 1.00 77.38 583 ILE A CA 1
ATOM 4710 C C . ILE A 1 583 ? 12.105 -25.566 -31.372 1.00 77.38 583 ILE A C 1
ATOM 4712 O O . ILE A 1 583 ? 13.297 -25.455 -31.068 1.00 77.38 583 ILE A O 1
ATOM 4716 N N . ASN A 1 584 ? 11.448 -24.584 -31.993 1.00 74.81 584 ASN A N 1
ATOM 4717 C CA . ASN A 1 584 ? 12.078 -23.325 -32.400 1.00 74.81 584 ASN A CA 1
ATOM 4718 C C . ASN A 1 584 ? 12.462 -22.470 -31.196 1.00 74.81 584 ASN A C 1
ATOM 4720 O O . ASN A 1 584 ? 13.563 -21.924 -31.151 1.00 74.81 584 ASN A O 1
ATOM 4724 N N . GLU A 1 585 ? 11.571 -22.367 -30.216 1.00 68.38 585 GLU A N 1
ATOM 4725 C CA . GLU A 1 585 ? 11.809 -21.619 -28.985 1.00 68.38 585 GLU A CA 1
ATOM 4726 C C . GLU A 1 585 ? 12.973 -22.212 -28.185 1.00 68.38 585 GLU A C 1
ATOM 4728 O O . GLU A 1 585 ? 13.851 -21.473 -27.725 1.00 68.38 585 GLU A O 1
ATOM 4733 N N . TYR A 1 586 ? 13.043 -23.544 -28.101 1.00 70.00 586 TYR A N 1
ATOM 4734 C CA . TYR A 1 586 ? 14.146 -24.246 -27.451 1.00 70.00 586 TYR A CA 1
ATOM 4735 C C . TYR A 1 586 ? 15.481 -24.035 -28.181 1.00 70.00 586 TYR A C 1
ATOM 4737 O O . TYR A 1 586 ? 16.488 -23.708 -27.548 1.00 70.00 586 TYR A O 1
ATOM 4745 N N . ALA A 1 587 ? 15.509 -24.150 -29.513 1.00 71.81 587 ALA A N 1
ATOM 4746 C CA . ALA A 1 587 ? 16.711 -23.865 -30.301 1.00 71.81 587 ALA A CA 1
ATOM 4747 C C . ALA A 1 587 ? 17.192 -22.414 -30.094 1.00 71.81 587 ALA A C 1
ATOM 4749 O O . ALA A 1 587 ? 18.363 -22.176 -29.790 1.00 71.81 587 ALA A O 1
ATOM 4750 N N . ASN A 1 588 ? 16.265 -21.452 -30.133 1.00 69.06 588 ASN A N 1
ATOM 4751 C CA . ASN A 1 588 ? 16.548 -20.035 -29.900 1.00 69.06 588 ASN A CA 1
ATOM 4752 C C . ASN A 1 588 ? 17.068 -19.759 -28.478 1.00 69.06 588 ASN A C 1
ATOM 4754 O O . ASN A 1 588 ? 17.865 -18.843 -28.263 1.00 69.06 588 ASN A O 1
ATOM 4758 N N . PHE A 1 589 ? 16.614 -20.512 -27.473 1.00 76.88 589 PHE A N 1
ATOM 4759 C CA . PHE A 1 589 ? 17.156 -20.431 -26.117 1.00 76.88 589 PHE A CA 1
ATOM 4760 C C . PHE A 1 589 ? 18.640 -20.829 -26.076 1.00 76.88 589 PHE A C 1
ATOM 4762 O O . PHE A 1 589 ? 19.455 -20.070 -25.544 1.00 76.88 589 PHE A O 1
ATOM 4769 N N . TYR A 1 590 ? 19.013 -21.956 -26.688 1.00 65.62 590 TYR A N 1
ATOM 4770 C CA . TYR A 1 590 ? 20.407 -22.412 -26.710 1.00 65.62 590 TYR A CA 1
ATOM 4771 C C . TYR A 1 590 ? 21.323 -21.501 -27.527 1.00 65.62 590 TYR A C 1
ATOM 4773 O O . TYR A 1 590 ? 22.443 -21.230 -27.092 1.00 65.62 590 TYR A O 1
ATOM 4781 N N . ASP A 1 591 ? 20.847 -20.953 -28.645 1.00 69.88 591 ASP A N 1
ATOM 4782 C CA . ASP A 1 591 ? 21.610 -19.968 -29.419 1.00 69.88 591 ASP A CA 1
ATOM 4783 C C . ASP A 1 591 ? 21.891 -18.702 -28.601 1.00 69.88 591 ASP A C 1
ATOM 4785 O O . ASP A 1 591 ? 23.010 -18.174 -28.607 1.00 69.88 591 ASP A O 1
ATOM 4789 N N . ARG A 1 592 ? 20.904 -18.224 -27.831 1.00 69.62 592 ARG A N 1
ATOM 4790 C CA . ARG A 1 592 ? 21.094 -17.103 -26.898 1.00 69.62 592 ARG A CA 1
ATOM 4791 C C . ARG A 1 592 ? 22.112 -17.447 -25.812 1.00 69.62 592 ARG A C 1
ATOM 4793 O O . ARG A 1 592 ? 23.026 -16.657 -25.568 1.00 69.62 592 ARG A O 1
ATOM 4800 N N . LEU A 1 593 ? 21.998 -18.628 -25.204 1.00 63.81 593 LEU A N 1
ATOM 4801 C CA . LEU A 1 593 ? 22.922 -19.106 -24.173 1.00 63.81 593 LEU A CA 1
ATOM 4802 C C . LEU A 1 593 ? 24.365 -19.181 -24.701 1.00 63.81 593 LEU A C 1
ATOM 4804 O O . LEU A 1 593 ? 25.286 -18.642 -24.085 1.00 63.81 593 LEU A O 1
ATOM 4808 N N . TYR A 1 594 ? 24.562 -19.792 -25.871 1.00 65.06 594 TYR A N 1
ATOM 4809 C CA . TYR A 1 594 ? 25.869 -19.934 -26.508 1.00 65.06 594 TYR A CA 1
ATOM 4810 C C . TYR A 1 594 ? 26.499 -18.574 -26.834 1.00 65.06 594 TYR A C 1
ATOM 4812 O O . TYR A 1 594 ? 27.674 -18.335 -26.537 1.00 65.06 594 TYR A O 1
ATOM 4820 N N . ASN A 1 595 ? 25.713 -17.643 -27.382 1.00 67.81 595 ASN A N 1
ATOM 4821 C CA . ASN A 1 595 ? 26.179 -16.290 -27.678 1.00 67.81 595 ASN A CA 1
ATOM 4822 C C . ASN A 1 595 ? 26.555 -15.506 -26.412 1.00 67.81 595 ASN A C 1
ATOM 4824 O O . ASN A 1 595 ? 27.534 -14.757 -26.429 1.00 67.81 595 ASN A O 1
ATOM 4828 N N . ASN A 1 596 ? 25.840 -15.709 -25.305 1.00 61.06 596 ASN A N 1
ATOM 4829 C CA . ASN A 1 596 ? 26.183 -15.108 -24.016 1.00 61.06 596 ASN A CA 1
ATOM 4830 C C . ASN A 1 596 ? 27.496 -15.673 -23.456 1.00 61.06 596 ASN A C 1
ATOM 4832 O O . ASN A 1 596 ? 28.366 -14.901 -23.056 1.00 61.06 596 ASN A O 1
ATOM 4836 N N . ILE A 1 597 ? 27.707 -16.991 -23.527 1.00 59.75 597 ILE A N 1
ATOM 4837 C CA . ILE A 1 597 ? 28.976 -17.625 -23.125 1.00 59.75 597 ILE A CA 1
ATOM 4838 C C . ILE A 1 597 ? 30.142 -17.105 -23.980 1.00 59.75 597 ILE A C 1
ATOM 4840 O O . ILE A 1 597 ? 31.227 -16.834 -23.465 1.00 59.75 597 ILE A O 1
ATOM 4844 N N . LYS A 1 598 ? 29.927 -16.919 -25.288 1.00 60.16 598 LYS A N 1
ATOM 4845 C CA . LYS A 1 598 ? 30.930 -16.356 -26.204 1.00 60.16 598 LYS A CA 1
ATOM 4846 C C . LYS A 1 598 ? 31.262 -14.896 -25.882 1.00 60.16 598 LYS A C 1
ATOM 4848 O O . LYS A 1 598 ? 32.420 -14.509 -26.018 1.00 60.16 598 LYS A O 1
ATOM 4853 N N . LYS A 1 599 ? 30.274 -14.102 -25.453 1.00 64.94 599 LYS A N 1
ATOM 4854 C CA . LYS A 1 599 ? 30.477 -12.722 -24.980 1.00 64.94 599 LYS A CA 1
ATOM 4855 C C . LYS A 1 599 ? 31.226 -12.666 -23.651 1.00 64.94 599 LYS A C 1
ATOM 4857 O O . LYS A 1 599 ? 32.025 -11.767 -23.490 1.00 64.94 599 LYS A O 1
ATOM 4862 N N . MET A 1 600 ? 31.005 -13.615 -22.741 1.00 58.41 600 MET A N 1
ATOM 4863 C CA . MET A 1 600 ? 31.704 -13.676 -21.446 1.00 58.41 600 MET A CA 1
ATOM 4864 C C . MET A 1 600 ? 33.180 -14.086 -21.552 1.00 58.41 600 MET A C 1
ATOM 4866 O O . MET A 1 600 ? 33.952 -13.835 -20.635 1.00 58.41 600 MET A O 1
ATOM 4870 N N . LYS A 1 601 ? 33.567 -14.765 -22.639 1.00 49.78 601 LYS A N 1
ATOM 4871 C CA . LYS A 1 601 ? 34.953 -15.196 -22.898 1.00 49.78 601 LYS A CA 1
ATOM 4872 C C . LYS A 1 601 ? 35.776 -14.188 -23.711 1.00 49.78 601 LYS A C 1
ATOM 4874 O O . LYS A 1 601 ? 36.964 -14.428 -23.916 1.00 49.78 601 LYS A O 1
ATOM 4879 N N . ARG A 1 602 ? 35.142 -13.135 -24.225 1.00 50.34 602 ARG A N 1
ATOM 4880 C CA . ARG A 1 602 ? 35.795 -11.983 -24.857 1.00 50.34 602 ARG A CA 1
ATOM 4881 C C . ARG A 1 602 ? 35.870 -10.859 -23.844 1.00 50.34 602 ARG A C 1
ATOM 4883 O O . ARG A 1 602 ? 36.877 -10.130 -23.905 1.00 50.34 602 ARG A O 1
#

Secondary structure (DSSP, 8-state):
-EEEEEEES-EE-SSTTT-EEEEEE--TT--EEEEEEEEEEES-EESSEEEEEEEEEEEEEEES-EEES-EESS-SEEEEEEEEEEEEES-EEES-EE--SSS--SEEEEEEEEEEEES-EEES-EESSB-SEEEEEEEEEEEEEES-EEES-EESSB-SSEEEE------S---EEEEEES-EEES-EESSB-SSEEEE-SS--EEEEES-EEES-EE-TTHHHH-SSEEE-EEEEEE-TTS---S-EEEETT-EEEEEEEEEETTS-B---TT-TTTT-BEEEEEEETTSPBPSSEEE-----B-BTTEEEEEEEEEEESS-EEEEEEEEEPP-TT-TTTT-EEEEEEEEEPPPTTSEEEE-TTS-EEEEPPPPPTTS-TTSTTEEEE--TT-SS---TTTSEEEEPTTEESTTS-EE-----TTHHHHHHHHHHHHHHHHHHT---HHHHHHHHHHHHHHHHS------------THHHHHHHHHHHHHHHHHHTTTSSS---S----------HHHHHHHHHHHHHHHHHHHHHTT-TT-GGGT---PPPPPBTTTTBSS--TT-----S--HHHHHHHHHHHHHHHHHHHHHHHHT-

pLDDT: mean 80.89, std 20.86, range [26.61, 98.81]

Solvent-accessible surface area (backbone atoms only — not comparable to full-atom values): 32217 Å² total; per-residue (Å²): 112,48,63,73,39,79,45,67,71,45,76,45,87,61,56,74,70,72,42,49,79,43,71,48,79,43,61,86,87,50,85,52,74,45,38,34,34,48,25,38,38,33,43,36,37,28,29,6,24,39,32,36,40,39,31,38,48,42,38,39,37,32,34,48,22,37,40,30,53,27,44,19,46,19,26,51,35,36,37,65,19,55,33,36,39,41,34,37,29,56,21,39,42,31,43,33,35,14,72,23,80,85,48,56,7,22,28,25,41,32,26,27,39,37,38,40,36,32,51,23,39,42,31,47,29,34,9,41,45,17,0,42,41,20,36,39,56,42,63,30,34,44,37,38,38,32,54,22,39,40,32,46,18,36,7,63,27,29,0,5,40,31,22,42,36,39,75,63,90,64,93,65,93,52,60,38,37,38,41,38,32,53,24,38,41,37,43,16,25,8,46,28,32,1,2,37,34,21,43,44,59,82,64,82,66,48,80,46,77,41,79,54,49,77,47,75,41,32,21,40,80,34,17,78,20,47,31,30,47,45,25,44,53,59,44,41,61,44,75,58,70,88,80,61,99,56,91,53,48,80,39,36,26,50,33,77,43,66,50,42,38,35,33,19,22,70,82,69,47,65,31,37,35,89,85,48,86,57,40,75,43,31,55,43,76,45,56,21,36,78,86,70,45,76,58,91,70,63,49,66,59,85,66,76,37,47,30,57,50,24,34,26,74,33,72,60,45,28,48,28,33,74,72,68,46,55,33,24,44,36,35,29,45,46,88,45,100,78,50,66,37,75,85,26,60,45,76,46,46,33,33,35,43,72,58,53,91,61,35,38,65,41,64,50,100,81,71,32,35,26,43,41,74,39,38,55,37,85,89,51,60,62,86,42,95,43,44,41,57,36,54,42,87,91,54,75,81,63,79,46,30,87,64,29,41,77,38,47,38,92,60,30,32,68,101,78,27,78,39,68,52,66,75,86,65,76,68,59,76,63,50,62,60,55,53,51,50,52,51,53,49,44,65,73,67,68,67,84,55,75,64,58,62,53,55,61,58,51,55,56,50,53,56,64,75,71,61,74,93,70,94,71,91,80,78,88,81,74,73,77,58,56,60,57,51,52,50,54,55,53,61,58,52,57,65,58,60,60,68,66,61,72,79,71,83,85,85,88,89,87,88,82,90,83,94,84,60,68,71,62,50,54,55,51,51,50,51,51,51,51,50,50,52,50,52,49,61,74,67,69,57,81,86,53,62,82,80,70,63,90,74,67,88,56,75,63,33,82,89,76,72,30,66,80,67,72,90,74,76,65,82,80,86,67,80,53,73,69,57,51,49,53,53,49,54,53,52,52,50,51,54,52,52,53,52,50,55,56,57,74,76,104

Mean predicted aligned error: 15.44 Å

Radius of gyration: 37.34 Å; Cα contacts (8 Å, |Δi|>4): 1270; chains: 1; bounding box: 89×78×95 Å

Nearest PDB structures (foldseek):
  8ovq-assembly1_A  TM=5.038E-01  e=1.527E-01  Geodia cydonium
  3sqb-assembly3_E  TM=4.751E-01  e=1.925E-01  Escherichia coli
  8r7i-assembly1_A-2  TM=3.645E-01  e=8.359E-02  Neocapritermes taracua